Protein AF-A0A849YTP7-F1 (afdb_monomer)

Radius of gyration: 54.2 Å; Cα contacts (8 Å, |Δi|>4): 1288; chains: 1; bounding box: 112×61×196 Å

Nearest PDB structures (foldseek):
  6i7s-assembly2_H  TM=3.594E-01  e=1.344E-01  Homo sapiens
  6i7s-assembly1_G  TM=3.180E-01  e=1.000E-01  Homo sapiens
  2gsk-assembly1_A  TM=1.623E-01  e=1.571E+00  Escherichia coli
  4epa-assembly1_A  TM=1.903E-01  e=9.697E+00  Yersinia pestis

pLDDT: mean 72.0, std 18.77, range [28.25, 96.81]

Mean predicted aligned error: 19.67 Å

Structure (mmCIF, N/CA/C/O backbone):
data_AF-A0A849YTP7-F1
#
_entry.id   AF-A0A849YTP7-F1
#
loop_
_atom_site.group_PDB
_atom_site.id
_atom_site.type_symbol
_atom_site.label_atom_id
_atom_site.label_alt_id
_atom_site.label_comp_id
_atom_site.label_asym_id
_atom_site.label_entity_id
_atom_site.label_seq_id
_atom_site.pdbx_PDB_ins_code
_atom_site.Cartn_x
_atom_site.Cartn_y
_atom_site.Cartn_z
_atom_site.occupancy
_atom_site.B_iso_or_equiv
_atom_site.auth_seq_id
_atom_site.auth_comp_id
_atom_site.auth_asym_id
_atom_site.auth_atom_id
_atom_site.pdbx_PDB_model_num
ATOM 1 N N . MET A 1 1 ? -43.801 -5.194 41.480 1.00 43.72 1 MET A N 1
ATOM 2 C CA . MET A 1 1 ? -44.103 -4.195 40.426 1.00 43.72 1 MET A CA 1
ATOM 3 C C . MET A 1 1 ? -42.832 -3.412 40.147 1.00 43.72 1 MET A C 1
ATOM 5 O O . MET A 1 1 ? -42.053 -3.254 41.078 1.00 43.72 1 MET A O 1
ATOM 9 N N . ALA A 1 2 ? -42.608 -2.938 38.919 1.00 43.59 2 ALA A N 1
ATOM 10 C CA . ALA A 1 2 ? -41.528 -1.985 38.661 1.00 43.59 2 ALA A CA 1
ATOM 11 C C . ALA A 1 2 ? -41.922 -0.621 39.253 1.00 43.59 2 ALA A C 1
ATOM 13 O O . ALA A 1 2 ? -42.978 -0.088 38.913 1.00 43.59 2 ALA A O 1
ATOM 14 N N . GLY A 1 3 ? -41.120 -0.096 40.179 1.00 59.38 3 GLY A N 1
ATOM 15 C CA . GLY A 1 3 ? -41.308 1.252 40.713 1.00 59.38 3 GLY A CA 1
ATOM 16 C C . GLY A 1 3 ? -40.763 2.303 39.748 1.00 59.38 3 GLY A C 1
ATOM 17 O O . GLY A 1 3 ? -39.803 2.040 39.028 1.00 59.38 3 GLY A O 1
ATOM 18 N N . ALA A 1 4 ? -41.343 3.504 39.756 1.00 71.44 4 ALA A N 1
ATOM 19 C CA . ALA A 1 4 ? -40.666 4.661 39.176 1.00 71.44 4 ALA A CA 1
ATOM 20 C C . ALA A 1 4 ? -39.422 4.993 40.016 1.00 71.44 4 ALA A C 1
ATOM 22 O O . ALA A 1 4 ? -39.441 4.828 41.239 1.00 71.44 4 ALA A O 1
ATOM 23 N N . SER A 1 5 ? -38.362 5.483 39.375 1.00 80.06 5 SER A N 1
ATOM 24 C CA . SER A 1 5 ? -37.102 5.841 40.032 1.00 80.06 5 SER A CA 1
ATOM 25 C C . SER A 1 5 ? -36.551 7.173 39.533 1.00 80.06 5 SER A C 1
ATOM 27 O O . SER A 1 5 ? -36.738 7.538 38.374 1.00 80.06 5 SER A O 1
ATOM 29 N N . ASN A 1 6 ? -35.821 7.868 40.399 1.00 81.94 6 ASN A N 1
ATOM 30 C CA . ASN A 1 6 ? -35.072 9.083 40.101 1.00 81.94 6 ASN A CA 1
ATOM 31 C C . ASN A 1 6 ? -33.698 8.977 40.772 1.00 81.94 6 ASN A C 1
ATOM 33 O O . ASN A 1 6 ? -33.638 8.664 41.957 1.00 81.94 6 ASN A O 1
ATOM 37 N N . GLU A 1 7 ? -32.620 9.238 40.023 1.00 79.88 7 GLU A N 1
ATOM 38 C CA . GLU A 1 7 ? -31.236 9.105 40.521 1.00 79.88 7 GLU A CA 1
ATOM 39 C C . GLU A 1 7 ? -31.011 7.728 41.183 1.00 79.88 7 GLU A C 1
ATOM 41 O O . GLU A 1 7 ? -30.573 7.624 42.324 1.00 79.88 7 GLU A O 1
ATOM 46 N N . GLU A 1 8 ? -31.422 6.669 40.469 1.00 79.06 8 GLU A N 1
ATOM 47 C CA . GLU A 1 8 ? -31.376 5.241 40.856 1.00 79.06 8 GLU A CA 1
ATOM 48 C C . GLU A 1 8 ? -32.194 4.839 42.106 1.00 79.06 8 GLU A C 1
ATOM 50 O O . GLU A 1 8 ? -32.444 3.655 42.331 1.00 79.06 8 GLU A O 1
ATOM 55 N N . LYS A 1 9 ? -32.729 5.802 42.864 1.00 82.25 9 LYS A N 1
ATOM 56 C CA . LYS A 1 9 ? -33.629 5.582 44.006 1.00 82.25 9 LYS A CA 1
ATOM 57 C C . LYS A 1 9 ? -35.083 5.419 43.551 1.00 82.25 9 LYS A C 1
ATOM 59 O O . LYS A 1 9 ? -35.567 6.205 42.734 1.00 82.25 9 LYS A O 1
ATOM 64 N N . SER A 1 10 ? -35.818 4.452 44.104 1.00 88.44 10 SER A N 1
ATOM 65 C CA . SER A 1 10 ? -37.267 4.323 43.874 1.00 88.44 10 SER A CA 1
ATOM 66 C C . SER A 1 10 ? -38.050 5.477 44.519 1.00 88.44 10 SER A C 1
ATOM 68 O O . SER A 1 10 ? -37.657 6.009 45.556 1.00 88.44 10 SER A O 1
ATOM 70 N N . ILE A 1 11 ? -39.161 5.886 43.897 1.00 91.69 11 ILE A N 1
ATOM 71 C CA . ILE A 1 11 ? -40.079 6.902 44.435 1.00 91.69 11 ILE A CA 1
ATOM 72 C C . ILE A 1 11 ? -40.989 6.273 45.502 1.00 91.69 11 ILE A C 1
ATOM 74 O O . ILE A 1 11 ? -41.586 5.217 45.273 1.00 91.69 11 ILE A O 1
ATOM 78 N N . ALA A 1 12 ? -41.146 6.942 46.645 1.00 92.81 12 ALA A N 1
ATOM 79 C CA . ALA A 1 12 ? -42.062 6.527 47.700 1.00 92.81 12 ALA A CA 1
ATOM 80 C C . ALA A 1 12 ? -43.520 6.885 47.354 1.00 92.81 12 ALA A C 1
ATOM 82 O O . ALA A 1 12 ? -43.835 7.999 46.937 1.00 92.81 12 ALA A O 1
ATOM 83 N N . THR A 1 13 ? -44.438 5.934 47.542 1.00 92.62 13 THR A N 1
ATOM 84 C CA . THR A 1 13 ? -45.882 6.115 47.301 1.00 92.62 13 THR A CA 1
ATOM 85 C C . THR A 1 13 ? -46.709 5.389 48.360 1.00 92.62 13 THR A C 1
ATOM 87 O O . THR A 1 13 ? -46.250 4.398 48.934 1.00 92.62 13 THR A O 1
ATOM 90 N N . LYS A 1 14 ? -47.973 5.791 48.548 1.00 91.44 14 LYS A N 1
ATOM 91 C CA . LYS A 1 14 ? -48.932 5.151 49.478 1.00 91.44 14 LYS A CA 1
ATOM 92 C C . LYS A 1 14 ? -49.316 3.701 49.138 1.00 91.44 14 LYS A C 1
ATOM 94 O O . LYS A 1 14 ? -50.148 3.115 49.823 1.00 91.44 14 LYS A O 1
ATOM 99 N N . GLY A 1 15 ? -48.758 3.113 48.079 1.00 84.69 15 GLY A N 1
ATOM 100 C CA . GLY A 1 15 ? -48.851 1.673 47.802 1.00 84.69 15 GLY A CA 1
ATOM 101 C C . GLY A 1 15 ? -47.511 1.028 47.450 1.00 84.69 15 GLY A C 1
ATOM 102 O O . GLY A 1 15 ? -47.496 -0.073 46.906 1.00 84.69 15 GLY A O 1
ATOM 103 N N . SER A 1 16 ? -46.401 1.713 47.729 1.00 87.00 16 SER A N 1
ATOM 104 C CA . SER A 1 16 ? -45.056 1.140 47.691 1.00 87.00 16 SER A CA 1
ATOM 105 C C . SER A 1 16 ? -44.744 0.423 49.010 1.00 87.00 16 SER A C 1
ATOM 107 O O . SER A 1 16 ? -45.387 0.680 50.026 1.00 87.00 16 SER A O 1
ATOM 109 N N . ALA A 1 17 ? -43.729 -0.442 49.022 1.00 88.38 17 ALA A N 1
ATOM 110 C CA . ALA A 1 17 ? -43.283 -1.128 50.236 1.00 88.38 17 ALA A CA 1
ATOM 111 C C . ALA A 1 17 ? -42.320 -0.276 51.097 1.00 88.38 17 ALA A C 1
ATOM 113 O O . ALA A 1 17 ? -41.593 -0.814 51.929 1.00 88.38 17 ALA A O 1
ATOM 114 N N . HIS A 1 18 ? -42.299 1.051 50.911 1.00 92.44 18 HIS A N 1
ATOM 115 C CA . HIS A 1 18 ? -41.457 1.952 51.698 1.00 92.44 18 HIS A CA 1
ATOM 116 C C . HIS A 1 18 ? -41.941 2.072 53.145 1.00 92.44 18 HIS A C 1
ATOM 118 O O . HIS A 1 18 ? -43.119 2.338 53.406 1.00 92.44 18 HIS A O 1
ATOM 124 N N . ILE A 1 19 ? -40.997 1.966 54.074 1.00 92.62 19 ILE A N 1
ATOM 125 C CA . ILE A 1 19 ? -41.170 2.180 55.508 1.00 92.62 19 ILE A CA 1
ATOM 126 C C . ILE A 1 19 ? -40.201 3.281 55.942 1.00 92.62 19 ILE A C 1
ATOM 128 O O . ILE A 1 19 ? -38.994 3.184 55.719 1.00 92.62 19 ILE A O 1
ATOM 132 N N . ALA A 1 20 ? -40.722 4.334 56.565 1.00 93.56 20 ALA A N 1
ATOM 133 C CA . ALA A 1 20 ? -39.919 5.320 57.270 1.00 93.56 20 ALA A CA 1
ATOM 134 C C . ALA A 1 20 ? -39.444 4.685 58.585 1.00 93.56 20 ALA A C 1
ATOM 136 O O . ALA A 1 20 ? -40.260 4.474 59.480 1.00 93.56 20 ALA A O 1
ATOM 137 N N . ARG A 1 21 ? -38.152 4.361 58.700 1.00 92.12 21 ARG A N 1
ATOM 138 C CA . ARG A 1 21 ? -37.564 3.651 59.853 1.00 92.12 21 ARG A CA 1
ATOM 139 C C . ARG A 1 21 ? -36.523 4.521 60.556 1.00 92.12 21 ARG A C 1
ATOM 141 O O . ARG A 1 21 ? -35.685 5.120 59.883 1.00 92.12 21 ARG A O 1
ATOM 148 N N . SER A 1 22 ? -36.550 4.556 61.888 1.00 89.56 22 SER A N 1
ATOM 149 C CA . SER A 1 22 ? -35.543 5.214 62.733 1.00 89.56 22 SER A CA 1
ATOM 150 C C . SER A 1 22 ? -34.134 4.658 62.503 1.00 89.56 22 SER A C 1
ATOM 152 O O . SER A 1 22 ? -33.955 3.441 62.472 1.00 89.56 22 SER A O 1
ATOM 154 N N . GLY A 1 23 ? -33.139 5.540 62.384 1.00 86.50 23 GLY A N 1
ATOM 155 C CA . GLY A 1 23 ? -31.723 5.172 62.315 1.00 86.50 23 GLY A CA 1
ATOM 156 C C . GLY A 1 23 ? -31.153 4.973 63.722 1.00 86.50 23 GLY A C 1
ATOM 157 O O . GLY A 1 23 ? -30.960 3.832 64.140 1.00 86.50 23 GLY A O 1
ATOM 158 N N . PRO A 1 24 ? -30.928 6.056 64.490 1.00 85.25 24 PRO A N 1
ATOM 159 C CA . PRO A 1 24 ? -30.726 5.966 65.931 1.00 85.25 24 PRO A CA 1
ATOM 160 C C . PRO A 1 24 ? -32.027 5.511 66.621 1.00 85.25 24 PRO A C 1
ATOM 162 O O . PRO A 1 24 ? -33.104 5.952 66.205 1.00 85.25 24 PRO A O 1
ATOM 165 N N . PRO A 1 25 ? -31.959 4.689 67.686 1.00 80.94 25 PRO A N 1
ATOM 166 C CA . PRO A 1 25 ? -33.136 4.294 68.459 1.00 80.94 25 PRO A CA 1
ATOM 167 C C . PRO A 1 25 ? -33.964 5.486 68.958 1.00 80.94 25 PRO A C 1
ATOM 169 O O . PRO A 1 25 ? -33.421 6.542 69.286 1.00 80.94 25 PRO A O 1
ATOM 172 N N . ASP A 1 26 ? -35.282 5.317 69.037 1.00 82.44 26 ASP A N 1
ATOM 173 C CA . ASP A 1 26 ? -36.211 6.396 69.376 1.00 82.44 26 ASP A CA 1
ATOM 174 C C . ASP A 1 26 ? -36.329 6.566 70.896 1.00 82.44 26 ASP A C 1
ATOM 176 O O . ASP A 1 26 ? -37.206 5.985 71.535 1.00 82.44 26 ASP A O 1
ATOM 180 N N . VAL A 1 27 ? -35.400 7.317 71.498 1.00 89.56 27 VAL A N 1
ATOM 181 C CA . VAL A 1 27 ? -35.267 7.385 72.962 1.00 89.56 27 VAL A CA 1
ATOM 182 C C . VAL A 1 27 ? -36.506 8.015 73.608 1.00 89.56 27 VAL A C 1
ATOM 184 O O . VAL A 1 27 ? -36.714 9.230 73.550 1.00 89.56 27 VAL A O 1
ATOM 187 N N . CYS A 1 28 ? -37.314 7.178 74.256 1.00 90.06 28 CYS A N 1
ATOM 188 C CA . CYS A 1 28 ? -38.582 7.533 74.892 1.00 90.06 28 CYS A CA 1
ATOM 189 C C . CYS A 1 28 ? -38.555 7.200 76.386 1.00 90.06 28 CYS A C 1
ATOM 191 O O . CYS A 1 28 ? -37.916 6.238 76.804 1.00 90.06 28 CYS A O 1
ATOM 193 N N . LEU A 1 29 ? -39.283 7.962 77.195 1.00 93.50 29 LEU A N 1
ATOM 194 C CA . LEU A 1 29 ? -39.369 7.770 78.641 1.00 93.50 29 LEU A CA 1
ATOM 195 C C . LEU A 1 29 ? -40.475 6.773 79.019 1.00 93.50 29 LEU A C 1
ATOM 197 O O . LEU A 1 29 ? -41.589 6.827 78.488 1.00 93.50 29 LEU A O 1
ATOM 201 N N . LEU A 1 30 ? -40.189 5.894 79.984 1.00 92.62 30 LEU A N 1
ATOM 202 C CA . LEU A 1 30 ? -41.206 5.106 80.692 1.00 92.62 30 LEU A CA 1
ATOM 203 C C . LEU A 1 30 ? -42.199 6.022 81.449 1.00 92.62 30 LEU A C 1
ATOM 205 O O . LEU A 1 30 ? -41.933 7.215 81.621 1.00 92.62 30 LEU A O 1
ATOM 209 N N . PRO A 1 31 ? -43.345 5.502 81.944 1.00 92.69 31 PRO A N 1
ATOM 210 C CA . PRO A 1 31 ? -44.354 6.312 82.640 1.00 92.69 31 PRO A CA 1
ATOM 211 C C . PRO A 1 31 ? -43.838 7.033 83.898 1.00 92.69 31 PRO A C 1
ATOM 213 O O . PRO A 1 31 ? -44.460 7.991 84.350 1.00 92.69 31 PRO A O 1
ATOM 216 N N . ASP A 1 32 ? -42.691 6.604 84.438 1.00 90.69 32 ASP A N 1
ATOM 217 C CA . ASP A 1 32 ? -41.976 7.243 85.549 1.00 90.69 32 ASP A CA 1
ATOM 218 C C . ASP A 1 32 ? -41.336 8.603 85.192 1.00 90.69 32 ASP A C 1
ATOM 220 O O . ASP A 1 32 ? -40.918 9.334 86.093 1.00 90.69 32 ASP A O 1
ATOM 224 N N . LYS A 1 33 ? -41.258 8.938 83.893 1.00 87.44 33 LYS A N 1
ATOM 225 C CA . LYS A 1 33 ? -40.567 10.105 83.312 1.00 87.44 33 LYS A CA 1
ATOM 226 C C . LYS A 1 33 ? -39.070 10.194 83.648 1.00 87.44 33 LYS A C 1
ATOM 228 O O . LYS A 1 33 ? -38.497 11.280 83.598 1.00 87.44 33 LYS A O 1
ATOM 233 N N . LYS A 1 34 ? -38.436 9.072 84.000 1.00 88.06 34 LYS A N 1
ATOM 234 C CA . LYS A 1 34 ? -37.034 9.002 84.452 1.00 88.06 34 LYS A CA 1
ATOM 235 C C . LYS A 1 34 ? -36.222 7.952 83.713 1.00 88.06 34 LYS A C 1
ATOM 237 O O . LYS A 1 34 ? -35.052 8.195 83.441 1.00 88.06 34 LYS A O 1
ATOM 242 N N . THR A 1 35 ? -36.820 6.810 83.388 1.00 90.31 35 THR A N 1
ATOM 243 C CA . THR A 1 35 ? -36.121 5.706 82.727 1.00 90.31 35 THR A CA 1
ATOM 244 C C . THR A 1 35 ? -36.249 5.843 81.206 1.00 90.31 35 THR A C 1
ATOM 246 O O . THR A 1 35 ? -37.352 5.659 80.680 1.00 90.31 35 THR A O 1
ATOM 249 N N . PRO A 1 36 ? -35.167 6.157 80.468 1.00 89.31 36 PRO A N 1
ATOM 250 C CA . PRO A 1 36 ? -35.183 6.110 79.014 1.00 89.31 36 PRO A CA 1
ATOM 251 C C . PRO A 1 36 ? -35.154 4.658 78.524 1.00 89.31 36 PRO A C 1
ATOM 253 O O . PRO A 1 36 ? -34.407 3.822 79.032 1.00 89.31 36 PRO A O 1
ATOM 256 N N . ILE A 1 37 ? -35.930 4.378 77.483 1.00 88.62 37 ILE A N 1
ATOM 257 C CA . ILE A 1 37 ? -35.842 3.165 76.670 1.00 88.62 37 ILE A CA 1
ATOM 258 C C . ILE A 1 37 ? -35.589 3.540 75.210 1.00 88.62 37 ILE A C 1
ATOM 260 O O . ILE A 1 37 ? -35.877 4.657 74.787 1.00 88.62 37 ILE A O 1
ATOM 264 N N . ALA A 1 38 ? -35.075 2.588 74.436 1.00 88.56 38 ALA A N 1
ATOM 265 C CA . ALA A 1 38 ? -34.607 2.792 73.068 1.00 88.56 38 ALA A CA 1
ATOM 266 C C . ALA A 1 38 ? -35.327 1.860 72.058 1.00 88.56 38 ALA A C 1
ATOM 268 O O . ALA A 1 38 ? -34.685 0.988 71.471 1.00 88.56 38 ALA A O 1
ATOM 269 N N . PRO A 1 39 ? -36.660 1.974 71.882 1.00 83.62 39 PRO A N 1
ATOM 270 C CA . PRO A 1 39 ? -37.410 1.209 70.884 1.00 83.62 39 PRO A CA 1
ATOM 271 C C . PRO A 1 39 ? -36.954 1.510 69.447 1.00 83.62 39 PRO A C 1
ATOM 273 O O . PRO A 1 39 ? -36.495 2.610 69.128 1.00 83.62 39 PRO A O 1
ATOM 276 N N . SER A 1 40 ? -37.145 0.535 68.555 1.00 84.12 40 SER A N 1
ATOM 277 C CA . SER A 1 40 ? -37.192 0.788 67.114 1.00 84.12 40 SER A CA 1
ATOM 278 C C . SER A 1 40 ? -38.514 1.462 66.752 1.00 84.12 40 SER A C 1
ATOM 280 O O . SER A 1 40 ? -39.551 1.132 67.326 1.00 84.12 40 SER A O 1
ATOM 282 N N . ASN A 1 41 ? -38.482 2.378 65.786 1.00 85.88 41 ASN A N 1
ATOM 283 C CA . ASN A 1 41 ? -39.660 3.111 65.346 1.00 85.88 41 ASN A CA 1
ATOM 284 C C . ASN A 1 41 ? -39.815 3.032 63.816 1.00 85.88 41 ASN A C 1
ATOM 286 O O . ASN A 1 41 ? -38.896 3.381 63.070 1.00 85.88 41 ASN A O 1
ATOM 290 N N . GLU A 1 42 ? -40.968 2.545 63.353 1.00 90.69 42 GLU A N 1
ATOM 291 C CA . GLU A 1 42 ? -41.271 2.315 61.941 1.00 90.69 42 GLU A CA 1
ATOM 292 C C . GLU A 1 42 ? -42.673 2.806 61.554 1.00 90.69 42 GLU A C 1
ATOM 294 O O . GLU A 1 42 ? -43.657 2.551 62.252 1.00 90.69 42 GLU A O 1
ATOM 299 N N . VAL A 1 43 ? -42.794 3.464 60.394 1.00 91.69 43 VAL A N 1
ATOM 300 C CA . VAL A 1 43 ? -44.094 3.834 59.808 1.00 91.69 43 VAL A CA 1
ATOM 301 C C . VAL A 1 43 ? -44.153 3.488 58.317 1.00 91.69 43 VAL A C 1
ATOM 303 O O . VAL A 1 43 ? -43.357 4.014 57.536 1.00 91.69 43 VAL A O 1
ATOM 306 N N . PRO A 1 44 ? -45.089 2.632 57.866 1.00 92.25 44 PRO A N 1
ATOM 307 C CA . PRO A 1 44 ? -45.240 2.335 56.447 1.00 92.25 44 PRO A CA 1
ATOM 308 C C . PRO A 1 44 ? -45.837 3.535 55.697 1.00 92.25 44 PRO A C 1
ATOM 310 O O . PRO A 1 44 ? -46.798 4.156 56.151 1.00 92.25 44 PRO A O 1
ATOM 313 N N . THR A 1 45 ? -45.312 3.825 54.504 1.00 92.50 45 THR A N 1
ATOM 314 C CA . THR A 1 45 ? -45.759 4.936 53.631 1.00 92.50 45 THR A CA 1
ATOM 315 C C . THR A 1 45 ? -47.223 4.850 53.199 1.00 92.50 45 THR A C 1
ATOM 317 O O . THR A 1 45 ? -47.811 5.859 52.816 1.00 92.50 45 THR A O 1
ATOM 320 N N . THR A 1 46 ? -47.858 3.685 53.340 1.00 89.88 46 THR A N 1
ATOM 321 C CA . THR A 1 46 ? -49.315 3.515 53.223 1.00 89.88 46 THR A CA 1
ATOM 322 C C . THR A 1 46 ? -50.103 4.426 54.176 1.00 89.88 46 THR A C 1
ATOM 324 O O . THR A 1 46 ? -51.238 4.785 53.866 1.00 89.88 46 THR A O 1
ATOM 327 N N . ARG A 1 47 ? -49.496 4.856 55.295 1.00 89.50 47 ARG A N 1
ATOM 328 C CA . ARG A 1 47 ? -50.055 5.804 56.276 1.00 89.50 47 ARG A CA 1
ATOM 329 C C . ARG A 1 47 ? -49.706 7.277 56.006 1.00 89.50 47 ARG A C 1
ATOM 331 O O . ARG A 1 47 ? -49.852 8.087 56.914 1.00 89.50 47 ARG A O 1
ATOM 338 N N . ALA A 1 48 ? -49.228 7.659 54.819 1.00 89.81 48 ALA A N 1
ATOM 339 C CA . ALA A 1 48 ? -48.986 9.076 54.518 1.00 89.81 48 ALA A CA 1
ATOM 340 C C . ALA A 1 48 ? -50.311 9.869 54.429 1.00 89.81 48 ALA A C 1
ATOM 342 O O . ALA A 1 48 ? -51.225 9.475 53.698 1.00 89.81 48 ALA A O 1
ATOM 343 N N . THR A 1 49 ? -50.444 10.949 55.203 1.00 80.75 49 THR A N 1
ATOM 344 C CA . THR A 1 49 ? -51.721 11.652 55.448 1.00 80.75 49 THR A CA 1
ATOM 345 C C . THR A 1 49 ? -51.762 13.084 54.920 1.00 80.75 49 THR A C 1
ATOM 347 O O . THR A 1 49 ? -52.777 13.469 54.342 1.00 80.75 49 THR A O 1
ATOM 350 N N . THR A 1 50 ? -50.696 13.868 55.088 1.00 78.88 50 THR A N 1
ATOM 351 C CA . THR A 1 50 ? -50.606 15.255 54.593 1.00 78.88 50 THR A CA 1
ATOM 352 C C . THR A 1 50 ? -49.703 15.357 53.367 1.00 78.88 50 THR A C 1
ATOM 354 O O . THR A 1 50 ? -48.804 14.542 53.196 1.00 78.88 50 THR A O 1
ATOM 357 N N . HIS A 1 51 ? -49.952 16.368 52.527 1.00 70.50 51 HIS A N 1
ATOM 358 C CA . HIS A 1 51 ? -49.143 16.789 51.365 1.00 70.50 51 HIS A CA 1
ATOM 359 C C . HIS A 1 51 ? -48.918 15.762 50.227 1.00 70.50 51 HIS A C 1
ATOM 361 O O . HIS A 1 51 ? -48.549 16.160 49.122 1.00 70.50 51 HIS A O 1
ATOM 367 N N . THR A 1 52 ? -49.307 14.496 50.416 1.00 76.50 52 THR A N 1
ATOM 368 C CA . THR A 1 52 ? -49.365 13.473 49.360 1.00 76.50 52 THR A CA 1
ATOM 369 C C . THR A 1 52 ? -50.246 13.930 48.194 1.00 76.50 52 THR A C 1
ATOM 371 O O . THR A 1 52 ? -51.427 14.227 48.394 1.00 76.50 52 THR A O 1
ATOM 374 N N . THR A 1 53 ? -49.715 13.917 46.972 1.00 78.50 53 THR A N 1
ATOM 375 C CA . THR A 1 53 ? -50.451 14.339 45.763 1.00 78.50 53 THR A CA 1
ATOM 376 C C . THR A 1 53 ? -51.579 13.369 45.396 1.00 78.50 53 THR A C 1
ATOM 378 O O . THR A 1 53 ? -51.415 12.149 45.439 1.00 78.50 53 THR A O 1
ATOM 381 N N . ASP A 1 54 ? -52.745 13.906 45.034 1.00 78.06 54 ASP A N 1
ATOM 382 C CA . ASP A 1 54 ? -53.910 13.166 44.538 1.00 78.06 54 ASP A CA 1
ATOM 383 C C . ASP A 1 54 ? -53.990 13.099 43.002 1.00 78.06 54 ASP A C 1
ATOM 385 O O . ASP A 1 54 ? -54.607 12.177 42.468 1.00 78.06 54 ASP A O 1
ATOM 389 N N . LYS A 1 55 ? -53.334 14.024 42.288 1.00 84.75 55 LYS A N 1
ATOM 390 C CA . LYS A 1 55 ? -53.408 14.158 40.816 1.00 84.75 55 LYS A CA 1
ATOM 391 C C . LYS A 1 55 ? -52.237 13.479 40.110 1.00 84.75 55 LYS A C 1
ATOM 393 O O . LYS A 1 55 ? -52.427 12.883 39.051 1.00 84.75 55 LYS A O 1
ATOM 398 N N . THR A 1 56 ? -51.039 13.515 40.697 1.00 85.94 56 THR A N 1
ATOM 399 C CA . THR A 1 56 ? -49.846 12.859 40.148 1.00 85.94 56 THR A CA 1
ATOM 400 C C . THR A 1 56 ? -49.640 11.489 40.797 1.00 85.94 56 THR A C 1
ATOM 402 O O . THR A 1 56 ? -49.132 11.370 41.913 1.00 85.94 56 THR A O 1
ATOM 405 N N . LEU A 1 57 ? -50.020 10.425 40.085 1.00 90.00 57 LEU A N 1
ATOM 406 C CA . LEU A 1 57 ? -49.974 9.049 40.588 1.00 90.00 57 LEU A CA 1
ATOM 407 C C . LEU A 1 57 ? -48.845 8.229 39.945 1.00 90.00 57 LEU A C 1
ATOM 409 O O . LEU A 1 57 ? -48.746 8.146 38.722 1.00 90.00 57 LEU A O 1
ATOM 413 N N . VAL A 1 58 ? -48.064 7.515 40.759 1.00 85.75 58 VAL A N 1
ATOM 414 C CA . VAL A 1 58 ? -47.134 6.465 40.297 1.00 85.75 58 VAL A CA 1
ATOM 415 C C . VAL A 1 58 ? -47.771 5.106 40.571 1.00 85.75 58 VAL A C 1
ATOM 417 O O . VAL A 1 58 ? -48.168 4.822 41.699 1.00 85.75 58 VAL A O 1
ATOM 420 N N . ALA A 1 59 ? -47.903 4.270 39.534 1.00 82.56 59 ALA A N 1
ATOM 421 C CA . ALA A 1 59 ? -48.592 2.972 39.595 1.00 82.56 59 ALA A CA 1
ATOM 422 C C . ALA A 1 59 ? -50.003 3.048 40.236 1.00 82.56 59 ALA A C 1
ATOM 424 O O . ALA A 1 59 ? -50.380 2.199 41.044 1.00 82.56 59 ALA A O 1
ATOM 425 N N . ALA A 1 60 ? -50.768 4.095 39.894 1.00 86.00 60 ALA A N 1
ATOM 426 C CA . ALA A 1 60 ? -52.080 4.414 40.474 1.00 86.00 60 ALA A CA 1
ATOM 427 C C . ALA A 1 60 ? -52.077 4.593 42.013 1.00 86.00 60 ALA A C 1
ATOM 429 O O . ALA A 1 60 ? -53.057 4.278 42.693 1.00 86.00 60 ALA A O 1
ATOM 430 N N . LYS A 1 61 ? -50.970 5.100 42.578 1.00 90.94 61 LYS A N 1
ATOM 431 C CA . LYS A 1 61 ? -50.824 5.450 43.998 1.00 90.94 61 LYS A CA 1
ATOM 432 C C . LYS A 1 61 ? -50.299 6.875 44.158 1.00 90.94 61 LYS A C 1
ATOM 434 O O . LYS A 1 61 ? -49.414 7.299 43.418 1.00 90.94 61 LYS A O 1
ATOM 439 N N . GLN A 1 62 ? -50.837 7.576 45.155 1.00 93.56 62 GLN A N 1
ATOM 440 C CA . GLN A 1 62 ? -50.387 8.908 45.561 1.00 93.56 62 GLN A CA 1
ATOM 441 C C . GLN A 1 62 ? -48.904 8.870 45.939 1.00 93.56 62 GLN A C 1
ATOM 443 O O . GLN A 1 62 ? -48.476 7.982 46.688 1.00 93.56 62 GLN A O 1
ATOM 448 N N . ILE A 1 63 ? -48.136 9.822 45.423 1.00 93.75 63 ILE A N 1
ATOM 449 C CA . ILE A 1 63 ? -46.706 9.968 45.706 1.00 93.75 63 ILE A CA 1
ATOM 450 C C . ILE A 1 63 ? -46.535 10.636 47.073 1.00 93.75 63 ILE A C 1
ATOM 452 O O . ILE A 1 63 ? -47.253 11.587 47.386 1.00 93.75 63 ILE A O 1
ATOM 456 N N . VAL A 1 64 ? -45.583 10.135 47.864 1.00 94.25 64 VAL A N 1
ATOM 457 C CA . VAL A 1 64 ? -45.149 10.777 49.110 1.00 94.25 64 VAL A CA 1
ATOM 458 C C . VAL A 1 64 ? -44.150 11.874 48.750 1.00 94.25 64 VAL A C 1
ATOM 460 O O . VAL A 1 64 ? -43.199 11.608 48.015 1.00 94.25 64 VAL A O 1
ATOM 463 N N . GLN A 1 65 ? -44.344 13.095 49.234 1.00 95.38 65 GLN A N 1
ATOM 464 C CA . GLN A 1 65 ? -43.464 14.238 48.992 1.00 95.38 65 GLN A CA 1
ATOM 465 C C . GLN A 1 65 ? -42.630 14.606 50.232 1.00 95.38 65 GLN A C 1
ATOM 467 O O . GLN A 1 65 ? -42.847 14.125 51.346 1.00 95.38 65 GLN A O 1
ATOM 472 N N . LYS A 1 66 ? -41.634 15.476 50.039 1.00 95.38 66 LYS A N 1
ATOM 473 C CA . LYS A 1 66 ? -40.939 16.159 51.135 1.00 95.38 66 LYS A CA 1
ATOM 474 C C . LYS A 1 66 ? -41.943 17.015 51.920 1.00 95.38 66 LYS A C 1
ATOM 476 O O . LYS A 1 66 ? -42.525 17.938 51.359 1.00 95.38 66 LYS A O 1
ATOM 481 N N . GLY A 1 67 ? -42.035 16.778 53.227 1.00 93.81 67 GLY A N 1
ATOM 482 C CA . GLY A 1 67 ? -42.967 17.447 54.141 1.00 93.81 67 GLY A CA 1
ATOM 483 C C . GLY A 1 67 ? -44.212 16.626 54.493 1.00 93.81 67 GLY A C 1
ATOM 484 O O . GLY A 1 67 ? -44.954 17.029 55.384 1.00 93.81 67 GLY A O 1
ATOM 485 N N . ASP A 1 68 ? -44.431 15.475 53.852 1.00 93.56 68 ASP A N 1
ATOM 486 C CA . ASP A 1 68 ? -45.561 14.595 54.154 1.00 93.56 68 ASP A CA 1
ATOM 487 C C . ASP A 1 68 ? -45.428 13.953 55.539 1.00 93.56 68 ASP A C 1
ATOM 489 O O . ASP A 1 68 ? -44.399 13.345 55.856 1.00 93.56 68 ASP A O 1
ATOM 493 N N . ASN A 1 69 ? -46.506 14.006 56.324 1.00 94.00 69 ASN A N 1
ATOM 494 C CA . ASN A 1 69 ? -46.637 13.235 57.556 1.00 94.00 69 ASN A CA 1
ATOM 495 C C . ASN A 1 69 ? -47.015 11.787 57.227 1.00 94.00 69 ASN A C 1
ATOM 497 O O . ASN A 1 69 ? -47.977 11.532 56.501 1.00 94.00 69 ASN A O 1
ATOM 501 N N . ILE A 1 70 ? -46.293 10.834 57.810 1.00 93.25 70 ILE A N 1
ATOM 502 C CA . ILE A 1 70 ? -46.497 9.392 57.673 1.00 93.25 70 ILE A CA 1
ATOM 503 C C . ILE A 1 70 ? -46.893 8.847 59.048 1.00 93.25 70 ILE A C 1
ATOM 505 O O . ILE A 1 70 ? -46.086 8.860 59.975 1.00 93.25 70 ILE A O 1
ATOM 509 N N . GLY A 1 71 ? -48.139 8.384 59.187 1.00 87.31 71 GLY A N 1
ATOM 510 C CA . GLY A 1 71 ? -48.785 8.084 60.471 1.00 87.31 71 GLY A CA 1
ATOM 511 C C . GLY A 1 71 ? -49.819 9.156 60.862 1.00 87.31 71 GLY A C 1
ATOM 512 O O . GLY A 1 71 ? -50.245 9.928 59.996 1.00 87.31 71 GLY A O 1
ATOM 513 N N . PRO A 1 72 ? -50.226 9.234 62.146 1.00 70.75 72 PRO A N 1
ATOM 514 C CA . PRO A 1 72 ? -49.897 8.340 63.268 1.00 70.75 72 PRO A CA 1
ATOM 515 C C . PRO A 1 72 ? -50.843 7.113 63.362 1.00 70.75 72 PRO A C 1
ATOM 517 O O . PRO A 1 72 ? -51.879 7.088 62.698 1.00 70.75 72 PRO A O 1
ATOM 520 N N . PRO A 1 73 ? -50.542 6.097 64.198 1.00 77.38 73 PRO A N 1
ATOM 521 C CA . PRO A 1 73 ? -49.331 5.946 64.997 1.00 77.38 73 PRO A CA 1
ATOM 522 C C . PRO A 1 73 ? -48.175 5.342 64.194 1.00 77.38 73 PRO A C 1
ATOM 524 O O . PRO A 1 73 ? -48.361 4.823 63.086 1.00 77.38 73 PRO A O 1
ATOM 527 N N . SER A 1 74 ? -46.990 5.370 64.790 1.00 76.94 74 SER A N 1
ATOM 528 C CA . SER A 1 74 ? -45.872 4.512 64.404 1.00 76.94 74 SER A CA 1
ATOM 529 C C . SER A 1 74 ? -45.893 3.161 65.136 1.00 76.94 74 SER A C 1
ATOM 531 O O . SER A 1 74 ? -46.654 2.990 66.088 1.00 76.94 74 SER A O 1
ATOM 533 N N . ASP A 1 75 ? -45.100 2.183 64.698 1.00 82.69 75 ASP A N 1
ATOM 534 C CA . ASP A 1 75 ? -45.079 0.821 65.250 1.00 82.69 75 ASP A CA 1
ATOM 535 C C . ASP A 1 75 ? -43.652 0.296 65.511 1.00 82.69 75 ASP A C 1
ATOM 537 O O . ASP A 1 75 ? -42.708 0.743 64.857 1.00 82.69 75 ASP A O 1
ATOM 541 N N . PRO A 1 76 ? -43.481 -0.679 66.430 1.00 84.00 76 PRO A N 1
ATOM 542 C CA . PRO A 1 76 ? -44.498 -1.276 67.308 1.00 84.00 76 PRO A CA 1
ATOM 543 C C . PRO A 1 76 ? -44.884 -0.377 68.499 1.00 84.00 76 PRO A C 1
ATOM 545 O O . PRO A 1 76 ? -44.287 0.668 68.749 1.00 84.00 76 PRO A O 1
ATOM 548 N N . ALA A 1 77 ? -45.892 -0.793 69.271 1.00 86.25 77 ALA A N 1
ATOM 549 C CA . ALA A 1 77 ? -46.158 -0.206 70.585 1.00 86.25 77 ALA A CA 1
ATOM 550 C C . ALA A 1 77 ? -45.041 -0.567 71.587 1.00 86.25 77 ALA A C 1
ATOM 552 O O . ALA A 1 77 ? -44.539 -1.689 71.573 1.00 86.25 77 ALA A O 1
ATOM 553 N N . HIS A 1 78 ? -44.673 0.363 72.473 1.00 87.25 78 HIS A N 1
ATOM 554 C CA . HIS A 1 78 ? -43.574 0.196 73.433 1.00 87.25 78 HIS A CA 1
ATOM 555 C C . HIS A 1 78 ? -43.922 0.829 74.794 1.00 87.25 78 HIS A C 1
ATOM 557 O O . HIS A 1 78 ? -44.693 1.786 74.835 1.00 87.25 78 HIS A O 1
ATOM 563 N N . PRO A 1 79 ? -43.347 0.364 75.923 1.00 90.38 79 PRO A N 1
ATOM 564 C CA . PRO A 1 79 ? -43.706 0.864 77.257 1.00 90.38 79 PRO A CA 1
ATOM 565 C C . PRO A 1 79 ? -43.236 2.303 77.548 1.00 90.38 79 PRO A C 1
ATOM 567 O O . PRO A 1 79 ? -43.544 2.848 78.602 1.00 90.38 79 PRO A O 1
ATOM 570 N N . GLY A 1 80 ? -42.526 2.943 76.615 1.00 90.00 80 GLY A N 1
ATOM 571 C CA . GLY A 1 80 ? -42.071 4.339 76.691 1.00 90.00 80 GLY A CA 1
ATOM 572 C C . GLY A 1 80 ? -43.189 5.356 76.438 1.00 90.00 80 GLY A C 1
ATOM 573 O O . GLY A 1 80 ? -43.075 6.190 75.541 1.00 90.00 80 GLY A O 1
ATOM 574 N N . THR A 1 81 ? -44.299 5.246 77.171 1.00 92.06 81 THR A N 1
ATOM 575 C CA . THR A 1 81 ? -45.537 5.992 76.894 1.00 92.06 81 THR A CA 1
ATOM 576 C C . THR A 1 81 ? -45.546 7.421 77.439 1.00 92.06 81 THR A C 1
ATOM 578 O O . THR A 1 81 ? -46.497 8.150 77.168 1.00 92.06 81 THR A O 1
ATOM 581 N N . ALA A 1 82 ? -44.519 7.848 78.187 1.00 90.81 82 ALA A N 1
ATOM 582 C CA . ALA A 1 82 ? -44.358 9.257 78.562 1.00 90.81 82 ALA A CA 1
ATOM 583 C C . ALA A 1 82 ? -43.811 10.121 77.408 1.00 90.81 82 ALA A C 1
ATOM 585 O O . ALA A 1 82 ? -43.737 11.340 77.545 1.00 90.81 82 ALA A O 1
ATOM 586 N N . GLY A 1 83 ? -43.482 9.493 76.274 1.00 89.56 83 GLY A N 1
ATOM 587 C CA . GLY A 1 83 ? -43.080 10.148 75.038 1.00 89.56 83 GLY A CA 1
ATOM 588 C C . GLY A 1 83 ? -41.569 10.235 74.844 1.00 89.56 83 GLY A C 1
ATOM 589 O O . GLY A 1 83 ? -40.780 9.826 75.696 1.00 89.56 83 GLY A O 1
ATOM 590 N N . GLY A 1 84 ? -41.177 10.748 73.684 1.00 89.94 84 GLY A N 1
ATOM 591 C CA . GLY A 1 84 ? -39.792 10.986 73.308 1.00 89.94 84 GLY A CA 1
ATOM 592 C C . GLY A 1 84 ? -39.094 11.987 74.230 1.00 89.94 84 GLY A C 1
ATOM 593 O O . GLY A 1 84 ? -39.701 12.978 74.633 1.00 89.94 84 GLY A O 1
ATOM 594 N N . VAL A 1 85 ? -37.816 11.755 74.542 1.00 89.12 85 VAL A N 1
ATOM 595 C CA . VAL A 1 85 ? -36.996 12.643 75.392 1.00 89.12 85 VAL A CA 1
ATOM 596 C C . VAL A 1 85 ? -36.892 14.072 74.832 1.00 89.12 85 VAL A C 1
ATOM 598 O O . VAL A 1 85 ? -36.804 15.021 75.606 1.00 89.12 85 VAL A O 1
ATOM 601 N N . VAL A 1 86 ? -36.926 14.231 73.506 1.00 88.19 86 VAL A N 1
ATOM 602 C CA . VAL A 1 86 ? -36.869 15.520 72.800 1.00 88.19 86 VAL A CA 1
ATOM 603 C C . VAL A 1 86 ? -38.262 16.005 72.390 1.00 88.19 86 VAL A C 1
ATOM 605 O O . VAL A 1 86 ? -38.570 17.178 72.581 1.00 88.19 86 VAL A O 1
ATOM 608 N N . SER A 1 87 ? -39.119 15.136 71.832 1.00 89.69 87 SER A N 1
ATOM 609 C CA . SER A 1 87 ? -40.428 15.570 71.304 1.00 89.69 87 SER A CA 1
ATOM 610 C C . SER A 1 87 ? -41.547 15.635 72.348 1.00 89.69 87 SER A C 1
ATOM 612 O O . SER A 1 87 ? -42.582 16.244 72.089 1.00 89.69 87 SER A O 1
ATOM 614 N N . GLY A 1 88 ? -41.397 14.971 73.499 1.00 91.50 88 GLY A N 1
ATOM 615 C CA . GLY A 1 88 ? -42.450 14.833 74.511 1.00 91.50 88 GLY A CA 1
ATOM 616 C C . GLY A 1 88 ? -43.672 14.018 74.058 1.00 91.50 88 GLY A C 1
ATOM 617 O O . GLY A 1 88 ? -44.667 13.961 74.778 1.00 91.50 88 GLY A O 1
ATOM 618 N N . THR A 1 89 ? -43.631 13.389 72.876 1.00 90.00 89 THR A N 1
ATOM 619 C CA . THR A 1 89 ? -44.777 12.676 72.284 1.00 90.00 89 THR A CA 1
ATOM 620 C C . THR A 1 89 ? -44.519 11.182 72.104 1.00 90.00 89 THR A C 1
ATOM 622 O O . THR A 1 89 ? -43.381 10.740 71.955 1.00 90.00 89 THR A O 1
ATOM 625 N N . TYR A 1 90 ? -45.586 10.383 72.158 1.00 89.94 90 TYR A N 1
ATOM 626 C CA . TYR A 1 90 ? -45.547 8.926 72.019 1.00 89.94 90 TYR A CA 1
ATOM 627 C C . TYR A 1 90 ? -46.141 8.504 70.666 1.00 89.94 90 TYR A C 1
ATOM 629 O O . TYR A 1 90 ? -47.293 8.831 70.372 1.00 89.94 90 TYR A O 1
ATOM 637 N N . ARG A 1 91 ? -45.357 7.761 69.869 1.00 88.25 91 ARG A N 1
ATOM 638 C CA . ARG A 1 91 ? -45.735 7.136 68.581 1.00 88.25 91 ARG A CA 1
ATOM 639 C C . ARG A 1 91 ? -46.403 8.078 67.575 1.00 88.25 91 ARG A C 1
ATOM 641 O O . ARG A 1 91 ? -47.384 7.718 66.919 1.00 88.25 91 ARG A O 1
ATOM 648 N N . LYS A 1 92 ? -45.872 9.292 67.451 1.00 91.31 92 LYS A N 1
ATOM 649 C CA . LYS A 1 92 ? -46.284 10.262 66.433 1.00 91.31 92 LYS A CA 1
ATOM 650 C C . LYS A 1 92 ? -45.726 9.943 65.048 1.00 91.31 92 LYS A C 1
ATOM 652 O O . LYS A 1 92 ? -44.871 9.078 64.872 1.00 91.31 92 LYS A O 1
ATOM 657 N N . GLU A 1 93 ? -46.255 10.661 64.069 1.00 92.62 93 GLU A N 1
ATOM 658 C CA . GLU A 1 93 ? -45.859 10.627 62.669 1.00 92.62 93 GLU A CA 1
ATOM 659 C C . GLU A 1 93 ? -44.347 10.805 62.426 1.00 92.62 93 GLU A C 1
ATOM 661 O O . GLU A 1 93 ? -43.625 11.474 63.177 1.00 92.62 93 GLU A O 1
ATOM 666 N N . ALA A 1 94 ? -43.893 10.199 61.330 1.00 94.25 94 ALA A N 1
ATOM 667 C CA . ALA A 1 94 ? -42.619 10.476 60.680 1.00 94.25 94 ALA A CA 1
ATOM 668 C C . ALA A 1 94 ? -42.817 11.520 59.569 1.00 94.25 94 ALA A C 1
ATOM 670 O O . ALA A 1 94 ? -43.902 11.592 58.997 1.00 94.25 94 ALA A O 1
ATOM 671 N N . VAL A 1 95 ? -41.786 12.298 59.225 1.00 95.50 95 VAL A N 1
ATOM 672 C CA . VAL A 1 95 ? -41.878 13.329 58.169 1.00 95.50 95 VAL A CA 1
ATOM 673 C C . VAL A 1 95 ? -40.699 13.227 57.212 1.00 95.50 95 VAL A C 1
ATOM 675 O O . VAL A 1 95 ? -39.548 13.201 57.653 1.00 95.50 95 VAL A O 1
ATOM 678 N N . ALA A 1 96 ? -40.960 13.183 55.903 1.00 95.25 96 ALA A N 1
ATOM 679 C CA . ALA A 1 96 ? -39.917 13.122 54.877 1.00 95.25 96 ALA A CA 1
ATOM 680 C C . ALA A 1 96 ? -39.176 14.468 54.737 1.00 95.25 96 ALA A C 1
ATOM 682 O O . ALA A 1 96 ? -39.776 15.492 54.417 1.00 95.25 96 ALA A O 1
ATOM 683 N N . GLN A 1 97 ? -37.857 14.473 54.959 1.00 96.31 97 GLN A N 1
ATOM 684 C CA . GLN A 1 97 ? -37.030 15.690 55.038 1.00 96.31 97 GLN A CA 1
ATOM 685 C C . GLN A 1 97 ? -36.352 16.070 53.711 1.00 96.31 97 GLN A C 1
ATOM 687 O O . GLN A 1 97 ? -35.946 17.223 53.519 1.00 96.31 97 GLN A O 1
ATOM 692 N N . ALA A 1 98 ? -36.260 15.133 52.767 1.00 95.50 98 ALA A N 1
ATOM 693 C CA . ALA A 1 98 ? -35.759 15.367 51.415 1.00 95.50 98 ALA A CA 1
ATOM 694 C C . ALA A 1 98 ? -36.639 14.684 50.356 1.00 95.50 98 ALA A C 1
ATOM 696 O O . ALA A 1 98 ? -37.576 13.957 50.680 1.00 95.50 98 ALA A O 1
ATOM 697 N N . GLY A 1 99 ? -36.318 14.948 49.093 1.00 92.44 99 GLY A N 1
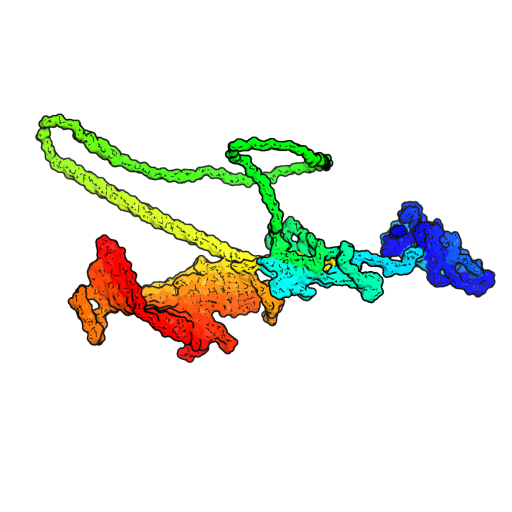ATOM 698 C CA . GLY A 1 99 ? -36.923 14.328 47.923 1.00 92.44 99 GLY A CA 1
ATOM 699 C C . GLY A 1 99 ? -36.036 14.520 46.693 1.00 92.44 99 GLY A C 1
ATOM 700 O O . GLY A 1 99 ? -34.942 15.079 46.796 1.00 92.44 99 GLY A O 1
ATOM 701 N N . ALA A 1 100 ? -36.521 14.084 45.532 1.00 92.94 100 ALA A N 1
ATOM 702 C CA . ALA A 1 100 ? -35.869 14.238 44.236 1.00 92.94 100 ALA A CA 1
ATOM 703 C C . ALA A 1 100 ? -35.451 15.701 43.977 1.00 92.94 100 ALA A C 1
ATOM 705 O O . ALA A 1 100 ? -36.323 16.568 43.932 1.00 92.94 100 ALA A O 1
ATOM 706 N N . PRO A 1 101 ? -34.160 16.018 43.764 1.00 90.12 101 PRO A N 1
ATOM 707 C CA . PRO A 1 101 ? -33.734 17.389 43.479 1.00 90.12 101 PRO A CA 1
ATOM 708 C C . PRO A 1 101 ? -34.066 17.803 42.036 1.00 90.12 101 PRO A C 1
ATOM 710 O O . PRO A 1 101 ? -34.218 18.988 41.749 1.00 90.12 101 PRO A O 1
ATOM 713 N N . THR A 1 102 ? -34.205 16.824 41.136 1.00 90.12 102 THR A N 1
ATOM 714 C CA . THR A 1 102 ? -34.425 16.997 39.691 1.00 90.12 102 THR A CA 1
ATOM 715 C C . THR A 1 102 ? -35.872 16.761 39.236 1.00 90.12 102 THR A C 1
ATOM 717 O O . THR A 1 102 ? -36.185 17.011 38.074 1.00 90.12 102 THR A O 1
ATOM 720 N N . VAL A 1 103 ? -36.776 16.313 40.118 1.00 88.44 103 VAL A N 1
ATOM 721 C CA . VAL A 1 103 ? -38.186 16.016 39.788 1.00 88.44 103 VAL A CA 1
ATOM 722 C C . VAL A 1 103 ? -39.122 16.736 40.756 1.00 88.44 103 VAL A C 1
ATOM 724 O O . VAL A 1 103 ? -38.897 16.742 41.963 1.00 88.44 103 VAL A O 1
ATOM 727 N N . ARG A 1 104 ? -40.204 17.315 40.224 1.00 89.62 104 ARG A N 1
ATOM 728 C CA . ARG A 1 104 ? -41.282 17.951 40.994 1.00 89.62 104 ARG A CA 1
ATOM 729 C C . ARG A 1 104 ? -42.633 17.356 40.625 1.00 89.62 104 ARG A C 1
ATOM 731 O O . ARG A 1 104 ? -42.877 17.062 39.458 1.00 89.62 104 ARG A O 1
ATOM 738 N N . THR A 1 105 ? -43.525 17.253 41.603 1.00 87.75 105 THR A N 1
ATOM 739 C CA . THR A 1 105 ? -44.918 16.814 41.436 1.00 87.75 105 THR A CA 1
ATOM 740 C C . THR A 1 105 ? -45.815 17.806 42.164 1.00 87.75 105 THR A C 1
ATOM 742 O O . THR A 1 105 ? -45.691 17.960 43.374 1.00 87.75 105 THR A O 1
ATOM 745 N N . GLU A 1 106 ? -46.651 18.549 41.431 1.00 86.94 106 GLU A N 1
ATOM 746 C CA . GLU A 1 106 ? -47.433 19.681 41.976 1.00 86.94 106 GLU A CA 1
ATOM 747 C C . GLU A 1 106 ? -46.588 20.704 42.776 1.00 86.94 106 GLU A C 1
ATOM 749 O O . GLU A 1 106 ? -47.042 21.321 43.733 1.00 86.94 106 GLU A O 1
ATOM 754 N N . GLY A 1 107 ? -45.333 20.905 42.358 1.00 84.62 107 GLY A N 1
ATOM 755 C CA . GLY A 1 107 ? -44.393 21.872 42.937 1.00 84.62 107 GLY A CA 1
ATOM 756 C C . GLY A 1 107 ? -43.496 21.311 44.044 1.00 84.62 107 GLY A C 1
ATOM 757 O O . GLY A 1 107 ? -42.331 21.720 44.125 1.00 84.62 107 GLY A O 1
ATOM 758 N N . GLY A 1 108 ? -43.990 20.350 44.830 1.00 90.25 108 GLY A N 1
ATOM 759 C CA . GLY A 1 108 ? -43.210 19.621 45.832 1.00 90.25 108 GLY A CA 1
ATOM 760 C C . GLY A 1 108 ? -42.274 18.568 45.226 1.00 90.25 108 GLY A C 1
ATOM 761 O O . GLY A 1 108 ? -42.320 18.283 44.028 1.00 90.25 108 GLY A O 1
ATOM 762 N N . LEU A 1 109 ? -41.380 18.022 46.055 1.00 95.19 109 LEU A N 1
ATOM 763 C CA . LEU A 1 109 ? -40.339 17.067 45.64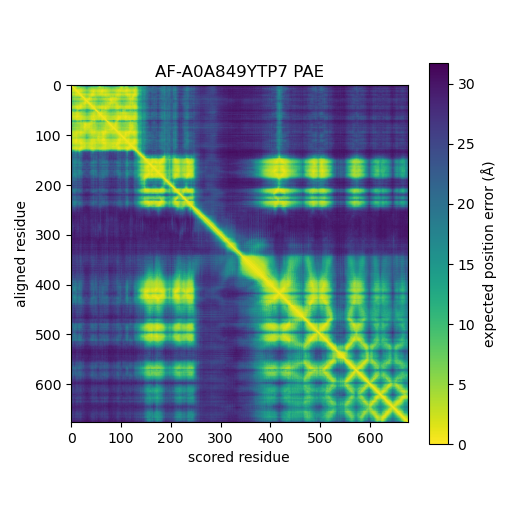9 1.00 95.19 109 LEU A CA 1
ATOM 764 C C . LEU A 1 109 ? -40.736 15.651 46.100 1.00 95.19 109 LEU A C 1
ATOM 766 O O . LEU A 1 109 ? -40.867 15.455 47.310 1.00 95.19 109 LEU A O 1
ATOM 770 N N . PRO A 1 110 ? -40.899 14.662 45.200 1.00 95.06 110 PRO A N 1
ATOM 771 C CA . PRO A 1 110 ? -41.144 13.270 45.575 1.00 95.06 110 PRO A CA 1
ATOM 772 C C . PRO A 1 110 ? -40.076 12.728 46.524 1.00 95.06 110 PRO A C 1
ATOM 774 O O . PRO A 1 110 ? -38.890 12.772 46.202 1.00 95.06 110 PRO A O 1
ATOM 777 N N . ALA A 1 111 ? -40.483 12.186 47.665 1.00 95.19 111 ALA A N 1
ATOM 778 C CA . ALA A 1 111 ? -39.594 11.473 48.568 1.00 95.19 111 ALA A CA 1
ATOM 779 C C . ALA A 1 111 ? -39.169 10.132 47.940 1.00 95.19 111 ALA A C 1
ATOM 781 O O . ALA A 1 111 ? -39.947 9.489 47.228 1.00 95.19 111 ALA A O 1
ATOM 782 N N . ARG A 1 112 ? -37.925 9.706 48.176 1.00 94.44 112 ARG A N 1
ATOM 783 C CA . ARG A 1 112 ? -37.334 8.518 47.536 1.00 94.44 112 ARG A CA 1
ATOM 784 C C . ARG A 1 112 ? -36.724 7.560 48.551 1.00 94.44 112 ARG A C 1
ATOM 786 O O . ARG A 1 112 ? -36.512 7.912 49.713 1.00 94.44 112 ARG A O 1
ATOM 793 N N . HIS A 1 113 ? -36.349 6.369 48.092 1.00 92.44 113 HIS A N 1
ATOM 794 C CA . HIS A 1 113 ? -35.546 5.445 48.882 1.00 92.44 113 HIS A CA 1
ATOM 795 C C . HIS A 1 113 ? -34.270 6.125 49.425 1.00 92.44 113 HIS A C 1
ATOM 797 O O . HIS A 1 113 ? -33.566 6.853 48.720 1.00 92.44 113 HIS A O 1
ATOM 803 N N . GLN A 1 114 ? -33.973 5.894 50.705 1.00 93.12 114 GLN A N 1
ATOM 804 C CA . GLN A 1 114 ? -32.854 6.459 51.468 1.00 93.12 114 GLN A CA 1
ATOM 805 C C . GLN A 1 114 ? -32.872 7.988 51.613 1.00 93.12 114 GLN A C 1
ATOM 807 O O . GLN A 1 114 ? -31.894 8.554 52.095 1.00 93.12 114 GLN A O 1
ATOM 812 N N . ASP A 1 115 ? -33.935 8.687 51.205 1.00 95.44 115 ASP A N 1
ATOM 813 C CA . ASP A 1 115 ? -34.091 10.088 51.599 1.00 95.44 115 ASP A CA 1
ATOM 814 C C . ASP A 1 115 ? -34.462 10.148 53.107 1.00 95.44 115 ASP A C 1
ATOM 816 O O . ASP A 1 115 ? -35.208 9.287 53.599 1.00 95.44 115 ASP A O 1
ATOM 820 N N . PRO A 1 116 ? -33.891 11.097 53.878 1.00 96.50 116 PRO A N 1
ATOM 821 C CA . PRO A 1 116 ? -34.027 11.146 55.333 1.00 96.50 116 PRO A CA 1
ATOM 822 C C . PRO A 1 116 ? -35.440 11.487 55.816 1.00 96.50 116 PRO A C 1
ATOM 824 O O . PRO A 1 116 ? -36.197 12.203 55.159 1.00 96.50 116 PRO A O 1
ATOM 827 N N . THR A 1 117 ? -35.754 11.034 57.029 1.00 96.25 117 THR A N 1
ATOM 828 C CA . THR A 1 117 ? -36.999 11.312 57.757 1.00 96.25 117 THR A CA 1
ATOM 829 C C . THR A 1 117 ? -36.715 11.795 59.177 1.00 96.25 117 THR A C 1
ATOM 831 O O . THR A 1 117 ? -35.774 11.310 59.804 1.00 96.25 117 THR A O 1
ATOM 834 N N . THR A 1 118 ? -37.573 12.640 59.740 1.00 95.38 118 THR A N 1
ATOM 835 C CA . THR A 1 118 ? -37.765 12.692 61.202 1.00 95.38 118 THR A CA 1
ATOM 836 C C . THR A 1 118 ? -38.779 11.632 61.631 1.00 95.38 118 THR A C 1
ATOM 838 O O . THR A 1 118 ? -39.567 11.166 60.813 1.00 95.38 118 THR A O 1
ATOM 841 N N . GLN A 1 119 ? -38.745 11.233 62.900 1.00 92.69 119 GLN A N 1
ATOM 842 C CA . GLN A 1 119 ? -39.556 10.160 63.488 1.00 92.69 119 GLN A CA 1
ATOM 843 C C . GLN A 1 119 ? -40.158 10.624 64.822 1.00 92.69 119 GLN A C 1
ATOM 845 O O . GLN A 1 119 ? -39.531 11.428 65.513 1.00 92.69 119 GLN A O 1
ATOM 850 N N . ASN A 1 120 ? -41.356 10.141 65.179 1.00 89.94 120 ASN A N 1
ATOM 851 C CA . ASN A 1 120 ? -42.055 10.461 66.436 1.00 89.94 120 ASN A CA 1
ATOM 852 C C . ASN A 1 120 ? -42.057 11.970 66.768 1.00 89.94 120 ASN A C 1
ATOM 854 O O . ASN A 1 120 ? -41.532 12.410 67.796 1.00 89.94 120 ASN A O 1
ATOM 858 N N . HIS A 1 121 ? -42.594 12.771 65.840 1.00 90.75 121 HIS A N 1
ATOM 859 C CA . HIS A 1 121 ? -42.641 14.238 65.933 1.00 90.75 121 HIS A CA 1
ATOM 860 C C . HIS A 1 121 ? -41.258 14.905 66.125 1.00 90.75 121 HIS A C 1
ATOM 862 O O . HIS A 1 121 ? -41.130 15.927 66.794 1.00 90.75 121 HIS A O 1
ATOM 868 N N . GLY A 1 122 ? -40.202 14.318 65.550 1.00 89.31 122 GLY A N 1
ATOM 869 C CA . GLY A 1 122 ? -38.838 14.861 65.598 1.00 89.31 122 GLY A CA 1
ATOM 870 C C . GLY A 1 122 ? -37.948 14.327 66.722 1.00 89.31 122 GLY A C 1
ATOM 871 O O . GLY A 1 122 ? -36.860 14.861 66.909 1.00 89.31 122 GLY A O 1
ATOM 872 N N . ASN A 1 123 ? -38.361 13.284 67.450 1.00 91.06 123 ASN A N 1
ATOM 873 C CA . ASN A 1 123 ? -37.564 12.731 68.548 1.00 91.06 123 ASN A CA 1
ATOM 874 C C . ASN A 1 123 ? -36.281 12.016 68.092 1.00 91.06 123 ASN A C 1
ATOM 876 O O . ASN A 1 123 ? -35.265 12.064 68.779 1.00 91.06 123 ASN A O 1
ATOM 880 N N . THR A 1 124 ? -36.325 11.360 66.930 1.00 92.62 124 THR A N 1
ATOM 881 C CA . THR A 1 124 ? -35.149 10.763 66.279 1.00 92.62 124 THR A CA 1
ATOM 882 C C . THR A 1 124 ? -35.203 10.969 64.762 1.00 92.62 124 THR A C 1
ATOM 884 O O . THR A 1 124 ? -36.195 11.454 64.203 1.00 92.62 124 THR A O 1
ATOM 887 N N . THR A 1 125 ? -34.116 10.624 64.079 1.00 94.56 125 THR A N 1
ATOM 888 C CA . THR A 1 125 ? -33.991 10.644 62.618 1.00 94.56 125 THR A CA 1
ATOM 889 C C . THR A 1 125 ? -34.078 9.233 62.037 1.00 94.56 125 THR A C 1
ATOM 891 O O . THR A 1 125 ? -34.026 8.230 62.748 1.00 94.56 125 THR A O 1
ATOM 894 N N . GLY A 1 126 ? -34.250 9.132 60.723 1.00 93.94 126 GLY A N 1
ATOM 895 C CA . GLY A 1 126 ? -34.431 7.870 60.014 1.00 93.94 126 GLY A CA 1
ATOM 896 C C . GLY A 1 126 ? -34.341 8.029 58.501 1.00 93.94 126 GLY A C 1
ATOM 897 O O . GLY A 1 126 ? -33.956 9.091 58.010 1.00 93.94 126 GLY A O 1
ATOM 898 N N . THR A 1 127 ? -34.721 6.990 57.762 1.00 95.00 127 THR A N 1
ATOM 899 C CA . THR A 1 127 ? -34.761 6.989 56.289 1.00 95.00 127 THR A CA 1
ATOM 900 C C . THR A 1 127 ? -35.982 6.245 55.747 1.00 95.00 127 THR A C 1
ATOM 902 O O . THR A 1 127 ? -36.535 5.356 56.400 1.00 95.00 127 THR A O 1
ATOM 905 N N . LEU A 1 128 ? -36.391 6.589 54.521 1.00 93.88 128 LEU A N 1
ATOM 906 C CA . LEU A 1 128 ? -37.381 5.831 53.750 1.00 93.88 128 LEU A CA 1
ATOM 907 C C . LEU A 1 128 ? -36.747 4.582 53.123 1.00 93.88 128 LEU A C 1
ATOM 909 O O . LEU A 1 128 ? -36.041 4.654 52.117 1.00 93.88 128 LEU A O 1
ATOM 913 N N . ASN A 1 129 ? -37.016 3.412 53.689 1.00 91.06 129 ASN A N 1
ATOM 914 C CA . ASN A 1 129 ? -36.462 2.145 53.224 1.00 91.06 129 ASN A CA 1
ATOM 915 C C . ASN A 1 129 ? -37.527 1.339 52.481 1.00 91.06 129 ASN A C 1
ATOM 917 O O . ASN A 1 129 ? -38.533 0.962 53.076 1.00 91.06 129 ASN A O 1
ATOM 921 N N . ASP A 1 130 ? -37.323 1.082 51.187 1.00 84.38 130 ASP A N 1
ATOM 922 C CA . ASP A 1 130 ? -38.173 0.162 50.430 1.00 84.38 130 ASP A CA 1
ATOM 923 C C . ASP A 1 130 ? -37.912 -1.266 50.924 1.00 84.38 130 ASP A C 1
ATOM 925 O O . ASP A 1 130 ? -36.817 -1.806 50.741 1.00 84.38 130 ASP A O 1
ATOM 929 N N . ALA A 1 131 ? -38.905 -1.885 51.567 1.00 68.06 131 ALA A N 1
ATOM 930 C CA . ALA A 1 131 ? -38.774 -3.238 52.096 1.00 68.06 131 ALA A CA 1
ATOM 931 C C . ALA A 1 131 ? -38.502 -4.280 50.990 1.00 68.06 131 ALA A C 1
ATOM 933 O O . ALA A 1 131 ? -37.987 -5.355 51.291 1.00 68.06 131 ALA A O 1
ATOM 934 N N . ALA A 1 132 ? -38.777 -3.956 49.718 1.00 62.69 132 ALA A N 1
ATOM 935 C CA . ALA A 1 132 ? -38.434 -4.792 48.568 1.00 62.69 132 ALA A CA 1
ATOM 936 C C . ALA A 1 132 ? -37.001 -4.579 48.026 1.00 62.69 132 ALA A C 1
ATOM 938 O O . ALA A 1 132 ? -36.537 -5.397 47.233 1.00 62.69 132 ALA A O 1
ATOM 939 N N . MET A 1 133 ? -36.284 -3.518 48.432 1.00 58.22 133 MET A N 1
ATOM 940 C CA . MET A 1 133 ? -34.896 -3.245 48.001 1.00 58.22 133 MET A CA 1
ATOM 941 C C . MET A 1 133 ? -33.820 -3.725 48.988 1.00 58.22 133 MET A C 1
ATOM 943 O O . MET A 1 133 ? -32.634 -3.736 48.652 1.00 58.22 133 MET A O 1
ATOM 947 N N . ASN A 1 134 ? -34.205 -4.151 50.190 1.00 46.62 134 ASN A N 1
ATOM 948 C CA . ASN A 1 134 ? -33.286 -4.668 51.203 1.00 46.62 134 ASN A CA 1
ATOM 949 C C . ASN A 1 134 ? -32.532 -5.931 50.718 1.00 46.62 134 ASN A C 1
ATOM 951 O O . ASN A 1 134 ? -33.138 -6.817 50.115 1.00 46.62 134 ASN A O 1
ATOM 955 N N . PRO A 1 135 ? -31.227 -6.066 51.005 1.00 45.66 135 PRO A N 1
ATOM 956 C CA . PRO A 1 135 ? -30.127 -5.299 50.416 1.00 45.66 135 PRO A CA 1
ATOM 957 C C . PRO A 1 135 ? -29.825 -5.715 48.951 1.00 45.66 135 PRO A C 1
ATOM 959 O O . PRO A 1 135 ? -28.672 -5.778 48.522 1.00 45.66 135 PRO A O 1
ATOM 962 N N . ASN A 1 136 ? -30.853 -6.024 48.157 1.00 44.44 136 ASN A N 1
ATOM 963 C CA . ASN A 1 136 ? -30.715 -6.579 46.811 1.00 44.44 136 ASN A CA 1
ATOM 964 C C . ASN A 1 136 ? -30.283 -5.574 45.725 1.00 44.44 136 ASN A C 1
ATOM 966 O O . ASN A 1 136 ? -30.147 -5.963 44.572 1.00 44.44 136 ASN A O 1
ATOM 970 N N . ALA A 1 137 ? -29.980 -4.311 46.042 1.00 43.44 137 ALA A N 1
ATOM 971 C CA . ALA A 1 137 ? -29.359 -3.394 45.072 1.00 43.44 137 ALA A CA 1
ATOM 972 C C . ALA A 1 137 ? -27.995 -3.905 44.547 1.00 43.44 137 ALA A C 1
ATOM 974 O O . ALA A 1 137 ? -27.629 -3.621 43.412 1.00 43.44 137 ALA A O 1
ATOM 975 N N . ALA A 1 138 ? -27.278 -4.713 45.340 1.00 44.38 138 ALA A N 1
ATOM 976 C CA . ALA A 1 138 ? -26.039 -5.384 44.930 1.00 44.38 138 ALA A CA 1
ATOM 977 C C . ALA A 1 138 ? -26.257 -6.762 44.259 1.00 44.38 138 ALA A C 1
ATOM 979 O O . ALA A 1 138 ? -25.294 -7.365 43.789 1.00 44.38 138 ALA A O 1
ATOM 980 N N . SER A 1 139 ? -27.494 -7.274 44.227 1.00 43.91 139 SER A N 1
ATOM 981 C CA . SER A 1 139 ? -27.853 -8.574 43.629 1.00 43.91 139 SER A CA 1
ATOM 982 C C . SER A 1 139 ? -28.848 -8.469 42.467 1.00 43.91 139 SER A C 1
ATOM 984 O O . SER A 1 139 ? -29.014 -9.445 41.736 1.00 43.91 139 SER A O 1
ATOM 986 N N . GLN A 1 140 ? -29.449 -7.288 42.245 1.00 44.47 140 GLN A N 1
ATOM 987 C CA . GLN A 1 140 ? -29.968 -6.845 40.952 1.00 44.47 140 GLN A CA 1
ATOM 988 C C . GLN A 1 140 ? -28.891 -7.159 39.912 1.00 44.47 140 GLN A C 1
ATOM 990 O O . GLN A 1 140 ? -27.828 -6.529 39.934 1.00 44.47 140 GLN A O 1
ATOM 995 N N . PRO A 1 141 ? -29.095 -8.155 39.035 1.00 50.59 141 PRO A N 1
ATOM 996 C CA . PRO A 1 141 ? -28.049 -8.522 38.109 1.00 50.59 141 PRO A CA 1
ATOM 997 C C . PRO A 1 141 ? -27.863 -7.338 37.165 1.00 50.59 141 PRO A C 1
ATOM 999 O O . PRO A 1 141 ? -28.803 -7.030 36.428 1.00 50.59 141 PRO A O 1
ATOM 1002 N N . ARG A 1 142 ? -26.669 -6.711 37.157 1.00 52.28 142 ARG A N 1
ATOM 1003 C CA . ARG A 1 142 ? -26.270 -5.755 36.101 1.00 52.28 142 ARG A CA 1
ATOM 1004 C C . ARG A 1 142 ? -26.787 -6.285 34.773 1.00 52.28 142 ARG A C 1
ATOM 1006 O O . ARG A 1 142 ? -26.688 -7.504 34.545 1.00 52.28 142 ARG A O 1
ATOM 1013 N N . LYS A 1 143 ? -27.375 -5.436 33.930 1.00 56.59 143 LYS A N 1
ATOM 1014 C CA . LYS A 1 143 ? -28.023 -5.911 32.699 1.00 56.59 143 LYS A CA 1
ATOM 1015 C C . LYS A 1 143 ? -27.036 -6.786 31.918 1.00 56.59 143 LYS A C 1
ATOM 1017 O O . LYS A 1 143 ? -25.836 -6.527 32.005 1.00 56.59 143 LYS A O 1
ATOM 1022 N N . PRO A 1 144 ? -27.457 -7.843 31.207 1.00 53.72 144 PRO A N 1
ATOM 1023 C CA . PRO A 1 144 ? -26.539 -8.633 30.381 1.00 53.72 144 PRO A CA 1
ATOM 1024 C C . PRO A 1 144 ? -25.617 -7.761 29.501 1.00 53.72 144 PRO A C 1
ATOM 1026 O O . PRO A 1 144 ? -24.430 -8.058 29.369 1.00 53.72 144 PRO A O 1
ATOM 1029 N N . GLU A 1 145 ? -26.136 -6.629 29.021 1.00 53.16 145 GLU A N 1
ATOM 1030 C CA . GLU A 1 145 ? -25.427 -5.558 28.308 1.00 53.16 145 GLU A CA 1
ATOM 1031 C C . GLU A 1 145 ? -24.253 -4.918 29.091 1.00 53.16 145 GLU A C 1
ATOM 1033 O O . GLU A 1 145 ? -23.268 -4.486 28.508 1.00 53.16 145 GLU A O 1
ATOM 1038 N N . GLU A 1 146 ? -24.307 -4.878 30.419 1.00 57.78 146 GLU A N 1
ATOM 1039 C CA . GLU A 1 146 ? -23.336 -4.206 31.299 1.00 57.78 146 GLU A CA 1
ATOM 1040 C C . GLU A 1 146 ? -22.229 -5.149 31.817 1.00 57.78 146 GLU A C 1
ATOM 1042 O O . GLU A 1 146 ? -21.353 -4.730 32.579 1.00 57.78 146 GLU A O 1
ATOM 1047 N N . ARG A 1 147 ? -22.266 -6.442 31.457 1.00 64.69 147 ARG A N 1
ATOM 1048 C CA . ARG A 1 147 ? -21.345 -7.461 32.004 1.00 64.69 147 ARG A CA 1
ATOM 1049 C C . ARG A 1 147 ? -20.094 -7.684 31.174 1.00 64.69 147 ARG A C 1
ATOM 1051 O O . ARG A 1 147 ? -19.071 -8.053 31.734 1.00 64.69 147 ARG A O 1
ATOM 1058 N N . CYS A 1 148 ? -20.168 -7.479 29.864 1.00 71.38 148 CYS A N 1
ATOM 1059 C CA . CYS A 1 148 ? -19.133 -7.900 28.926 1.00 71.38 148 CYS A CA 1
ATOM 1060 C C . CYS A 1 148 ? -18.764 -6.756 27.978 1.00 71.38 148 CYS A C 1
ATOM 1062 O O . CYS A 1 148 ? -19.604 -6.278 27.212 1.00 71.38 148 CYS A O 1
ATOM 1064 N N . THR A 1 149 ? -17.493 -6.358 27.993 1.00 85.25 149 THR A N 1
ATOM 1065 C CA . THR A 1 149 ? -16.948 -5.317 27.110 1.00 85.25 149 THR A CA 1
ATOM 1066 C C . THR A 1 149 ? -15.935 -5.894 26.125 1.00 85.25 149 THR A C 1
ATOM 1068 O O . THR A 1 149 ? -15.278 -6.896 26.417 1.00 85.25 149 THR A O 1
ATOM 1071 N N . VAL A 1 150 ? -15.791 -5.263 24.957 1.00 89.12 150 VAL A N 1
ATOM 1072 C CA . VAL A 1 150 ? -14.654 -5.513 24.058 1.00 89.12 150 VAL A CA 1
ATOM 1073 C C . VAL A 1 150 ? -13.449 -4.764 24.628 1.00 89.12 150 VAL A C 1
ATOM 1075 O O . VAL A 1 150 ? -13.446 -3.537 24.676 1.00 89.12 150 VAL A O 1
ATOM 1078 N N . THR A 1 151 ? -12.431 -5.495 25.087 1.00 90.69 151 THR A N 1
ATOM 1079 C CA . THR A 1 151 ? -11.193 -4.919 25.646 1.00 90.69 151 THR A CA 1
ATOM 1080 C C . THR A 1 151 ? -10.075 -4.780 24.627 1.00 90.69 151 THR A C 1
ATOM 1082 O O . THR A 1 151 ? -9.171 -3.974 24.826 1.00 90.69 151 THR A O 1
ATOM 1085 N N . GLU A 1 152 ? -10.121 -5.539 23.533 1.00 93.31 152 GLU A N 1
ATOM 1086 C CA . GLU A 1 152 ? -9.166 -5.403 22.438 1.00 93.31 152 GLU A CA 1
ATOM 1087 C C . GLU A 1 152 ? -9.814 -5.755 21.098 1.00 93.31 152 GLU A C 1
ATOM 1089 O O . GLU A 1 152 ? -10.689 -6.614 21.025 1.00 93.31 152 GLU A O 1
ATOM 1094 N N . VAL A 1 153 ? -9.342 -5.113 20.031 1.00 95.69 153 VAL A N 1
ATOM 1095 C CA . VAL A 1 153 ? -9.519 -5.583 18.655 1.00 95.69 153 VAL A CA 1
ATOM 1096 C C . VAL A 1 153 ? -8.138 -5.691 18.032 1.00 95.69 153 VAL A C 1
ATOM 1098 O O . VAL A 1 153 ? -7.332 -4.760 18.137 1.00 95.69 153 VAL A O 1
ATOM 1101 N N . VAL A 1 154 ? -7.880 -6.815 17.378 1.00 96.50 154 VAL A N 1
ATOM 1102 C CA . VAL A 1 154 ? -6.656 -7.086 16.634 1.00 96.50 154 VAL A CA 1
ATOM 1103 C C . VAL A 1 154 ? -7.044 -7.359 15.186 1.00 96.50 154 VAL A C 1
ATOM 1105 O O . VAL A 1 154 ? -7.752 -8.324 14.913 1.00 96.50 154 VAL A O 1
ATOM 1108 N N . LEU A 1 155 ? -6.594 -6.517 14.255 1.00 96.81 155 LEU A N 1
ATOM 1109 C CA . LEU A 1 155 ? -6.611 -6.862 12.833 1.00 96.81 155 LEU A CA 1
ATOM 1110 C C . LEU A 1 155 ? -5.342 -7.656 12.534 1.00 96.81 155 LEU A C 1
ATOM 1112 O O . LEU A 1 155 ? -4.263 -7.207 12.916 1.00 96.81 155 LEU A O 1
ATOM 1116 N N . ILE A 1 156 ? -5.470 -8.800 11.865 1.00 96.00 156 ILE A N 1
ATOM 1117 C CA . ILE A 1 156 ? -4.375 -9.704 11.496 1.00 96.00 156 ILE A CA 1
ATOM 1118 C C . ILE A 1 156 ? -4.426 -9.915 9.981 1.00 96.00 156 ILE A C 1
ATOM 1120 O O . ILE A 1 156 ? -5.369 -10.525 9.479 1.00 96.00 156 ILE A O 1
ATOM 1124 N N . CYS A 1 157 ? -3.425 -9.434 9.245 1.00 95.12 157 CYS A N 1
ATOM 1125 C CA . CYS A 1 157 ? -3.274 -9.754 7.827 1.00 95.12 157 CYS A CA 1
ATOM 1126 C C . CYS A 1 157 ? -2.763 -11.192 7.665 1.00 95.12 157 CYS A C 1
ATOM 1128 O O . CYS A 1 157 ? -1.813 -11.600 8.340 1.00 95.12 157 CYS A O 1
ATOM 1130 N N . THR A 1 158 ? -3.360 -11.953 6.745 1.00 90.88 158 THR A N 1
ATOM 1131 C CA . THR A 1 158 ? -2.894 -13.301 6.384 1.00 90.88 158 THR A CA 1
ATOM 1132 C C . THR A 1 158 ? -1.474 -13.282 5.819 1.00 90.88 158 THR A C 1
ATOM 1134 O O . THR A 1 158 ? -0.712 -14.225 6.028 1.00 90.88 158 THR A O 1
ATOM 1137 N N . HIS A 1 159 ? -1.083 -12.196 5.149 1.00 85.12 159 HIS A N 1
ATOM 1138 C CA . HIS A 1 159 ? 0.250 -12.023 4.590 1.00 85.12 159 HIS A CA 1
ATOM 1139 C C . HIS A 1 159 ? 1.257 -11.633 5.690 1.00 85.12 159 HIS A C 1
ATOM 1141 O O . HIS A 1 159 ? 1.182 -10.567 6.313 1.00 85.12 159 HIS A O 1
ATOM 1147 N N . PHE A 1 160 ? 2.187 -12.555 5.961 1.00 85.25 160 PHE A N 1
ATOM 1148 C CA . PHE A 1 160 ? 3.203 -12.498 7.024 1.00 85.25 160 PHE A CA 1
ATOM 1149 C C . PHE A 1 160 ? 2.679 -12.375 8.473 1.00 85.25 160 PHE A C 1
ATOM 1151 O O . PHE A 1 160 ? 3.462 -12.073 9.375 1.00 85.25 160 PHE A O 1
ATOM 1158 N N . GLY A 1 161 ? 1.385 -12.613 8.731 1.00 90.50 161 GLY A N 1
ATOM 1159 C CA . GLY A 1 161 ? 0.816 -12.603 10.090 1.00 90.50 161 GLY A CA 1
ATOM 1160 C C . GLY A 1 161 ? 0.937 -11.250 10.805 1.00 90.50 161 GLY A C 1
ATOM 1161 O O . GLY A 1 161 ? 1.113 -11.191 12.023 1.00 90.50 161 GLY A O 1
ATOM 1162 N N . ARG A 1 162 ? 0.932 -10.147 10.049 1.00 92.88 162 ARG A N 1
ATOM 1163 C CA . ARG A 1 162 ? 1.137 -8.788 10.575 1.00 92.88 162 ARG A CA 1
ATOM 1164 C C . ARG A 1 162 ? -0.137 -8.316 11.270 1.00 92.88 162 ARG A C 1
ATOM 1166 O O . ARG A 1 162 ? -1.213 -8.401 10.684 1.00 92.88 162 ARG A O 1
ATOM 1173 N N . GLN A 1 163 ? -0.020 -7.801 12.495 1.00 95.81 163 GLN A N 1
ATOM 1174 C CA . GLN A 1 163 ? -1.181 -7.457 13.321 1.00 95.81 163 GLN A CA 1
ATOM 1175 C C . GLN A 1 163 ? -1.097 -6.072 13.975 1.00 95.81 163 GLN A C 1
ATOM 1177 O O . GLN A 1 163 ? -0.002 -5.623 14.319 1.00 95.81 163 GLN A O 1
ATOM 1182 N N . THR A 1 164 ? -2.238 -5.409 14.190 1.00 96.00 164 THR A N 1
ATOM 1183 C CA . THR A 1 164 ? -2.334 -4.173 15.003 1.00 96.00 164 THR A CA 1
ATOM 1184 C C . THR A 1 164 ? -1.969 -4.427 16.466 1.00 96.00 164 THR A C 1
ATOM 1186 O O . THR A 1 164 ? -2.117 -5.544 16.955 1.00 96.00 164 THR A O 1
ATOM 1189 N N . THR A 1 165 ? -1.608 -3.379 17.204 1.00 93.81 165 THR A N 1
ATOM 1190 C CA . THR A 1 165 ? -1.477 -3.414 18.673 1.00 93.81 165 THR A CA 1
ATOM 1191 C C . THR A 1 165 ? -2.234 -2.236 19.306 1.00 93.81 165 THR A C 1
ATOM 1193 O O . THR A 1 165 ? -2.672 -1.336 18.590 1.00 93.81 165 THR A O 1
ATOM 1196 N N . PRO A 1 166 ? -2.390 -2.170 20.641 1.00 91.19 166 PRO A N 1
ATOM 1197 C CA . PRO A 1 166 ? -2.931 -0.975 21.293 1.00 91.19 166 PRO A CA 1
ATOM 1198 C C . PRO A 1 166 ? -2.099 0.300 21.054 1.00 91.19 166 PRO A C 1
ATOM 1200 O O . PRO A 1 166 ? -2.659 1.392 21.062 1.00 91.19 166 PRO A O 1
ATOM 1203 N N . GLY A 1 167 ? -0.784 0.166 20.826 1.00 92.50 167 GLY A N 1
ATOM 1204 C CA . GLY A 1 167 ? 0.117 1.282 20.501 1.00 92.50 167 GLY A CA 1
ATOM 1205 C C . GLY A 1 167 ? 0.186 1.627 19.008 1.00 92.50 167 GLY A C 1
ATOM 1206 O O . GLY A 1 167 ? 0.495 2.765 18.666 1.00 92.50 167 GLY A O 1
ATOM 1207 N N . ASP A 1 168 ? -0.135 0.677 18.125 1.00 91.94 168 ASP A N 1
ATOM 1208 C CA . ASP A 1 168 ? -0.324 0.910 16.691 1.00 91.94 168 ASP A CA 1
ATOM 1209 C C . ASP A 1 168 ? -1.680 0.330 16.231 1.00 91.94 168 ASP A C 1
ATOM 1211 O O . ASP A 1 168 ? -1.758 -0.827 15.798 1.00 91.94 168 ASP A O 1
ATOM 1215 N N . PRO A 1 169 ? -2.774 1.111 16.348 1.00 95.12 169 PRO A N 1
ATOM 1216 C CA . PRO A 1 169 ? -4.125 0.672 16.002 1.00 95.12 169 PRO A CA 1
ATOM 1217 C C . PRO A 1 169 ? -4.400 0.694 14.488 1.00 95.12 169 PRO A C 1
ATOM 1219 O O . PRO A 1 169 ? -5.547 0.497 14.080 1.00 95.12 169 PRO A O 1
ATOM 1222 N N . THR A 1 170 ? -3.380 0.969 13.664 1.00 95.56 170 THR A N 1
ATOM 1223 C CA . THR A 1 170 ? -3.473 0.985 12.199 1.00 95.56 170 THR A CA 1
ATOM 1224 C C . THR A 1 170 ? -2.685 -0.179 11.604 1.00 95.56 170 THR A C 1
ATOM 1226 O O . THR A 1 170 ? -1.570 -0.465 12.036 1.00 95.56 170 THR A O 1
ATOM 1229 N N . LEU A 1 171 ? -3.241 -0.832 10.588 1.00 96.00 171 LEU A N 1
ATOM 1230 C CA . LEU A 1 171 ? -2.558 -1.844 9.783 1.00 96.00 171 LEU A CA 1
ATOM 1231 C C . LEU A 1 171 ? -2.644 -1.440 8.315 1.00 96.00 171 LEU A C 1
ATOM 1233 O O . LEU A 1 171 ? -3.722 -1.093 7.844 1.00 96.00 171 LEU A O 1
ATOM 1237 N N . ASP A 1 172 ? -1.531 -1.505 7.598 1.00 95.94 172 ASP A N 1
ATOM 1238 C CA . ASP A 1 172 ? -1.487 -1.263 6.161 1.00 95.94 172 ASP A CA 1
ATOM 1239 C C . ASP A 1 172 ? -1.376 -2.606 5.413 1.00 95.94 172 ASP A C 1
ATOM 1241 O O . ASP A 1 172 ? -0.598 -3.476 5.820 1.00 95.94 172 ASP A O 1
ATOM 1245 N N . VAL A 1 173 ? -2.129 -2.771 4.322 1.00 95.50 173 VAL A N 1
ATOM 1246 C CA . VAL A 1 173 ? -2.176 -3.986 3.479 1.00 95.50 173 VAL A CA 1
ATOM 1247 C C . VAL A 1 173 ? -2.267 -3.649 1.987 1.00 95.50 173 VAL A C 1
ATOM 1249 O O . VAL A 1 173 ? -2.571 -2.509 1.619 1.00 95.50 173 VAL A O 1
ATOM 1252 N N . LEU A 1 174 ? -2.053 -4.635 1.116 1.00 94.38 174 LEU A N 1
ATOM 1253 C CA . LEU A 1 174 ? -2.246 -4.502 -0.330 1.00 94.38 174 LEU A CA 1
ATOM 1254 C C . LEU A 1 174 ? -3.641 -4.979 -0.772 1.00 94.38 174 LEU A C 1
ATOM 1256 O O . LEU A 1 174 ? -4.264 -5.855 -0.169 1.00 94.38 174 LEU A O 1
ATOM 1260 N N . ARG A 1 175 ? -4.147 -4.412 -1.873 1.00 90.25 175 ARG A N 1
ATOM 1261 C CA . ARG A 1 175 ? -5.392 -4.841 -2.526 1.00 90.25 175 ARG A CA 1
ATOM 1262 C C . ARG A 1 175 ? -5.221 -6.276 -3.037 1.00 90.25 175 ARG A C 1
ATOM 1264 O O . ARG A 1 175 ? -4.553 -6.498 -4.040 1.00 90.25 175 ARG A O 1
ATOM 1271 N N . GLY A 1 176 ? -5.843 -7.226 -2.343 1.00 89.56 176 GLY A N 1
ATOM 1272 C CA . GLY A 1 176 ? -5.736 -8.665 -2.612 1.00 89.56 176 GLY A CA 1
ATOM 1273 C C . GLY A 1 176 ? -5.455 -9.494 -1.357 1.00 89.56 176 GLY A C 1
ATOM 1274 O O . GLY A 1 176 ? -5.781 -10.678 -1.335 1.00 89.56 176 GLY A O 1
ATOM 1275 N N . ASP A 1 177 ? -4.926 -8.871 -0.298 1.00 93.00 177 ASP A N 1
ATOM 1276 C CA . ASP A 1 177 ? -4.755 -9.510 1.009 1.00 93.00 177 ASP A CA 1
ATOM 1277 C C . ASP A 1 177 ? -6.101 -9.905 1.646 1.00 93.00 177 ASP A C 1
ATOM 1279 O O . ASP A 1 177 ? -7.182 -9.533 1.191 1.00 93.00 177 ASP A O 1
ATOM 1283 N N . THR A 1 178 ? -6.045 -10.660 2.743 1.00 94.12 178 THR A N 1
ATOM 1284 C CA . THR A 1 178 ? -7.198 -10.971 3.600 1.00 94.12 178 THR A CA 1
ATOM 1285 C C . THR A 1 178 ? -6.862 -10.587 5.038 1.00 94.12 178 THR A C 1
ATOM 1287 O O . THR A 1 178 ? -5.741 -10.805 5.502 1.00 94.12 178 THR A O 1
ATOM 1290 N N . VAL A 1 179 ? -7.815 -9.989 5.757 1.00 95.88 179 VAL A N 1
ATOM 1291 C CA . VAL A 1 179 ? -7.581 -9.463 7.111 1.00 95.88 179 VAL A CA 1
ATOM 1292 C C . VAL A 1 179 ? -8.622 -9.997 8.078 1.00 95.88 179 VAL A C 1
ATOM 1294 O O . VAL A 1 179 ? -9.813 -9.755 7.929 1.00 95.88 179 VAL A O 1
ATOM 1297 N N . THR A 1 180 ? -8.172 -10.686 9.119 1.00 95.69 180 THR A N 1
ATOM 1298 C CA . THR A 1 180 ? -9.042 -11.188 10.182 1.00 95.69 180 THR A CA 1
ATOM 1299 C C . THR A 1 180 ? -9.065 -10.198 11.341 1.00 95.69 180 THR A C 1
ATOM 1301 O O . THR A 1 180 ? -8.046 -9.965 11.987 1.00 95.69 180 THR A O 1
ATOM 1304 N N . ALA A 1 181 ? -10.232 -9.620 11.611 1.00 95.56 181 ALA A N 1
ATOM 1305 C CA . ALA A 1 181 ? -10.520 -8.841 12.804 1.00 95.56 181 ALA A CA 1
ATOM 1306 C C . ALA A 1 181 ? -10.962 -9.776 13.940 1.00 95.56 181 ALA A C 1
ATOM 1308 O O . ALA A 1 181 ? -12.032 -10.381 13.877 1.00 95.56 181 ALA A O 1
ATOM 1309 N N . THR A 1 182 ? -10.150 -9.871 14.988 1.00 94.31 182 THR A N 1
ATOM 1310 C CA . THR A 1 182 ? -10.434 -10.641 16.207 1.00 94.31 182 THR A CA 1
ATOM 1311 C C . THR A 1 182 ? -10.725 -9.681 17.356 1.00 94.31 182 THR A C 1
ATOM 1313 O O . THR A 1 182 ? -9.957 -8.746 17.582 1.00 94.31 182 THR A O 1
ATOM 1316 N N . ALA A 1 183 ? -11.814 -9.900 18.091 1.00 93.12 183 ALA A N 1
ATOM 1317 C CA . ALA A 1 183 ? -12.216 -9.084 19.235 1.00 93.12 183 ALA A CA 1
ATOM 1318 C C . ALA A 1 183 ? -12.043 -9.856 20.553 1.00 93.12 183 ALA A C 1
ATOM 1320 O O . ALA A 1 183 ? -12.713 -10.857 20.794 1.00 93.12 183 ALA A O 1
ATOM 1321 N N . THR A 1 184 ? -11.180 -9.371 21.443 1.00 89.81 184 THR A N 1
ATOM 1322 C CA . THR A 1 184 ? -11.032 -9.932 22.791 1.00 89.81 184 THR A CA 1
ATOM 1323 C C . THR A 1 184 ? -12.072 -9.297 23.707 1.00 89.81 184 THR A C 1
ATOM 1325 O O . THR A 1 184 ? -12.072 -8.079 23.911 1.00 89.81 184 THR A O 1
ATOM 1328 N N . ARG A 1 185 ? -12.950 -10.123 24.281 1.00 83.25 185 ARG A N 1
ATOM 1329 C CA . ARG A 1 185 ? -13.966 -9.707 25.257 1.00 83.25 185 ARG A CA 1
ATOM 1330 C C . ARG A 1 185 ? -13.526 -10.020 26.687 1.00 83.25 185 ARG A C 1
ATOM 1332 O O . ARG A 1 185 ? -12.804 -10.989 26.911 1.00 83.25 185 ARG A O 1
ATOM 1339 N N . ARG A 1 186 ? -13.983 -9.218 27.652 1.00 80.06 186 ARG A N 1
ATOM 1340 C CA . ARG A 1 186 ? -13.718 -9.417 29.085 1.00 80.06 186 ARG A CA 1
ATOM 1341 C C . ARG A 1 186 ? -14.958 -9.135 29.930 1.00 80.06 186 ARG A C 1
ATOM 1343 O O . ARG A 1 186 ? -15.681 -8.168 29.680 1.00 80.06 186 ARG A O 1
ATOM 1350 N N . ASP A 1 187 ? -15.132 -9.938 30.975 1.00 71.81 187 ASP A N 1
ATOM 1351 C CA . ASP A 1 187 ? -16.073 -9.673 32.060 1.00 71.81 187 ASP A CA 1
ATOM 1352 C C . ASP A 1 187 ? -15.693 -8.421 32.873 1.00 71.81 187 ASP A C 1
ATOM 1354 O O . ASP A 1 187 ? -14.538 -8.211 33.253 1.00 71.81 187 ASP A O 1
ATOM 1358 N N . LEU A 1 188 ? -16.703 -7.600 33.165 1.00 66.56 188 LEU A N 1
ATOM 1359 C CA . LEU A 1 188 ? -16.658 -6.413 34.033 1.00 66.56 188 LEU A CA 1
ATOM 1360 C C . LEU A 1 188 ? -17.051 -6.721 35.493 1.00 66.56 188 LEU A C 1
ATOM 1362 O O . LEU A 1 188 ? -17.259 -5.804 36.296 1.00 66.56 188 LEU A O 1
ATOM 1366 N N . LEU A 1 189 ? -17.183 -8.006 35.818 1.00 61.78 189 LEU A N 1
ATOM 1367 C CA . LEU A 1 189 ? -17.416 -8.536 37.159 1.00 61.78 189 LEU A CA 1
ATOM 1368 C C . LEU A 1 189 ? -16.091 -9.035 37.754 1.00 61.78 189 LEU A C 1
ATOM 1370 O O . LEU A 1 189 ? -15.183 -9.451 37.031 1.00 61.78 189 LEU A O 1
ATOM 1374 N N . LYS A 1 190 ? -15.949 -8.961 39.077 1.00 59.06 190 LYS A N 1
ATOM 1375 C CA . LYS A 1 190 ? -14.733 -9.400 39.778 1.00 59.06 190 LYS A CA 1
ATOM 1376 C C . LYS A 1 190 ? -14.754 -10.915 40.008 1.00 59.06 190 LYS A C 1
ATOM 1378 O O . LYS A 1 190 ? -15.816 -11.458 40.313 1.00 59.06 190 LYS A O 1
ATOM 1383 N N . PRO A 1 191 ? -13.597 -11.604 39.967 1.00 50.41 191 PRO A N 1
ATOM 1384 C CA . PRO A 1 191 ? -13.510 -13.005 40.373 1.00 50.41 191 PRO A CA 1
ATOM 1385 C C . PRO A 1 191 ? -14.104 -13.212 41.774 1.00 50.41 191 PRO A C 1
ATOM 1387 O O . PRO A 1 191 ? -13.664 -12.578 42.732 1.00 50.41 191 PRO A O 1
ATOM 1390 N N . GLY A 1 192 ? -15.113 -14.080 41.877 1.00 54.47 192 GLY A N 1
ATOM 1391 C CA . GLY A 1 192 ? -15.856 -14.348 43.115 1.00 54.47 192 GLY A CA 1
ATOM 1392 C C . GLY A 1 192 ? -17.235 -13.681 43.217 1.00 54.47 192 GLY A C 1
ATOM 1393 O O . GLY A 1 192 ? -18.021 -14.085 44.069 1.00 54.47 192 GLY A O 1
ATOM 1394 N N . GLU A 1 193 ? -17.582 -12.725 42.348 1.00 55.75 193 GLU A N 1
ATOM 1395 C CA . GLU A 1 193 ? -18.966 -12.235 42.251 1.00 55.75 193 GLU A CA 1
ATOM 1396 C C . GLU A 1 193 ? -19.872 -13.330 41.628 1.00 55.75 193 GLU A C 1
ATOM 1398 O O . GLU A 1 193 ? -19.441 -14.071 40.735 1.00 55.75 193 GLU A O 1
ATOM 1403 N N . PRO A 1 194 ? -21.133 -13.496 42.073 1.00 48.09 194 PRO A N 1
ATOM 1404 C CA . PRO A 1 194 ? -22.038 -14.465 41.462 1.00 48.09 194 PRO A CA 1
ATOM 1405 C C . PRO A 1 194 ? -22.296 -14.086 39.997 1.00 48.09 194 PRO A C 1
ATOM 1407 O O . PRO A 1 194 ? -22.643 -12.947 39.695 1.00 48.09 194 PRO A O 1
ATOM 1410 N N . LEU A 1 195 ? -22.146 -15.059 39.089 1.00 52.34 195 LEU A N 1
ATOM 1411 C CA . LEU A 1 195 ? -22.149 -14.877 37.625 1.00 52.34 195 LEU A CA 1
ATOM 1412 C C . LEU A 1 195 ? -20.920 -14.134 37.044 1.00 52.34 195 LEU A C 1
ATOM 1414 O O . LEU A 1 195 ? -20.992 -13.676 35.908 1.00 52.34 195 LEU A O 1
ATOM 1418 N N . ALA A 1 196 ? -19.782 -14.061 37.752 1.00 48.81 196 ALA A N 1
ATOM 1419 C CA . ALA A 1 196 ? -18.545 -13.404 37.283 1.00 48.81 196 ALA A CA 1
ATOM 1420 C C . ALA A 1 196 ? -17.804 -14.060 36.096 1.00 48.81 196 ALA A C 1
ATOM 1422 O O . ALA A 1 196 ? -16.681 -13.670 35.784 1.00 48.81 196 ALA A O 1
ATOM 1423 N N . VAL A 1 197 ? -18.403 -15.058 35.449 1.00 51.16 197 VAL A N 1
ATOM 1424 C CA . VAL A 1 197 ? -17.889 -15.675 34.223 1.00 51.16 197 VAL A CA 1
ATOM 1425 C C . VAL A 1 197 ? -18.949 -15.488 33.150 1.00 51.16 197 VAL A C 1
ATOM 1427 O O . VAL A 1 197 ? -20.075 -15.958 33.334 1.00 51.16 197 VAL A O 1
ATOM 1430 N N . CYS A 1 198 ? -18.589 -14.856 32.031 1.00 49.59 198 CYS A N 1
ATOM 1431 C CA . CYS A 1 198 ? -19.406 -14.813 30.821 1.00 49.59 198 CYS A CA 1
ATOM 1432 C C . CYS A 1 198 ? -19.886 -16.236 30.491 1.00 49.59 198 CYS A C 1
ATOM 1434 O O . CYS A 1 198 ? -19.046 -17.081 30.155 1.00 49.59 198 CYS A O 1
ATOM 1436 N N . PRO A 1 199 ? -21.195 -16.552 30.582 1.00 52.28 199 PRO A N 1
ATOM 1437 C CA . PRO A 1 199 ? -21.672 -17.884 30.242 1.00 52.28 199 PRO A CA 1
ATOM 1438 C C . PRO A 1 199 ? -21.273 -18.182 28.790 1.00 52.28 199 PRO A C 1
ATOM 1440 O O . PRO A 1 199 ? -21.603 -17.392 27.901 1.00 52.28 199 PRO A O 1
ATOM 1443 N N . PRO A 1 200 ? -20.537 -19.280 28.526 1.00 52.50 200 PRO A N 1
ATOM 1444 C CA . PRO A 1 200 ? -19.848 -19.467 27.256 1.00 52.50 200 PRO A CA 1
ATOM 1445 C C . PRO A 1 200 ? -20.815 -19.364 26.074 1.00 52.50 200 PRO A C 1
ATOM 1447 O O . PRO A 1 200 ? -21.975 -19.782 26.159 1.00 52.50 200 PRO A O 1
ATOM 1450 N N . ALA A 1 201 ? -20.323 -18.816 24.957 1.00 47.41 201 ALA A N 1
ATOM 1451 C CA . ALA A 1 201 ? -21.135 -18.405 23.803 1.00 47.41 201 ALA A CA 1
ATOM 1452 C C . ALA A 1 201 ? -22.061 -19.509 23.239 1.00 47.41 201 ALA A C 1
ATOM 1454 O O . ALA A 1 201 ? -23.076 -19.208 22.613 1.00 47.41 201 ALA A O 1
ATOM 1455 N N . PHE A 1 202 ? -21.755 -20.778 23.530 1.00 42.59 202 PHE A N 1
ATOM 1456 C CA . PHE A 1 202 ? -22.602 -21.954 23.312 1.00 42.59 202 PHE A CA 1
ATOM 1457 C C . PHE A 1 202 ? -24.033 -21.856 23.867 1.00 42.59 202 PHE A C 1
ATOM 1459 O O . PHE A 1 202 ? -24.915 -22.539 23.358 1.00 42.59 202 PHE A O 1
ATOM 1466 N N . THR A 1 203 ? -24.304 -21.011 24.866 1.00 49.25 203 THR A N 1
ATOM 1467 C CA . THR A 1 203 ? -25.668 -20.830 25.408 1.00 49.25 203 THR A CA 1
ATOM 1468 C C . THR A 1 203 ? -26.625 -20.087 24.465 1.00 49.25 203 THR A C 1
ATOM 1470 O O . THR A 1 203 ? -27.811 -19.967 24.771 1.00 49.25 203 THR A O 1
ATOM 1473 N N . GLY A 1 204 ? -26.139 -19.547 23.338 1.00 53.19 204 GLY A N 1
ATOM 1474 C CA . GLY A 1 204 ? -26.954 -18.896 22.302 1.00 53.19 204 GLY A CA 1
ATOM 1475 C C . GLY A 1 204 ? -27.606 -17.564 22.702 1.00 53.19 204 GLY A C 1
ATOM 1476 O O . GLY A 1 204 ? -28.214 -16.913 21.858 1.00 53.19 204 GLY A O 1
ATOM 1477 N N . ARG A 1 205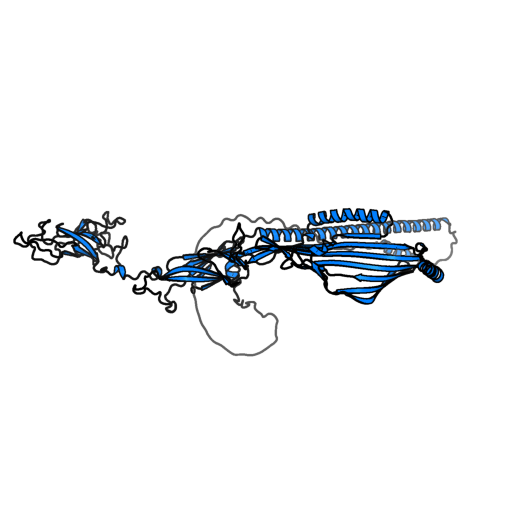 ? -27.475 -17.146 23.969 1.00 52.09 205 ARG A N 1
ATOM 1478 C CA . ARG A 1 205 ? -28.065 -15.916 24.529 1.00 52.09 205 ARG A CA 1
ATOM 1479 C C . ARG A 1 205 ? -27.070 -14.775 24.738 1.00 52.09 205 ARG A C 1
ATOM 1481 O O . ARG A 1 205 ? -27.489 -13.689 25.126 1.00 52.09 205 ARG A O 1
ATOM 1488 N N . HIS A 1 206 ? -25.777 -14.995 24.501 1.00 55.72 206 HIS A N 1
ATOM 1489 C CA . HIS A 1 206 ? -24.819 -13.894 24.534 1.00 55.72 206 HIS A CA 1
ATOM 1490 C C . HIS A 1 206 ? -25.001 -12.999 23.303 1.00 55.72 206 HIS A C 1
ATOM 1492 O O . HIS A 1 206 ? -25.058 -13.532 22.190 1.00 55.72 206 HIS A O 1
ATOM 1498 N N . PRO A 1 207 ? -25.032 -11.661 23.455 1.00 62.22 207 PRO A N 1
ATOM 1499 C CA . PRO A 1 207 ? -24.901 -10.771 22.314 1.00 62.22 207 PRO A CA 1
ATOM 1500 C C . PRO A 1 207 ? -23.605 -11.093 21.564 1.00 62.22 207 PRO A C 1
ATOM 1502 O O . PRO A 1 207 ? -22.533 -11.311 22.149 1.00 62.22 207 PRO A O 1
ATOM 1505 N N . LYS A 1 208 ? -23.744 -11.173 20.245 1.00 76.75 208 LYS A N 1
ATOM 1506 C CA . LYS A 1 208 ? -22.647 -11.355 19.302 1.00 76.75 208 LYS A CA 1
ATOM 1507 C C . LYS A 1 208 ? -21.808 -10.084 19.252 1.00 76.75 208 LYS A C 1
ATOM 1509 O O . LYS A 1 208 ? -22.360 -8.993 19.376 1.00 76.75 208 LYS A O 1
ATOM 1514 N N . THR A 1 209 ? -20.506 -10.209 19.008 1.00 84.69 209 THR A N 1
ATOM 1515 C CA . THR A 1 209 ? -19.712 -9.031 18.640 1.00 84.69 209 THR A CA 1
ATOM 1516 C C . THR A 1 209 ? -20.236 -8.494 17.308 1.00 84.69 209 THR A C 1
ATOM 1518 O O . THR A 1 209 ? -20.375 -9.245 16.335 1.00 84.69 209 THR A O 1
ATOM 1521 N N . LYS A 1 210 ? -20.568 -7.201 17.286 1.00 89.06 210 LYS A N 1
ATOM 1522 C CA . LYS A 1 210 ? -21.068 -6.505 16.102 1.00 89.06 210 LYS A CA 1
ATOM 1523 C C . LYS A 1 210 ? -19.920 -5.748 15.457 1.00 89.06 210 LYS A C 1
ATOM 1525 O O . LYS A 1 210 ? -19.472 -4.731 15.981 1.00 89.06 210 LYS A O 1
ATOM 1530 N N . PHE A 1 211 ? -19.452 -6.243 14.319 1.00 90.69 211 PHE A N 1
ATOM 1531 C CA . PHE A 1 211 ? -18.479 -5.533 13.502 1.00 90.69 211 PHE A CA 1
ATOM 1532 C C . PHE A 1 211 ? -19.214 -4.545 12.595 1.00 90.69 211 PHE A C 1
ATOM 1534 O O . PHE A 1 211 ? -20.149 -4.917 11.884 1.00 90.69 211 PHE A O 1
ATOM 1541 N N . THR A 1 212 ? -18.792 -3.284 12.640 1.00 91.00 212 THR A N 1
ATOM 1542 C CA . THR A 1 212 ? -19.235 -2.215 11.741 1.00 91.00 212 THR A CA 1
ATOM 1543 C C . THR A 1 212 ? -18.051 -1.778 10.887 1.00 91.00 212 THR A C 1
ATOM 1545 O O . THR A 1 212 ? -16.988 -1.462 11.425 1.00 91.00 212 THR A O 1
ATOM 1548 N N . ILE A 1 213 ? -18.238 -1.750 9.568 1.00 90.38 213 ILE A N 1
ATOM 1549 C CA . ILE A 1 213 ? -17.219 -1.381 8.577 1.00 90.38 213 ILE A CA 1
ATOM 1550 C C . ILE A 1 213 ? -17.634 -0.065 7.916 1.00 90.38 213 ILE A C 1
ATOM 1552 O O . ILE A 1 213 ? -18.731 0.013 7.364 1.00 90.38 213 ILE A O 1
ATOM 1556 N N . LYS A 1 214 ? -16.766 0.952 7.950 1.00 90.06 214 LYS A N 1
ATOM 1557 C CA . LYS A 1 214 ? -16.948 2.256 7.271 1.00 90.06 214 LYS A CA 1
ATOM 1558 C C . LYS A 1 214 ? -15.777 2.479 6.301 1.00 90.06 214 LYS A C 1
ATOM 1560 O O . LYS A 1 214 ? -14.655 2.105 6.650 1.00 90.06 214 LYS A O 1
ATOM 1565 N N . ARG A 1 215 ? -16.009 3.034 5.104 1.00 87.75 215 ARG A N 1
ATOM 1566 C CA . ARG A 1 215 ? -15.038 3.064 3.988 1.00 87.75 215 ARG A CA 1
ATOM 1567 C C . ARG A 1 215 ? -14.800 4.481 3.456 1.00 87.75 215 ARG A C 1
ATOM 1569 O O . ARG A 1 215 ? -15.471 4.958 2.542 1.00 87.75 215 ARG A O 1
ATOM 1576 N N . THR A 1 216 ? -13.761 5.136 3.960 1.00 83.31 216 THR A N 1
ATOM 1577 C CA . THR A 1 216 ? -13.311 6.433 3.435 1.00 83.31 216 THR A CA 1
ATOM 1578 C C . THR A 1 216 ? -12.223 6.234 2.379 1.00 83.31 216 THR A C 1
ATOM 1580 O O . THR A 1 216 ? -11.159 5.699 2.678 1.00 83.31 216 THR A O 1
ATOM 1583 N N . GLY A 1 217 ? -12.457 6.674 1.139 1.00 76.94 217 GLY A N 1
ATOM 1584 C CA . GLY A 1 217 ? -11.533 6.460 0.019 1.00 76.94 217 GLY A CA 1
ATOM 1585 C C . GLY A 1 217 ? -11.552 7.576 -1.035 1.00 76.94 217 GLY A C 1
ATOM 1586 O O . GLY A 1 217 ? -12.383 8.483 -0.959 1.00 76.9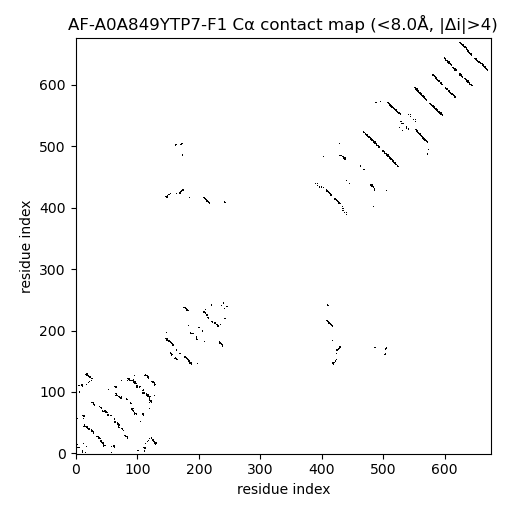4 217 GLY A O 1
ATOM 1587 N N . PRO A 1 218 ? -10.626 7.537 -2.016 1.00 68.69 218 PRO A N 1
ATOM 1588 C CA . PRO A 1 218 ? -10.589 8.489 -3.133 1.00 68.69 218 PRO A CA 1
ATOM 1589 C C . PRO A 1 218 ? -11.758 8.297 -4.116 1.00 68.69 218 PRO A C 1
ATOM 1591 O O . PRO A 1 218 ? -12.178 9.245 -4.774 1.00 68.69 218 PRO A O 1
ATOM 1594 N N . GLU A 1 219 ? -12.297 7.081 -4.173 1.00 64.12 219 GLU A N 1
ATOM 1595 C CA . GLU A 1 219 ? -13.536 6.714 -4.855 1.00 64.12 219 GLU A CA 1
ATOM 1596 C C . GLU A 1 219 ? -14.620 6.452 -3.795 1.00 64.12 219 GLU A C 1
ATOM 1598 O O . GLU A 1 219 ? -14.314 6.029 -2.674 1.00 64.12 219 GLU A O 1
ATOM 1603 N N . LYS A 1 220 ? -15.886 6.742 -4.126 1.00 56.41 220 LYS A N 1
ATOM 1604 C CA . LYS A 1 220 ? -16.998 6.930 -3.170 1.00 56.41 220 LYS A CA 1
ATOM 1605 C C . LYS A 1 220 ? -17.565 5.634 -2.545 1.00 56.41 220 LYS A C 1
ATOM 1607 O O . LYS A 1 220 ? -18.771 5.398 -2.551 1.00 56.41 220 LYS A O 1
ATOM 1612 N N . SER A 1 221 ? -16.706 4.790 -1.991 1.00 55.38 221 SER A N 1
ATOM 1613 C CA . SER A 1 221 ? -17.049 3.462 -1.448 1.00 55.38 221 SER A CA 1
ATOM 1614 C C . SER A 1 221 ? -18.104 3.453 -0.319 1.00 55.38 221 SER A C 1
ATOM 1616 O O . SER A 1 221 ? -18.770 2.433 -0.129 1.00 55.38 221 SER A O 1
ATOM 1618 N N . ASP A 1 222 ? -18.332 4.580 0.367 1.00 53.50 222 ASP A N 1
ATOM 1619 C CA . ASP A 1 222 ? -19.398 4.755 1.371 1.00 53.50 222 ASP A CA 1
ATOM 1620 C C . ASP A 1 222 ? -20.785 5.149 0.792 1.00 53.50 222 ASP A C 1
ATOM 1622 O O . ASP A 1 222 ? -21.742 5.242 1.559 1.00 53.50 222 ASP A O 1
ATOM 1626 N N . GLU A 1 223 ? -20.981 5.297 -0.534 1.00 60.38 223 GLU A N 1
ATOM 1627 C CA . GLU A 1 223 ? -22.339 5.482 -1.119 1.00 60.38 223 GLU A CA 1
ATOM 1628 C C . GLU A 1 223 ? -23.279 4.285 -0.844 1.00 60.38 223 GLU A C 1
ATOM 1630 O O . GLU A 1 223 ? -24.500 4.433 -0.885 1.00 60.38 223 GLU A O 1
ATOM 1635 N N . LYS A 1 224 ? -22.726 3.110 -0.506 1.00 63.94 224 LYS A N 1
ATOM 1636 C CA . LYS A 1 224 ? -23.477 1.918 -0.062 1.00 63.94 224 LYS A CA 1
ATOM 1637 C C . LYS A 1 224 ? -23.759 1.885 1.453 1.00 63.94 224 LYS A C 1
ATOM 1639 O O . LYS A 1 224 ? -24.451 0.979 1.912 1.00 63.94 224 LYS A O 1
ATOM 1644 N N . GLY A 1 225 ? -23.241 2.846 2.221 1.00 74.44 225 GLY A N 1
ATOM 1645 C CA . GLY A 1 225 ? -23.337 2.888 3.680 1.00 74.44 225 GLY A CA 1
ATOM 1646 C C . GLY A 1 225 ? -22.466 1.849 4.412 1.00 74.44 225 GLY A C 1
ATOM 1647 O O . GLY A 1 225 ? -21.805 1.014 3.782 1.00 74.44 225 GLY A O 1
ATOM 1648 N N . PRO A 1 226 ? -22.450 1.895 5.759 1.00 77.50 226 PRO A N 1
ATOM 1649 C CA . PRO A 1 226 ? -21.659 0.982 6.572 1.00 77.50 226 PRO A CA 1
ATOM 1650 C C . PRO A 1 226 ? -22.196 -0.451 6.508 1.00 77.50 226 PRO A C 1
ATOM 1652 O O . PRO A 1 226 ? -23.402 -0.686 6.601 1.00 77.50 226 PRO A O 1
ATOM 1655 N N . VAL A 1 227 ? -21.289 -1.425 6.418 1.00 81.31 227 VAL A N 1
ATOM 1656 C CA . VAL A 1 227 ? -21.646 -2.848 6.503 1.00 81.31 227 VAL A CA 1
ATOM 1657 C C . VAL A 1 227 ? -21.627 -3.292 7.962 1.00 81.31 227 VAL A C 1
ATOM 1659 O O . VAL A 1 227 ? -20.684 -3.000 8.699 1.00 81.31 227 VAL A O 1
ATOM 1662 N N . TYR A 1 228 ? -22.672 -4.014 8.366 1.00 81.69 228 TYR A N 1
ATOM 1663 C CA . TYR A 1 228 ? -22.831 -4.575 9.705 1.00 81.69 228 TYR A CA 1
ATOM 1664 C C . TYR A 1 228 ? -22.793 -6.100 9.646 1.00 81.69 228 TYR A C 1
ATOM 1666 O O . TYR A 1 228 ? -23.556 -6.702 8.891 1.00 81.69 228 TYR A O 1
ATOM 1674 N N . GLN A 1 229 ? -21.974 -6.727 10.491 1.00 79.88 229 GLN A N 1
ATOM 1675 C CA . GLN A 1 229 ? -21.953 -8.181 10.639 1.00 79.88 229 GLN A CA 1
ATOM 1676 C C . GLN A 1 229 ? -21.950 -8.588 12.116 1.00 79.88 229 GLN A C 1
ATOM 1678 O O . GLN A 1 229 ? -21.063 -8.229 12.889 1.00 79.88 229 GLN A O 1
ATOM 1683 N N . GLU A 1 230 ? -22.969 -9.355 12.509 1.00 75.81 230 GLU A N 1
ATOM 1684 C CA . GLU A 1 230 ? -23.186 -9.824 13.882 1.00 75.81 230 GLU A CA 1
ATOM 1685 C C . GLU A 1 230 ? -22.887 -11.327 13.960 1.00 75.81 230 GLU A C 1
ATOM 1687 O O . GLU A 1 230 ? -23.685 -12.173 13.532 1.00 75.81 230 GLU A O 1
ATOM 1692 N N . GLY A 1 231 ? -21.704 -11.668 14.481 1.00 68.94 231 GLY A N 1
ATOM 1693 C CA . GLY A 1 231 ? -21.097 -12.987 14.286 1.00 68.94 231 GLY A CA 1
ATOM 1694 C C . GLY A 1 231 ? -20.417 -13.591 15.516 1.00 68.94 231 GLY A C 1
ATOM 1695 O O . GLY A 1 231 ? -20.820 -13.383 16.659 1.00 68.94 231 GLY A O 1
ATOM 1696 N N . LYS A 1 232 ? -19.387 -14.399 15.256 1.00 79.25 232 LYS A N 1
ATOM 1697 C CA . LYS A 1 232 ? -18.403 -14.799 16.272 1.00 79.25 232 LYS A CA 1
ATOM 1698 C C . LYS A 1 232 ? -17.511 -13.595 16.595 1.00 79.25 232 LYS A C 1
ATOM 1700 O O . LYS A 1 232 ? -17.534 -12.599 15.881 1.00 79.25 232 LYS A O 1
ATOM 1705 N N . ASP A 1 233 ? -16.640 -13.727 17.589 1.00 87.69 233 ASP A N 1
ATOM 1706 C CA . ASP A 1 233 ? -15.634 -12.709 17.945 1.00 87.69 233 ASP A CA 1
ATOM 1707 C C . ASP A 1 233 ? -14.463 -12.618 16.939 1.00 87.69 233 ASP A C 1
ATOM 1709 O O . ASP A 1 233 ? -13.384 -12.121 17.249 1.00 87.69 233 ASP A O 1
ATOM 1713 N N . VAL A 1 234 ? -14.680 -13.131 15.728 1.00 91.12 234 VAL A N 1
ATOM 1714 C CA . VAL A 1 234 ? -13.741 -13.204 14.613 1.00 91.12 234 VAL A CA 1
ATOM 1715 C C . VAL A 1 234 ? -14.532 -12.911 13.342 1.00 91.12 234 VAL A C 1
ATOM 1717 O O . VAL A 1 234 ? -15.534 -13.582 13.071 1.00 91.12 234 VAL A O 1
ATOM 1720 N N . TYR A 1 235 ? -14.077 -11.935 12.565 1.00 92.62 235 TYR A N 1
ATOM 1721 C CA . TYR A 1 235 ? -14.634 -11.577 11.265 1.00 92.62 235 TYR A CA 1
ATOM 1722 C C . TYR A 1 235 ? -13.508 -11.410 10.240 1.00 92.62 235 TYR A C 1
ATOM 1724 O O . TYR A 1 235 ? -12.493 -10.778 10.519 1.00 92.62 235 TYR A O 1
ATOM 1732 N N . THR A 1 236 ? -13.673 -11.998 9.059 1.00 93.81 236 THR A N 1
ATOM 1733 C CA . THR A 1 236 ? -12.673 -11.975 7.987 1.00 93.81 236 THR A CA 1
ATOM 1734 C C . THR A 1 236 ? -13.105 -10.987 6.914 1.00 93.81 236 THR A C 1
ATOM 1736 O O . THR A 1 236 ? -14.110 -11.209 6.246 1.00 93.81 236 THR A O 1
ATOM 1739 N N . LEU A 1 237 ? -12.327 -9.918 6.758 1.00 92.06 237 LEU A N 1
ATOM 1740 C CA . LEU A 1 237 ? -12.439 -8.951 5.678 1.00 92.06 237 LEU A CA 1
ATOM 1741 C C . LEU A 1 237 ? -11.704 -9.482 4.443 1.00 92.06 237 LEU A C 1
ATOM 1743 O O . LEU A 1 237 ? -10.510 -9.797 4.502 1.00 92.06 237 LEU A O 1
ATOM 1747 N N . THR A 1 238 ? -12.428 -9.555 3.335 1.00 91.44 238 THR A N 1
ATOM 1748 C CA . THR A 1 238 ? -11.946 -9.941 2.006 1.00 91.44 238 THR A CA 1
ATOM 1749 C C . THR A 1 238 ? -11.744 -8.704 1.116 1.00 91.44 238 THR A C 1
ATOM 1751 O O . THR A 1 238 ? -12.233 -7.622 1.453 1.00 91.44 238 THR A O 1
ATOM 1754 N N . PRO A 1 239 ? -11.099 -8.827 -0.062 1.00 87.56 239 PRO A N 1
ATOM 1755 C CA . PRO A 1 239 ? -10.931 -7.705 -0.988 1.00 87.56 239 PRO A CA 1
ATOM 1756 C C . PRO A 1 239 ? -12.218 -6.942 -1.357 1.00 87.56 239 PRO A C 1
ATOM 1758 O O . PRO A 1 239 ? -12.174 -5.719 -1.487 1.00 87.56 239 PRO A O 1
ATOM 1761 N N . GLY A 1 240 ? -13.365 -7.625 -1.466 1.00 82.81 240 GLY A N 1
ATOM 1762 C CA . GLY A 1 240 ? -14.657 -6.978 -1.739 1.00 82.81 240 GLY A CA 1
ATOM 1763 C C . GLY A 1 240 ? -15.219 -6.190 -0.547 1.00 82.81 240 GLY A C 1
ATOM 1764 O O . GLY A 1 240 ? -15.916 -5.189 -0.734 1.00 82.81 240 GLY A O 1
ATOM 1765 N N . ASP A 1 241 ? -14.868 -6.574 0.687 1.00 82.69 241 ASP A N 1
ATOM 1766 C CA . ASP A 1 241 ? -15.354 -5.919 1.908 1.00 82.69 241 ASP A CA 1
ATOM 1767 C C . ASP A 1 241 ? -14.794 -4.504 2.091 1.00 82.69 241 ASP A C 1
ATOM 1769 O O . ASP A 1 241 ? -15.397 -3.715 2.822 1.00 82.69 241 ASP A O 1
ATOM 1773 N N . TRP A 1 242 ? -13.700 -4.140 1.409 1.00 80.56 242 TRP A N 1
ATOM 1774 C CA . TRP A 1 242 ? -13.120 -2.794 1.466 1.00 80.56 242 TRP A CA 1
ATOM 1775 C C . TRP A 1 242 ? -13.151 -1.994 0.167 1.00 80.56 242 TRP A C 1
ATOM 1777 O O . TRP A 1 242 ? -13.211 -0.769 0.253 1.00 80.56 242 TRP A O 1
ATOM 1787 N N . THR A 1 243 ? -13.166 -2.614 -1.018 1.00 72.94 243 THR A N 1
ATOM 1788 C CA . THR A 1 243 ? -13.426 -1.835 -2.244 1.00 72.94 243 THR A CA 1
ATOM 1789 C C . THR A 1 243 ? -14.894 -1.414 -2.333 1.00 72.94 243 THR A C 1
ATOM 1791 O O . THR A 1 243 ? -15.208 -0.363 -2.884 1.00 72.94 243 THR A O 1
ATOM 1794 N N . GLY A 1 244 ? -15.800 -2.210 -1.752 1.00 68.19 244 GLY A N 1
ATOM 1795 C CA . GLY A 1 244 ? -17.236 -2.077 -1.976 1.00 68.19 244 GLY A CA 1
ATOM 1796 C C . GLY A 1 244 ? -17.693 -2.736 -3.282 1.00 68.19 244 GLY A C 1
ATOM 1797 O O . GLY A 1 244 ? -18.888 -2.690 -3.583 1.00 68.19 244 GLY A O 1
ATOM 1798 N N . ASP A 1 245 ? -16.788 -3.387 -4.021 1.00 67.31 245 ASP A N 1
ATOM 1799 C CA . ASP A 1 245 ? -17.084 -4.217 -5.194 1.00 67.31 245 ASP A CA 1
ATOM 1800 C C . ASP A 1 245 ? -17.670 -5.556 -4.734 1.00 67.31 245 ASP A C 1
ATOM 1802 O O . ASP A 1 245 ? -17.040 -6.610 -4.789 1.00 67.31 245 ASP A O 1
ATOM 1806 N N . THR A 1 246 ? -18.905 -5.513 -4.239 1.00 53.84 246 THR A N 1
ATOM 1807 C CA . THR A 1 246 ? -19.702 -6.705 -3.955 1.00 53.84 246 THR A CA 1
ATOM 1808 C C . THR A 1 246 ? -20.196 -7.360 -5.246 1.00 53.84 246 THR A C 1
ATOM 1810 O O . THR A 1 246 ? -21.399 -7.417 -5.507 1.00 53.84 246 THR A O 1
ATOM 1813 N N . GLU A 1 247 ? -19.268 -7.918 -6.028 1.00 47.50 247 GLU A N 1
ATOM 1814 C CA . GLU A 1 247 ? -19.578 -9.113 -6.812 1.00 47.50 247 GLU A CA 1
ATOM 1815 C C . GLU A 1 247 ? -19.992 -10.204 -5.818 1.00 47.50 247 GLU A C 1
ATOM 1817 O O . GLU A 1 247 ? -19.164 -10.785 -5.116 1.00 47.50 247 GLU A O 1
ATOM 1822 N N . GLN A 1 248 ? -21.300 -10.438 -5.684 1.00 39.72 248 GLN A N 1
ATOM 1823 C CA . GLN A 1 248 ? -21.790 -11.537 -4.860 1.00 39.72 248 GLN A CA 1
ATOM 1824 C C . GLN A 1 248 ? -21.329 -12.860 -5.488 1.00 39.72 248 GLN A C 1
ATOM 1826 O O . GLN A 1 248 ? -21.683 -13.123 -6.641 1.00 39.72 248 GLN A O 1
ATOM 1831 N N . PRO A 1 249 ? -20.587 -13.717 -4.763 1.00 37.53 249 PRO A N 1
ATOM 1832 C CA . PRO A 1 249 ? -20.129 -14.983 -5.313 1.00 37.53 249 PRO A CA 1
ATOM 1833 C C . PRO A 1 249 ? -21.320 -15.926 -5.522 1.00 37.53 249 PRO A C 1
ATOM 1835 O O . PRO A 1 249 ? -21.800 -16.565 -4.588 1.00 37.53 249 PRO A O 1
ATOM 1838 N N . GLY A 1 250 ? -21.784 -16.025 -6.768 1.00 35.78 250 GLY A N 1
ATOM 1839 C CA . GLY A 1 250 ? -22.634 -17.124 -7.219 1.00 35.78 250 GLY A CA 1
ATOM 1840 C C . GLY A 1 250 ? -24.078 -17.125 -6.714 1.00 35.78 250 GLY A C 1
ATOM 1841 O O . GLY A 1 250 ? -24.593 -18.189 -6.376 1.00 35.78 250 GLY A O 1
ATOM 1842 N N . LEU A 1 251 ? -24.787 -15.990 -6.759 1.00 33.00 251 LEU A N 1
ATOM 1843 C CA . LEU A 1 251 ? -26.228 -16.085 -7.020 1.00 33.00 251 LEU A CA 1
ATOM 1844 C C . LEU A 1 251 ? -26.392 -16.444 -8.503 1.00 33.00 251 LEU A C 1
ATOM 1846 O O . LEU A 1 251 ? -26.290 -15.577 -9.369 1.00 33.00 251 LEU A O 1
ATOM 1850 N N . GLU A 1 252 ? -26.578 -17.734 -8.802 1.00 35.88 252 GLU A N 1
ATOM 1851 C CA . GLU A 1 252 ? -26.798 -18.198 -10.174 1.00 35.88 252 GLU A CA 1
ATOM 1852 C C . GLU A 1 252 ? -27.978 -17.447 -10.799 1.00 35.88 252 GLU A C 1
ATOM 1854 O O . GLU A 1 252 ? -29.137 -17.625 -10.408 1.00 35.88 252 GLU A O 1
ATOM 1859 N N . ALA A 1 253 ? -27.689 -16.635 -11.816 1.00 34.28 253 ALA A N 1
ATOM 1860 C CA . ALA A 1 253 ? -28.707 -16.035 -12.656 1.00 34.28 253 ALA A CA 1
ATOM 1861 C C . ALA A 1 253 ? -29.389 -17.142 -13.474 1.00 34.28 253 ALA A C 1
ATOM 1863 O O . ALA A 1 253 ? -29.004 -17.424 -14.610 1.00 34.28 253 ALA A O 1
ATOM 1864 N N . LYS A 1 254 ? -30.413 -17.783 -12.891 1.00 36.62 254 LYS A N 1
ATOM 1865 C CA . LYS A 1 254 ? -31.315 -18.687 -13.612 1.00 36.62 254 LYS A CA 1
ATOM 1866 C C . LYS A 1 254 ? -31.893 -17.932 -14.800 1.00 36.62 254 LYS A C 1
ATOM 1868 O O . LYS A 1 254 ? -32.759 -17.075 -14.641 1.00 36.62 254 LYS A O 1
ATOM 1873 N N . SER A 1 255 ? -31.365 -18.247 -15.979 1.00 33.94 255 SER A N 1
ATOM 1874 C CA . SER A 1 255 ? -31.673 -17.548 -17.217 1.00 33.94 255 SER A CA 1
ATOM 1875 C C . SER A 1 255 ? -33.162 -17.658 -17.537 1.00 33.94 255 SER A C 1
ATOM 1877 O O . SER A 1 255 ? -33.630 -18.676 -18.043 1.00 33.94 255 SER A O 1
ATOM 1879 N N . LEU A 1 256 ? -33.902 -16.580 -17.275 1.00 34.28 256 LEU A N 1
ATOM 1880 C CA . LEU A 1 256 ? -35.259 -16.367 -17.776 1.00 34.28 256 LEU A CA 1
ATOM 1881 C C . LEU A 1 256 ? -35.221 -15.798 -19.205 1.00 34.28 256 LEU A C 1
ATOM 1883 O O . LEU A 1 256 ? -35.957 -14.877 -19.547 1.00 34.28 256 LEU A O 1
ATOM 1887 N N . ILE A 1 257 ? -34.353 -16.369 -20.046 1.00 35.16 257 ILE A N 1
ATOM 1888 C CA . ILE A 1 257 ? -34.434 -16.259 -21.501 1.00 35.16 257 ILE A CA 1
ATOM 1889 C C . ILE A 1 257 ? -35.174 -17.512 -21.983 1.00 35.16 257 ILE A C 1
ATOM 1891 O O . ILE A 1 257 ? -34.613 -18.608 -21.890 1.00 35.16 257 ILE A O 1
ATOM 1895 N N . PRO A 1 258 ? -36.408 -17.394 -22.505 1.00 32.47 258 PRO A N 1
ATOM 1896 C CA . PRO A 1 258 ? -37.100 -18.528 -23.093 1.00 32.47 258 PRO A CA 1
ATOM 1897 C C . PRO A 1 258 ? -36.324 -19.046 -24.307 1.00 32.47 258 PRO A C 1
ATOM 1899 O O . PRO A 1 258 ? -36.282 -18.406 -25.360 1.00 32.47 258 PRO A O 1
ATOM 1902 N N . LYS A 1 259 ? -35.735 -20.237 -24.177 1.00 37.84 259 LYS A N 1
ATOM 1903 C CA . LYS A 1 259 ? -35.563 -21.105 -25.341 1.00 37.84 259 LYS A CA 1
ATOM 1904 C C . LYS A 1 259 ? -36.967 -21.517 -25.781 1.00 37.84 259 LYS A C 1
ATOM 1906 O O . LYS A 1 259 ? -37.709 -22.013 -24.943 1.00 37.84 259 LYS A O 1
ATOM 1911 N N . ASP A 1 260 ? -37.314 -21.191 -27.028 1.00 35.12 260 ASP A N 1
ATOM 1912 C CA . ASP A 1 260 ? -38.146 -21.986 -27.956 1.00 35.12 260 ASP A CA 1
ATOM 1913 C C . ASP A 1 260 ? -38.769 -21.094 -29.045 1.00 35.12 260 ASP A C 1
ATOM 1915 O O . ASP A 1 260 ? -39.893 -20.611 -28.913 1.00 35.12 260 ASP A O 1
ATOM 1919 N N . LYS A 1 261 ? -38.034 -20.893 -30.153 1.00 34.66 261 LYS A N 1
ATOM 1920 C CA . LYS A 1 261 ? -38.576 -20.494 -31.471 1.00 34.66 261 LYS A CA 1
ATOM 1921 C C . LYS A 1 261 ? -37.702 -20.986 -32.636 1.00 34.66 261 LYS A C 1
ATOM 1923 O O . LYS A 1 261 ? -37.158 -20.196 -33.400 1.00 34.66 261 LYS A O 1
ATOM 1928 N N . LEU A 1 262 ? -37.635 -22.302 -32.804 1.00 34.75 262 LEU A N 1
ATOM 1929 C CA . LEU A 1 262 ? -37.506 -22.955 -34.113 1.00 34.75 262 LEU A CA 1
ATOM 1930 C C . LEU A 1 262 ? -38.505 -24.130 -34.134 1.00 34.75 262 LEU A C 1
ATOM 1932 O O . LEU A 1 262 ? -38.780 -24.682 -33.068 1.00 34.75 262 LEU A O 1
ATOM 1936 N N . PRO A 1 263 ? -39.123 -24.459 -35.282 1.00 34.28 263 PRO A N 1
ATOM 1937 C CA . PRO A 1 263 ? -40.167 -25.475 -35.340 1.00 34.28 263 PRO A CA 1
ATOM 1938 C C . PRO A 1 263 ? -39.570 -26.885 -35.360 1.00 34.28 263 PRO A C 1
ATOM 1940 O O . PRO A 1 263 ? -38.585 -27.121 -36.056 1.00 34.28 263 PRO A O 1
ATOM 1943 N N . ASP A 1 264 ? -40.224 -27.827 -34.681 1.00 30.62 264 ASP A N 1
ATOM 1944 C CA . ASP A 1 264 ? -39.975 -29.262 -34.851 1.00 30.62 264 ASP A CA 1
ATOM 1945 C C . ASP A 1 264 ? -41.293 -30.018 -35.098 1.00 30.62 264 ASP A C 1
ATOM 1947 O O . ASP A 1 264 ? -42.385 -29.542 -34.760 1.00 30.62 264 ASP A O 1
ATOM 1951 N N . VAL A 1 265 ? -41.204 -31.164 -35.771 1.00 36.06 265 VAL A N 1
ATOM 1952 C CA . VAL A 1 265 ? -42.313 -31.800 -36.487 1.00 36.06 265 VAL A CA 1
ATOM 1953 C C . VAL A 1 265 ? -42.771 -33.084 -35.797 1.00 36.06 265 VAL A C 1
ATOM 1955 O O . VAL A 1 265 ? -42.269 -34.170 -36.062 1.00 36.06 265 VAL A O 1
ATOM 1958 N N . GLY A 1 266 ? -43.848 -32.960 -35.018 1.00 33.25 266 GLY A N 1
ATOM 1959 C CA . GLY A 1 266 ? -44.776 -34.058 -34.733 1.00 33.25 266 GLY A CA 1
ATOM 1960 C C . GLY A 1 266 ? -44.372 -35.040 -33.625 1.00 33.25 266 GLY A C 1
ATOM 1961 O O . GLY A 1 266 ? -43.425 -35.806 -33.739 1.00 33.25 266 GLY A O 1
ATOM 1962 N N . GLY A 1 267 ? -45.210 -35.126 -32.590 1.00 31.64 267 GLY A N 1
ATOM 1963 C CA . GLY A 1 267 ? -45.128 -36.170 -31.566 1.00 31.64 267 GLY A CA 1
ATOM 1964 C C . GLY A 1 267 ? -46.404 -36.217 -30.729 1.00 31.64 267 GLY A C 1
ATOM 1965 O O . GLY A 1 267 ? -46.736 -35.251 -30.048 1.00 31.64 267 GLY A O 1
ATOM 1966 N N . ARG A 1 268 ? -47.158 -37.322 -30.791 1.00 35.16 268 ARG A N 1
ATOM 1967 C CA . ARG A 1 268 ? -48.350 -37.530 -29.947 1.00 35.16 268 ARG A CA 1
ATOM 1968 C C . ARG A 1 268 ? -47.935 -38.159 -28.614 1.00 35.16 268 ARG A C 1
ATOM 1970 O O . ARG A 1 268 ? -47.288 -39.199 -28.621 1.00 35.16 268 ARG A O 1
ATOM 1977 N N . GLY A 1 269 ? -48.398 -37.606 -27.494 1.00 31.34 269 GLY A N 1
ATOM 1978 C CA . GLY A 1 269 ? -48.238 -38.216 -26.169 1.00 31.34 269 GLY A CA 1
ATOM 1979 C C . GLY A 1 269 ? -49.125 -37.541 -25.123 1.00 31.34 269 GLY A C 1
ATOM 1980 O O . GLY A 1 269 ? -48.887 -36.397 -24.754 1.00 31.34 269 GLY A O 1
ATOM 1981 N N . THR A 1 270 ? -50.174 -38.224 -24.663 1.00 34.00 270 THR A N 1
ATOM 1982 C CA . THR A 1 270 ? -51.172 -37.678 -23.725 1.00 34.00 270 THR A CA 1
ATOM 1983 C C . THR A 1 270 ? -51.050 -38.279 -22.328 1.00 34.00 270 THR A C 1
ATOM 1985 O O . THR A 1 270 ? -51.087 -39.502 -22.221 1.00 34.00 270 THR A O 1
ATOM 1988 N N . GLN A 1 271 ? -51.102 -37.453 -21.274 1.00 30.73 271 GLN A N 1
ATOM 1989 C CA . GLN A 1 271 ? -51.858 -37.758 -20.043 1.00 30.73 271 GLN A CA 1
ATOM 1990 C C . GLN A 1 271 ? -52.121 -36.495 -19.188 1.00 30.73 271 GLN A C 1
ATOM 1992 O O . GLN A 1 271 ? -51.845 -35.384 -19.637 1.00 30.73 271 GLN A O 1
ATOM 1997 N N . ARG A 1 272 ? -52.800 -36.640 -18.038 1.00 28.89 272 ARG A N 1
ATOM 1998 C CA . ARG A 1 272 ? -53.642 -35.596 -17.409 1.00 28.89 272 ARG A CA 1
ATOM 1999 C C . ARG A 1 272 ? -53.432 -35.430 -15.886 1.00 28.89 272 ARG A C 1
ATOM 2001 O O . ARG A 1 272 ? -53.789 -36.353 -15.168 1.00 28.89 272 ARG A O 1
ATOM 2008 N N . THR A 1 273 ? -53.116 -34.196 -15.442 1.00 29.30 273 THR A N 1
ATOM 2009 C CA . THR A 1 273 ? -53.685 -33.466 -14.254 1.00 29.30 273 THR A CA 1
ATOM 2010 C C . THR A 1 273 ? -53.597 -34.096 -12.832 1.00 29.30 273 THR A C 1
ATOM 2012 O O . THR A 1 273 ? -53.209 -35.253 -12.735 1.00 29.30 273 THR A O 1
ATOM 2015 N N . PRO A 1 274 ? -54.024 -33.433 -11.717 1.00 49.16 274 PRO A N 1
ATOM 2016 C CA . PRO A 1 274 ? -54.364 -32.008 -11.459 1.00 49.16 274 PRO A CA 1
ATOM 2017 C C . PRO A 1 274 ? -53.688 -31.371 -10.199 1.00 49.16 274 PRO A C 1
ATOM 2019 O O . PRO A 1 274 ? -53.076 -32.071 -9.402 1.00 49.16 274 PRO A O 1
ATOM 2022 N N . SER A 1 275 ? -53.990 -30.076 -9.940 1.00 31.52 275 SER A N 1
ATOM 2023 C CA . SER A 1 275 ? -54.034 -29.381 -8.609 1.00 31.52 275 SER A CA 1
ATOM 2024 C C . SER A 1 275 ? -52.721 -29.206 -7.804 1.00 31.52 275 SER A C 1
ATOM 2026 O O . SER A 1 275 ? -51.859 -30.067 -7.836 1.00 31.52 275 SER A O 1
ATOM 2028 N N . SER A 1 276 ? -52.473 -28.144 -7.013 1.00 30.31 276 SER A N 1
ATOM 2029 C CA . SER A 1 276 ? -53.169 -26.868 -6.666 1.00 30.31 276 SER A CA 1
ATOM 2030 C C . SER A 1 276 ? -52.174 -25.964 -5.863 1.00 30.31 276 SER A C 1
ATOM 2032 O O . SER A 1 276 ? -51.026 -26.374 -5.740 1.00 30.31 276 SER A O 1
ATOM 2034 N N . HIS A 1 277 ? -52.432 -24.776 -5.281 1.00 30.48 277 HIS A N 1
ATOM 2035 C CA . HIS A 1 277 ? -53.626 -23.949 -4.983 1.00 30.48 277 HIS A CA 1
ATOM 2036 C C . HIS A 1 277 ? -53.209 -22.445 -4.887 1.00 30.48 277 HIS A C 1
ATOM 2038 O O . HIS A 1 277 ? -52.039 -22.146 -4.680 1.00 30.48 277 HIS A O 1
ATOM 2044 N N . ASP A 1 278 ? -54.172 -21.525 -5.043 1.00 32.19 278 ASP A N 1
ATOM 2045 C CA . ASP A 1 278 ? -54.504 -20.339 -4.200 1.00 32.19 278 ASP A CA 1
ATOM 2046 C C . ASP A 1 278 ? -53.539 -19.797 -3.099 1.00 32.19 278 ASP A C 1
ATOM 2048 O O . ASP A 1 278 ? -52.863 -20.576 -2.439 1.00 32.19 278 ASP A O 1
ATOM 2052 N N . LYS A 1 279 ? -53.538 -18.501 -2.696 1.00 32.06 279 LYS A N 1
ATOM 2053 C CA . LYS A 1 279 ? -54.301 -17.270 -3.078 1.00 32.06 279 LYS A CA 1
ATOM 2054 C C . LYS A 1 279 ? -53.676 -15.997 -2.445 1.00 32.06 279 LYS A C 1
ATOM 2056 O O . LYS A 1 279 ? -53.113 -16.133 -1.372 1.00 32.06 279 LYS A O 1
ATOM 2061 N N . ALA A 1 280 ? -53.931 -14.814 -3.050 1.00 29.89 280 ALA A N 1
ATOM 2062 C CA . ALA A 1 280 ? -54.194 -13.455 -2.469 1.00 29.89 280 ALA A CA 1
ATOM 2063 C C . ALA A 1 280 ? -53.296 -12.879 -1.322 1.00 29.89 280 ALA A C 1
ATOM 2065 O O . ALA A 1 280 ? -52.576 -13.605 -0.662 1.00 29.89 280 ALA A O 1
ATOM 2066 N N . SER A 1 281 ? -53.245 -11.583 -0.959 1.00 28.66 281 SER A N 1
ATOM 2067 C CA . SER A 1 281 ? -53.788 -10.264 -1.401 1.00 28.66 281 SER A CA 1
ATOM 2068 C C . SER A 1 281 ? -52.829 -9.181 -0.831 1.00 28.66 281 SER A C 1
ATOM 2070 O O . SER A 1 281 ? -52.267 -9.409 0.234 1.00 28.66 281 SER A O 1
ATOM 2072 N N . VAL A 1 282 ? -52.467 -8.054 -1.465 1.00 28.31 282 VAL A N 1
ATOM 2073 C CA . VAL A 1 282 ? -53.243 -6.918 -2.033 1.00 28.31 282 VAL A CA 1
ATOM 2074 C C . VAL A 1 282 ? -53.880 -5.985 -0.980 1.00 28.31 282 VAL A C 1
ATOM 2076 O O . VAL A 1 282 ? -54.952 -6.295 -0.472 1.00 28.31 282 VAL A O 1
ATOM 2079 N N . ASN A 1 283 ? -53.218 -4.841 -0.704 1.00 29.62 283 ASN A N 1
ATOM 2080 C CA . ASN A 1 283 ? -53.756 -3.454 -0.589 1.00 29.62 283 ASN A CA 1
ATOM 2081 C C . ASN A 1 283 ? -52.648 -2.484 -0.078 1.00 29.62 283 ASN A C 1
ATOM 2083 O O . ASN A 1 283 ? -51.970 -2.809 0.888 1.00 29.62 283 ASN A O 1
ATOM 2087 N N . THR A 1 284 ? -52.226 -1.434 -0.813 1.00 31.39 284 THR A N 1
ATOM 2088 C CA . THR A 1 284 ? -52.751 -0.030 -0.874 1.00 31.39 284 THR A CA 1
ATOM 2089 C C . THR A 1 284 ? -52.752 0.699 0.484 1.00 31.39 284 THR A C 1
ATOM 2091 O O . THR A 1 284 ? -53.217 0.125 1.458 1.00 31.39 284 THR A O 1
ATOM 2094 N N . SER A 1 285 ? -52.326 1.963 0.648 1.00 30.44 285 SER A N 1
ATOM 2095 C CA . SER A 1 285 ? -52.518 3.193 -0.170 1.00 30.44 285 SER A CA 1
ATOM 2096 C C . SER A 1 285 ? -51.625 4.353 0.391 1.00 30.44 285 SER A C 1
ATOM 2098 O O . SER A 1 285 ? -51.045 4.133 1.449 1.00 30.44 285 SER A O 1
ATOM 2100 N N . THR A 1 286 ? -51.439 5.597 -0.112 1.00 32.97 286 THR A N 1
ATOM 2101 C CA . THR A 1 286 ? -51.536 6.347 -1.409 1.00 32.97 286 THR A CA 1
ATOM 2102 C C . THR A 1 286 ? -51.016 7.803 -1.188 1.00 32.97 286 THR A C 1
ATOM 2104 O O . THR A 1 286 ? -50.987 8.217 -0.036 1.00 32.97 286 THR A O 1
ATOM 2107 N N . ILE A 1 287 ? -50.800 8.612 -2.260 1.00 30.78 287 ILE A N 1
ATOM 2108 C CA . ILE A 1 287 ? -50.909 10.117 -2.290 1.00 30.78 287 ILE A CA 1
ATOM 2109 C C . ILE A 1 287 ? -49.754 10.916 -1.590 1.00 30.78 287 ILE A C 1
ATOM 2111 O O . ILE A 1 287 ? -49.281 10.501 -0.545 1.00 30.78 287 ILE A O 1
ATOM 2115 N N . GLU A 1 288 ? -49.193 12.044 -2.087 1.00 28.25 288 GLU A N 1
ATOM 2116 C CA . GLU A 1 288 ? -49.445 12.908 -3.273 1.00 28.25 288 GLU A CA 1
ATOM 2117 C C . GLU A 1 288 ? -48.192 13.708 -3.777 1.00 28.25 288 GLU A C 1
ATOM 2119 O O . GLU A 1 288 ? -47.187 13.741 -3.083 1.00 28.25 288 GLU A O 1
ATOM 2124 N N . LYS A 1 289 ? -48.307 14.346 -4.973 1.00 32.38 289 LYS A N 1
ATOM 2125 C CA . LYS A 1 289 ? -47.702 15.607 -5.550 1.00 32.38 289 LYS A CA 1
ATOM 2126 C C . LYS A 1 289 ? -46.351 16.188 -5.011 1.00 32.38 289 LYS A C 1
ATOM 2128 O O . LYS A 1 289 ? -46.078 16.148 -3.827 1.00 32.38 289 LYS A O 1
ATOM 2133 N N . ALA A 1 290 ? -45.487 16.877 -5.787 1.00 28.38 290 ALA A N 1
ATOM 2134 C CA . ALA A 1 290 ? -45.617 17.567 -7.093 1.00 28.38 290 ALA A CA 1
ATOM 2135 C C . ALA A 1 290 ? -44.280 17.653 -7.900 1.00 28.38 290 ALA A C 1
ATOM 2137 O O . ALA A 1 290 ? -43.218 17.300 -7.397 1.00 28.38 290 ALA A O 1
ATOM 2138 N N . LYS A 1 291 ? -44.330 18.186 -9.140 1.00 33.16 291 LYS A N 1
ATOM 2139 C CA . LYS A 1 291 ? -43.168 18.641 -9.960 1.00 33.16 291 LYS A CA 1
ATOM 2140 C C . LYS A 1 291 ? -42.794 20.114 -9.646 1.00 33.16 291 LYS A C 1
ATOM 2142 O O . LYS A 1 291 ? -43.618 20.804 -9.046 1.00 33.16 291 LYS A O 1
ATOM 2147 N N . PRO A 1 292 ? -41.620 20.631 -10.081 1.00 39.41 292 PRO A N 1
ATOM 2148 C CA . PRO A 1 292 ? -41.497 21.239 -11.429 1.00 39.41 292 PRO A CA 1
ATOM 2149 C C . PRO A 1 292 ? -40.406 20.606 -12.327 1.00 39.41 292 PRO A C 1
ATOM 2151 O O . PRO A 1 292 ? -39.693 19.702 -11.907 1.00 39.41 292 PRO A O 1
ATOM 2154 N N . GLN A 1 293 ? -40.288 21.072 -13.580 1.00 35.31 293 GLN A N 1
ATOM 2155 C CA . GLN A 1 293 ? -39.275 20.644 -14.566 1.00 35.31 293 GLN A CA 1
ATOM 2156 C C . GLN A 1 293 ? -38.375 21.811 -14.997 1.00 35.31 293 GLN A C 1
ATOM 2158 O O . GLN A 1 293 ? -38.894 22.885 -15.280 1.00 35.31 293 GLN A O 1
ATOM 2163 N N . LEU A 1 294 ? -37.067 21.559 -15.124 1.00 29.28 294 LEU A N 1
ATOM 2164 C CA . LEU A 1 294 ? -36.051 22.360 -15.833 1.00 29.28 294 LEU A CA 1
ATOM 2165 C C . LEU A 1 294 ? -34.747 21.531 -15.858 1.00 29.28 294 LEU A C 1
ATOM 2167 O O . LEU A 1 294 ? -34.318 21.084 -14.801 1.00 29.28 294 LEU A O 1
ATOM 2171 N N . GLY A 1 295 ? -34.072 21.266 -16.978 1.00 29.20 295 GLY A N 1
ATOM 2172 C CA . GLY A 1 295 ? -34.441 21.427 -18.389 1.00 29.20 295 GLY A CA 1
ATOM 2173 C C . GLY A 1 295 ? -33.320 20.854 -19.274 1.00 29.20 295 GLY A C 1
ATOM 2174 O O . GLY A 1 295 ? -32.168 21.245 -19.113 1.00 29.20 295 GLY A O 1
ATOM 2175 N N . ASP A 1 296 ? -33.626 19.905 -20.165 1.00 33.31 296 ASP A N 1
ATOM 2176 C CA . ASP A 1 296 ? -32.605 19.177 -20.940 1.00 33.31 296 ASP A CA 1
ATOM 2177 C C . ASP A 1 296 ? -31.945 20.036 -22.031 1.00 33.31 296 ASP A C 1
ATOM 2179 O O . ASP A 1 296 ? -32.622 20.562 -22.915 1.00 33.31 296 ASP A O 1
ATOM 2183 N N . TYR A 1 297 ? -30.609 20.089 -22.039 1.00 28.31 297 TYR A N 1
ATOM 2184 C CA . TYR A 1 297 ? -29.826 20.710 -23.111 1.00 28.31 297 TYR A CA 1
ATOM 2185 C C . TYR A 1 297 ? -29.008 19.659 -23.876 1.00 28.31 297 TYR A C 1
ATOM 2187 O O . TYR A 1 297 ? -27.968 19.195 -23.408 1.00 28.31 297 TYR A O 1
ATOM 2195 N N . LYS A 1 298 ? -29.471 19.288 -25.078 1.00 39.84 298 LYS A N 1
ATOM 2196 C CA . LYS A 1 298 ? -28.748 18.413 -26.018 1.00 39.84 298 LYS A CA 1
ATOM 2197 C C . LYS A 1 298 ? -28.248 19.214 -27.228 1.00 39.84 298 LYS A C 1
ATOM 2199 O O . LYS A 1 298 ? -29.073 19.607 -28.054 1.00 39.84 298 LYS A O 1
ATOM 2204 N N . PRO A 1 299 ? -26.931 19.420 -27.400 1.00 34.28 299 PRO A N 1
ATOM 2205 C CA . PRO A 1 299 ? -26.399 20.030 -28.611 1.00 34.28 299 PRO A CA 1
ATOM 2206 C C . PRO A 1 299 ? -26.313 19.019 -29.770 1.00 34.28 299 PRO A C 1
ATOM 2208 O O . PRO A 1 299 ? -25.498 18.104 -29.753 1.00 34.28 299 PRO A O 1
ATOM 2211 N N . GLY A 1 300 ? -27.158 19.235 -30.782 1.00 31.33 300 GLY A N 1
ATOM 2212 C CA . GLY A 1 300 ? -26.889 19.015 -32.212 1.00 31.33 300 GLY A CA 1
ATOM 2213 C C . GLY A 1 300 ? -26.255 17.699 -32.687 1.00 31.33 300 GLY A C 1
ATOM 2214 O O . GLY A 1 300 ? -25.036 17.572 -32.740 1.00 31.33 300 GLY A O 1
ATOM 2215 N N . GLN A 1 301 ? -27.078 16.819 -33.267 1.00 34.09 301 GLN A N 1
ATOM 2216 C CA . GLN A 1 301 ? -26.626 16.042 -34.427 1.00 34.09 301 GLN A CA 1
ATOM 2217 C C . GLN A 1 301 ? -26.512 16.980 -35.640 1.00 34.09 301 GLN A C 1
ATOM 2219 O O . GLN A 1 301 ? -27.441 17.740 -35.916 1.00 34.09 301 GLN A O 1
ATOM 2224 N N . SER A 1 302 ? -25.419 16.892 -36.397 1.00 33.88 302 SER A N 1
ATOM 2225 C CA . SER A 1 302 ? -25.296 17.475 -37.738 1.00 33.88 302 SER A CA 1
ATOM 2226 C C . SER A 1 302 ? -24.996 16.373 -38.762 1.00 33.88 302 SER A C 1
ATOM 2228 O O . SER A 1 302 ? -24.356 15.370 -38.454 1.00 33.88 302 SER A O 1
ATOM 2230 N N . ASN A 1 303 ? -25.544 16.522 -39.970 1.00 32.31 303 ASN A N 1
ATOM 2231 C CA . ASN A 1 303 ? -25.574 15.474 -40.996 1.00 32.31 303 ASN A CA 1
ATOM 2232 C C . ASN A 1 303 ? -24.389 15.545 -41.978 1.00 32.31 303 ASN A C 1
ATOM 2234 O O . ASN A 1 303 ? -23.830 16.617 -42.188 1.00 32.31 303 ASN A O 1
ATOM 2238 N N . ARG A 1 304 ? -24.169 14.425 -42.694 1.00 32.44 304 ARG A N 1
ATOM 2239 C CA . ARG A 1 304 ? -23.306 14.240 -43.887 1.00 32.44 304 ARG A CA 1
ATOM 2240 C C . ARG A 1 304 ? -21.793 14.365 -43.634 1.00 32.44 304 ARG A C 1
ATOM 2242 O O . ARG A 1 304 ? -21.265 15.415 -43.298 1.00 32.44 304 ARG A O 1
ATOM 2249 N N . SER A 1 305 ? -21.019 13.336 -43.961 1.00 31.17 305 SER A N 1
ATOM 2250 C CA . SER A 1 305 ? -20.709 13.087 -45.376 1.00 31.17 305 SER A CA 1
ATOM 2251 C C . SER A 1 305 ? -20.333 11.629 -45.657 1.00 31.17 305 SER A C 1
ATOM 2253 O O . SER A 1 305 ? -19.312 11.136 -45.183 1.00 31.17 305 SER A O 1
ATOM 2255 N N . ASP A 1 306 ? -21.126 10.968 -46.500 1.00 35.16 306 ASP A N 1
ATOM 2256 C CA . ASP A 1 306 ? -20.778 9.677 -47.090 1.00 35.16 306 ASP A CA 1
ATOM 2257 C C . ASP A 1 306 ? -19.657 9.866 -48.121 1.00 35.16 306 ASP A C 1
ATOM 2259 O O . ASP A 1 306 ? -19.880 10.398 -49.211 1.00 35.16 306 ASP A O 1
ATOM 2263 N N . TYR A 1 307 ? -18.442 9.418 -47.801 1.00 33.25 307 TYR A N 1
ATOM 2264 C CA . TYR A 1 307 ? -17.332 9.377 -48.759 1.00 33.25 307 TYR A CA 1
ATOM 2265 C C . TYR A 1 307 ? -17.473 8.174 -49.702 1.00 33.25 307 TYR A C 1
ATOM 2267 O O . TYR A 1 307 ? -16.705 7.213 -49.656 1.00 33.25 307 TYR A O 1
ATOM 2275 N N . GLY A 1 308 ? -18.484 8.239 -50.571 1.00 31.33 308 GLY A N 1
ATOM 2276 C CA . GLY A 1 308 ? -18.657 7.314 -51.686 1.00 31.33 308 GLY A CA 1
ATOM 2277 C C . GLY A 1 308 ? -17.488 7.432 -52.664 1.00 31.33 308 GLY A C 1
ATOM 2278 O O . GLY A 1 308 ? -17.375 8.417 -53.390 1.00 31.33 308 GLY A O 1
ATOM 2279 N N . PHE A 1 309 ? -16.611 6.430 -52.672 1.00 37.84 309 PHE A N 1
ATOM 2280 C CA . PHE A 1 309 ? -15.393 6.417 -53.482 1.00 37.84 309 PHE A CA 1
ATOM 2281 C C . PHE A 1 309 ? -15.705 6.025 -54.938 1.00 37.84 309 PHE A C 1
ATOM 2283 O O . PHE A 1 309 ? -15.476 4.892 -55.362 1.00 37.84 309 PHE A O 1
ATOM 2290 N N . THR A 1 310 ? -16.255 6.954 -55.722 1.00 38.38 310 THR A N 1
ATOM 2291 C CA . THR A 1 310 ? -16.349 6.779 -57.177 1.00 38.38 310 THR A CA 1
ATOM 2292 C C . THR A 1 310 ? -14.959 6.934 -57.809 1.00 38.38 310 THR A C 1
ATOM 2294 O O . THR A 1 310 ? -14.289 7.944 -57.577 1.00 38.38 310 THR A O 1
ATOM 2297 N N . PRO A 1 311 ? -14.483 5.964 -58.615 1.00 36.81 311 PRO A N 1
ATOM 2298 C CA . PRO A 1 311 ? -13.279 6.169 -59.412 1.00 36.81 311 PRO A CA 1
ATOM 2299 C C . PRO A 1 311 ? -13.531 7.272 -60.458 1.00 36.81 311 PRO A C 1
ATOM 2301 O O . PRO A 1 311 ? -14.674 7.449 -60.894 1.00 36.81 311 PRO A O 1
ATOM 2304 N N . PRO A 1 312 ? -12.492 8.014 -60.887 1.00 41.88 312 PRO A N 1
ATOM 2305 C CA . PRO A 1 312 ? -12.646 9.006 -61.944 1.00 41.88 312 PRO A CA 1
ATOM 2306 C C . PRO A 1 312 ? -13.125 8.338 -63.245 1.00 41.88 312 PRO A C 1
ATOM 2308 O O . PRO A 1 312 ? -12.756 7.188 -63.513 1.00 41.88 312 PRO A O 1
ATOM 2311 N N . PRO A 1 313 ? -13.929 9.033 -64.072 1.00 40.19 313 PRO A N 1
ATOM 2312 C CA . PRO A 1 313 ? -14.368 8.493 -65.352 1.00 40.19 313 PRO A CA 1
ATOM 2313 C C . PRO A 1 313 ? -13.158 8.182 -66.243 1.00 40.19 313 PRO A C 1
ATOM 2315 O O . PRO A 1 313 ? -12.197 8.953 -66.297 1.00 40.19 313 PRO A O 1
ATOM 2318 N N . ARG A 1 314 ? -13.217 7.058 -66.970 1.00 42.94 314 ARG A N 1
ATOM 2319 C CA . ARG A 1 314 ? -12.262 6.771 -68.050 1.00 42.94 314 ARG A CA 1
ATOM 2320 C C . ARG A 1 314 ? -12.327 7.902 -69.079 1.00 42.94 314 ARG A C 1
ATOM 2322 O O . ARG A 1 314 ? -13.415 8.364 -69.413 1.00 42.94 314 ARG A O 1
ATOM 2329 N N . SER A 1 315 ? -11.177 8.330 -69.593 1.00 45.50 315 SER A N 1
ATOM 2330 C CA . SER A 1 315 ? -11.125 9.341 -70.648 1.00 45.50 315 SER A CA 1
ATOM 2331 C C . SER A 1 315 ? -11.749 8.805 -71.940 1.00 45.50 315 SER A C 1
ATOM 2333 O O . SER A 1 315 ? -11.355 7.759 -72.457 1.00 45.50 315 SER A O 1
ATOM 2335 N N . THR A 1 316 ? -12.707 9.550 -72.495 1.00 46.22 316 THR A N 1
ATOM 2336 C CA . THR A 1 316 ? -13.413 9.203 -73.743 1.00 46.22 316 THR A CA 1
ATOM 2337 C C . THR A 1 316 ? -12.527 9.284 -74.990 1.00 46.22 316 THR A C 1
ATOM 2339 O O . THR A 1 316 ? -12.912 8.790 -76.046 1.00 46.22 316 THR A O 1
ATOM 2342 N N . ALA A 1 317 ? -11.311 9.831 -74.866 1.00 49.31 317 ALA A N 1
ATOM 2343 C CA . ALA A 1 317 ? -10.343 10.003 -75.951 1.00 49.31 317 ALA A CA 1
ATOM 2344 C C . ALA A 1 317 ? -10.053 8.717 -76.755 1.00 49.31 317 ALA A C 1
ATOM 2346 O O . ALA A 1 317 ? -9.824 8.793 -77.959 1.00 49.31 317 ALA A O 1
ATOM 2347 N N . ASN A 1 318 ? -10.113 7.534 -76.128 1.00 50.06 318 ASN A N 1
ATOM 2348 C CA . ASN A 1 318 ? -9.967 6.262 -76.848 1.00 50.06 318 ASN A CA 1
ATOM 2349 C C . ASN A 1 318 ? -11.253 5.805 -77.563 1.00 50.06 318 ASN A C 1
ATOM 2351 O O . ASN A 1 318 ? -11.160 5.142 -78.592 1.00 50.06 318 ASN A O 1
ATOM 2355 N N . GLU A 1 319 ? -12.446 6.156 -77.073 1.00 50.84 319 GLU A N 1
ATOM 2356 C CA . GLU A 1 319 ? -13.707 5.758 -77.720 1.00 50.84 319 GLU A CA 1
ATOM 2357 C C . GLU A 1 319 ? -13.962 6.549 -79.006 1.00 50.84 319 GLU A C 1
ATOM 2359 O O . GLU A 1 319 ? -14.431 5.987 -79.996 1.00 50.84 319 GLU A O 1
ATOM 2364 N N . ASP A 1 320 ? -13.604 7.834 -79.032 1.00 49.91 320 ASP A N 1
ATOM 2365 C CA . ASP A 1 320 ? -13.737 8.647 -80.244 1.00 49.91 320 ASP A CA 1
ATOM 2366 C C . ASP A 1 320 ? -12.661 8.313 -81.290 1.00 49.91 320 ASP A C 1
ATOM 2368 O O . ASP A 1 320 ? -12.929 8.388 -82.492 1.00 49.91 320 ASP A O 1
ATOM 2372 N N . ARG A 1 321 ? -11.485 7.821 -80.868 1.00 49.84 321 ARG A N 1
ATOM 2373 C CA . ARG A 1 321 ? -10.460 7.323 -81.798 1.00 49.84 321 ARG A CA 1
ATOM 2374 C C . ARG A 1 321 ? -10.883 6.027 -82.498 1.00 49.84 321 ARG A C 1
ATOM 2376 O O . ARG A 1 321 ? -10.742 5.923 -83.714 1.00 49.84 321 ARG A O 1
ATOM 2383 N N . VAL A 1 322 ? -11.487 5.084 -81.768 1.00 52.41 322 VAL A N 1
ATOM 2384 C CA . VAL A 1 322 ? -12.035 3.842 -82.352 1.00 52.41 322 VAL A CA 1
ATOM 2385 C C . VAL A 1 322 ? -13.176 4.137 -83.340 1.00 52.41 322 VAL A C 1
ATOM 2387 O O . VAL A 1 322 ? -13.245 3.514 -84.400 1.00 52.41 322 VAL A O 1
ATOM 2390 N N . LYS A 1 323 ? -14.027 5.139 -83.066 1.00 50.69 323 LYS A N 1
ATOM 2391 C CA . LYS A 1 323 ? -15.062 5.586 -84.022 1.00 50.69 323 LYS A CA 1
ATOM 2392 C C . LYS A 1 323 ? -14.465 6.169 -85.308 1.00 50.69 323 LYS A C 1
ATOM 2394 O O . LYS A 1 323 ? -15.021 5.932 -86.378 1.00 50.69 323 LYS A O 1
ATOM 2399 N N . ALA A 1 324 ? -13.340 6.884 -85.228 1.00 49.59 324 ALA A N 1
ATOM 2400 C CA . ALA A 1 324 ? -12.665 7.443 -86.400 1.00 49.59 324 ALA A CA 1
ATOM 2401 C C . ALA A 1 324 ? -12.040 6.356 -87.295 1.00 49.59 324 ALA A C 1
ATOM 2403 O O . ALA A 1 324 ? -12.202 6.392 -88.514 1.00 49.59 324 ALA A O 1
ATOM 2404 N N . GLU A 1 325 ? -11.374 5.364 -86.696 1.00 48.59 325 GLU A N 1
ATOM 2405 C CA . GLU A 1 325 ? -10.745 4.253 -87.427 1.00 48.59 325 GLU A CA 1
ATOM 2406 C C . GLU A 1 325 ? -11.806 3.364 -88.127 1.00 48.59 325 GLU A C 1
ATOM 2408 O O . GLU A 1 325 ? -11.611 2.949 -89.270 1.00 48.59 325 GLU A O 1
ATOM 2413 N N . SER A 1 326 ? -12.992 3.184 -87.525 1.00 44.44 326 SER A N 1
ATOM 2414 C CA . SER A 1 326 ? -14.096 2.382 -88.093 1.00 44.44 326 SER A CA 1
ATOM 2415 C C . SER A 1 326 ? -14.818 2.974 -89.322 1.00 44.44 326 SER A C 1
ATOM 2417 O O . SER A 1 326 ? -15.688 2.313 -89.888 1.00 44.44 326 SER A O 1
ATOM 2419 N N . TYR A 1 327 ? -14.480 4.195 -89.760 1.00 42.78 327 TYR A N 1
ATOM 2420 C CA . TYR A 1 327 ? -15.148 4.874 -90.886 1.00 42.78 327 TYR A CA 1
ATOM 2421 C C . TYR A 1 327 ? -14.366 4.843 -92.214 1.00 42.78 327 TYR A C 1
ATOM 2423 O O . TYR A 1 327 ? -14.805 5.435 -93.202 1.00 42.78 327 TYR A O 1
ATOM 2431 N N . VAL A 1 328 ? -13.208 4.172 -92.255 1.00 49.06 328 VAL A N 1
ATOM 2432 C CA . VAL A 1 328 ? -12.329 4.131 -93.442 1.00 49.06 328 VAL A CA 1
ATOM 2433 C C . VAL A 1 328 ? -12.631 2.932 -94.357 1.00 49.06 328 VAL A C 1
ATOM 2435 O O . VAL A 1 328 ? -12.546 3.053 -95.580 1.00 49.06 328 VAL A O 1
ATOM 2438 N N . GLU A 1 329 ? -13.069 1.797 -93.807 1.00 50.28 329 GLU A N 1
ATOM 2439 C CA . GLU A 1 329 ? -13.392 0.585 -94.578 1.00 50.28 329 GLU A CA 1
ATOM 2440 C C . GLU A 1 329 ? -14.806 0.596 -95.192 1.00 50.28 329 GLU A C 1
ATOM 2442 O O . GLU A 1 329 ? -15.611 -0.291 -94.922 1.00 50.28 329 GLU A O 1
ATOM 2447 N N . ASN A 1 330 ? -15.119 1.575 -96.056 1.00 51.16 330 ASN A N 1
ATOM 2448 C CA . ASN A 1 330 ? -16.053 1.364 -97.181 1.00 51.16 330 ASN A CA 1
ATOM 2449 C C . ASN A 1 330 ? -16.111 2.542 -98.176 1.00 51.16 330 ASN A C 1
ATOM 2451 O O . ASN A 1 330 ? -16.916 3.462 -98.020 1.00 51.16 330 ASN A O 1
ATOM 2455 N N . ARG A 1 331 ? -15.324 2.470 -99.264 1.00 42.16 331 ARG A N 1
ATOM 2456 C CA . ARG A 1 331 ? -15.674 3.017 -100.600 1.00 42.16 331 ARG A CA 1
ATOM 2457 C C . ARG A 1 331 ? -14.665 2.595 -101.672 1.00 42.16 331 ARG A C 1
ATOM 2459 O O . ARG A 1 331 ? -13.734 3.321 -102.004 1.00 42.16 331 ARG A O 1
ATOM 2466 N N . GLY A 1 332 ? -14.894 1.433 -102.278 1.00 49.28 332 GLY A N 1
ATOM 2467 C CA . GLY A 1 332 ? -14.222 1.080 -103.527 1.00 49.28 332 GLY A CA 1
ATOM 2468 C C . GLY A 1 332 ? -14.791 1.878 -104.705 1.00 49.28 332 GLY A C 1
ATOM 2469 O O . GLY A 1 332 ? -15.965 1.723 -105.036 1.00 49.28 332 GLY A O 1
ATOM 2470 N N . LYS A 1 333 ? -13.963 2.702 -105.357 1.00 41.97 333 LYS A N 1
ATOM 2471 C CA . LYS A 1 333 ? -14.122 3.133 -106.760 1.00 41.97 333 LYS A CA 1
ATOM 2472 C C . LYS A 1 333 ? -12.771 3.639 -107.299 1.00 41.97 333 LYS A C 1
ATOM 2474 O O . LYS A 1 333 ? -12.118 4.412 -106.601 1.00 41.97 333 LYS A O 1
ATOM 2479 N N . PRO A 1 334 ? -12.325 3.210 -108.493 1.00 52.28 334 PRO A N 1
ATOM 2480 C CA . PRO A 1 334 ? -11.027 3.601 -109.035 1.00 52.28 334 PRO A CA 1
ATOM 2481 C C . PRO A 1 334 ? -11.070 4.981 -109.708 1.00 52.28 334 PRO A C 1
ATOM 2483 O O . PRO A 1 334 ? -12.098 5.376 -110.255 1.00 52.28 334 PRO A O 1
ATOM 2486 N N . GLY A 1 335 ? -9.917 5.655 -109.743 1.00 49.88 335 GLY A N 1
ATOM 2487 C CA . GLY A 1 335 ? -9.667 6.802 -110.620 1.00 49.88 335 GLY A CA 1
ATOM 2488 C C . GLY A 1 335 ? -9.761 8.183 -109.967 1.00 49.88 335 GLY A C 1
ATOM 2489 O O . GLY A 1 335 ? -10.758 8.878 -110.135 1.00 49.88 335 GLY A O 1
ATOM 2490 N N . ASN A 1 336 ? -8.673 8.625 -109.324 1.00 41.62 336 ASN A N 1
ATOM 2491 C CA . ASN A 1 336 ? -8.133 9.969 -109.573 1.00 41.62 336 ASN A CA 1
ATOM 2492 C C . ASN A 1 336 ? -6.713 10.128 -109.008 1.00 41.62 336 ASN A C 1
ATOM 2494 O O . ASN A 1 336 ? -6.510 10.152 -107.796 1.00 41.62 336 ASN A O 1
ATOM 2498 N N . THR A 1 337 ? -5.731 10.280 -109.895 1.00 52.09 337 THR A N 1
ATOM 2499 C CA . THR A 1 337 ? -4.321 10.479 -109.535 1.00 52.09 337 THR A CA 1
ATOM 2500 C C . THR A 1 337 ? -4.044 11.967 -109.305 1.00 52.09 337 THR A C 1
ATOM 2502 O O . THR A 1 337 ? -3.484 12.641 -110.164 1.00 52.09 337 THR A O 1
ATOM 2505 N N . TYR A 1 338 ? -4.456 12.500 -108.152 1.00 42.88 338 TYR A N 1
ATOM 2506 C CA . TYR A 1 338 ? -4.085 13.854 -107.720 1.00 42.88 338 TYR A CA 1
ATOM 2507 C C . TYR A 1 338 ? -2.972 13.799 -106.668 1.00 42.88 338 TYR A C 1
ATOM 2509 O O . TYR A 1 338 ? -3.022 13.004 -105.733 1.00 42.88 338 TYR A O 1
ATOM 2517 N N . GLY A 1 339 ? -1.932 14.611 -106.872 1.00 48.53 339 GLY A N 1
ATOM 2518 C CA . GLY A 1 339 ? -0.630 14.419 -106.234 1.00 48.53 339 GLY A CA 1
ATOM 2519 C C . GLY A 1 339 ? -0.627 14.556 -104.709 1.00 48.53 339 GLY A C 1
ATOM 2520 O O . GLY A 1 339 ? -1.105 15.552 -104.160 1.00 48.53 339 GLY A O 1
ATOM 2521 N N . GLN A 1 340 ? 0.013 13.594 -104.037 1.00 46.75 340 GLN A N 1
ATOM 2522 C CA . GLN A 1 340 ? 0.449 13.739 -102.648 1.00 46.75 340 GLN A CA 1
ATOM 2523 C C . GLN A 1 340 ? 1.369 14.962 -102.542 1.00 46.75 340 GLN A C 1
ATOM 2525 O O . GLN A 1 340 ? 2.479 14.967 -103.070 1.00 46.75 340 GLN A O 1
ATOM 2530 N N . THR A 1 341 ? 0.902 16.020 -101.880 1.00 55.25 341 THR A N 1
ATOM 2531 C CA . THR A 1 341 ? 1.700 17.225 -101.627 1.00 55.25 341 THR A CA 1
ATOM 2532 C C . THR A 1 341 ? 2.534 16.994 -100.358 1.00 55.25 341 THR A C 1
ATOM 2534 O O . THR A 1 341 ? 1.929 16.865 -99.289 1.00 55.25 341 THR A O 1
ATOM 2537 N N . PRO A 1 342 ? 3.885 16.949 -100.412 1.00 57.78 342 PRO A N 1
ATOM 2538 C CA . PRO A 1 342 ? 4.702 16.429 -99.302 1.00 57.78 342 PRO A CA 1
ATOM 2539 C C . PRO A 1 342 ? 4.569 17.148 -97.946 1.00 57.78 342 PRO A C 1
ATOM 2541 O O . PRO A 1 342 ? 4.917 16.579 -96.915 1.00 57.78 342 PRO A O 1
ATOM 2544 N N . GLY A 1 343 ? 4.045 18.379 -97.910 1.00 61.19 343 GLY A N 1
ATOM 2545 C CA . GLY A 1 343 ? 3.876 19.139 -96.664 1.00 61.19 343 GLY A CA 1
ATOM 2546 C C . GLY A 1 343 ? 2.897 18.515 -95.659 1.00 61.19 343 GLY A C 1
ATOM 2547 O O . GLY A 1 343 ? 3.155 18.547 -94.458 1.00 61.19 343 GLY A O 1
ATOM 2548 N N . ARG A 1 344 ? 1.802 17.889 -96.118 1.00 60.53 344 ARG A N 1
ATOM 2549 C CA . ARG A 1 344 ? 0.716 17.444 -95.217 1.00 60.53 344 ARG A CA 1
ATOM 2550 C C . ARG A 1 344 ? 1.052 16.226 -94.355 1.00 60.53 344 ARG A C 1
ATOM 2552 O O . ARG A 1 344 ? 0.401 16.018 -93.333 1.00 60.53 344 ARG A O 1
ATOM 2559 N N . GLU A 1 345 ? 2.044 15.424 -94.733 1.00 71.56 345 GLU A N 1
ATOM 2560 C CA . GLU A 1 345 ? 2.548 14.348 -93.868 1.00 71.56 345 GLU A CA 1
ATOM 2561 C C . GLU A 1 345 ? 3.528 14.891 -92.823 1.00 71.56 345 GLU A C 1
ATOM 2563 O O . GLU A 1 345 ? 3.456 14.491 -91.663 1.00 71.56 345 GLU A O 1
ATOM 2568 N N . ALA A 1 346 ? 4.360 15.877 -93.180 1.00 73.00 346 ALA A N 1
ATOM 2569 C CA . ALA A 1 346 ? 5.223 16.567 -92.223 1.00 73.00 346 ALA A CA 1
ATOM 2570 C C . ALA A 1 346 ? 4.408 17.286 -91.129 1.00 73.00 346 ALA A C 1
ATOM 2572 O O . ALA A 1 346 ? 4.724 17.153 -89.948 1.00 73.00 346 ALA A O 1
ATOM 2573 N N . GLU A 1 347 ? 3.318 17.969 -91.497 1.00 75.62 347 GLU A N 1
ATOM 2574 C CA . GLU A 1 347 ? 2.388 18.609 -90.551 1.00 75.62 347 GLU A CA 1
ATOM 2575 C C . GLU A 1 347 ? 1.753 17.598 -89.579 1.00 75.62 347 GLU A C 1
ATOM 2577 O O . GLU A 1 347 ? 1.742 17.827 -88.368 1.00 75.62 347 GLU A O 1
ATOM 2582 N N . ARG A 1 348 ? 1.275 16.447 -90.078 1.00 76.31 348 ARG A N 1
ATOM 2583 C CA . ARG A 1 348 ? 0.707 15.379 -89.231 1.00 76.31 348 ARG A CA 1
ATOM 2584 C C . ARG A 1 348 ? 1.748 14.763 -88.304 1.00 76.31 348 ARG A C 1
ATOM 2586 O O . ARG A 1 348 ? 1.466 14.574 -87.125 1.00 76.31 348 ARG A O 1
ATOM 2593 N N . ASN A 1 349 ? 2.943 14.477 -88.815 1.00 80.06 349 ASN A N 1
ATOM 2594 C CA . ASN A 1 349 ? 4.020 13.889 -88.024 1.00 80.06 349 ASN A CA 1
ATOM 2595 C C . ASN A 1 349 ? 4.487 14.854 -86.923 1.00 80.06 349 ASN A C 1
ATOM 2597 O O . ASN A 1 349 ? 4.705 14.422 -85.795 1.00 80.06 349 ASN A O 1
ATOM 2601 N N . MET A 1 350 ? 4.553 16.160 -87.206 1.00 79.12 350 MET A N 1
ATOM 2602 C CA . MET A 1 350 ? 4.812 17.188 -86.192 1.00 79.12 350 MET A CA 1
ATOM 2603 C C . MET A 1 350 ? 3.701 17.267 -85.138 1.00 79.12 350 MET A C 1
ATOM 2605 O O . MET A 1 350 ? 4.012 17.360 -83.954 1.00 79.12 350 MET A O 1
ATOM 2609 N N . ALA A 1 351 ? 2.426 17.182 -85.535 1.00 79.06 351 ALA A N 1
ATOM 2610 C CA . ALA A 1 351 ? 1.303 17.184 -84.596 1.00 79.06 351 ALA A CA 1
ATOM 2611 C C . ALA A 1 351 ? 1.317 15.955 -83.666 1.00 79.06 351 ALA A C 1
ATOM 2613 O O . ALA A 1 351 ? 1.198 16.109 -82.454 1.00 79.06 351 ALA A O 1
ATOM 2614 N N . VAL A 1 352 ? 1.545 14.750 -84.205 1.00 83.75 352 VAL A N 1
ATOM 2615 C CA . VAL A 1 352 ? 1.673 13.511 -83.409 1.00 83.75 352 VAL A CA 1
ATOM 2616 C C . VAL A 1 352 ? 2.885 13.568 -82.475 1.00 83.75 352 VAL A C 1
ATOM 2618 O O . VAL A 1 352 ? 2.796 13.162 -81.320 1.00 83.75 352 VAL A O 1
ATOM 2621 N N . LEU A 1 353 ? 4.017 14.101 -82.940 1.00 85.94 353 LEU A N 1
ATOM 2622 C CA . LEU A 1 353 ? 5.235 14.212 -82.133 1.00 85.94 353 LEU A CA 1
ATOM 2623 C C . LEU A 1 353 ? 5.120 15.299 -81.045 1.00 85.94 353 LEU A C 1
ATOM 2625 O O . LEU A 1 353 ? 5.820 15.230 -80.035 1.00 85.94 353 LEU A O 1
ATOM 2629 N N . GLN A 1 354 ? 4.223 16.275 -81.214 1.00 88.12 354 GLN A N 1
ATOM 2630 C CA . GLN A 1 354 ? 3.855 17.233 -80.172 1.00 88.12 354 GLN A CA 1
ATOM 2631 C C . GLN A 1 354 ? 2.878 16.619 -79.155 1.00 88.12 354 GLN A C 1
ATOM 2633 O O . GLN A 1 354 ? 3.158 16.668 -77.963 1.00 88.12 354 GLN A O 1
ATOM 2638 N N . ASP A 1 355 ? 1.820 15.937 -79.604 1.00 87.56 355 ASP A N 1
ATOM 2639 C CA . ASP A 1 355 ? 0.873 15.208 -78.740 1.00 87.56 355 ASP A CA 1
ATOM 2640 C C . ASP A 1 355 ? 1.574 14.152 -77.859 1.00 87.56 355 ASP A C 1
ATOM 2642 O O . ASP A 1 355 ? 1.292 14.027 -76.666 1.00 87.56 355 ASP A O 1
ATOM 2646 N N . GLN A 1 356 ? 2.585 13.461 -78.400 1.00 88.19 356 GLN A N 1
ATOM 2647 C CA . GLN A 1 356 ? 3.446 12.552 -77.634 1.00 88.19 356 GLN A CA 1
ATOM 2648 C C . GLN A 1 356 ? 4.275 13.266 -76.555 1.00 88.19 356 GLN A C 1
ATOM 2650 O O . GLN A 1 356 ? 4.424 12.729 -75.456 1.00 88.19 356 GLN A O 1
ATOM 2655 N N . LYS A 1 357 ? 4.802 14.469 -76.827 1.00 90.88 357 LYS A N 1
ATOM 2656 C CA . LYS A 1 357 ? 5.529 15.275 -75.826 1.00 90.88 357 LYS A CA 1
ATOM 2657 C C . LYS A 1 357 ? 4.595 15.780 -74.738 1.00 90.88 357 LYS A C 1
ATOM 2659 O O . LYS A 1 357 ? 4.920 15.648 -73.562 1.00 90.88 357 LYS A O 1
ATOM 2664 N N . ASP A 1 358 ? 3.439 16.309 -75.116 1.00 88.44 358 ASP A N 1
ATOM 2665 C CA . ASP A 1 358 ? 2.469 16.858 -74.171 1.00 88.44 358 ASP A CA 1
ATOM 2666 C C . ASP A 1 358 ? 1.869 15.740 -73.299 1.00 88.44 358 ASP A C 1
ATOM 2668 O O . ASP A 1 358 ? 1.733 15.904 -72.086 1.00 88.44 358 ASP A O 1
ATOM 2672 N N . THR A 1 359 ? 1.654 14.547 -73.867 1.00 88.06 359 THR A N 1
ATOM 2673 C CA . THR A 1 359 ? 1.308 13.322 -73.123 1.00 88.06 359 THR A CA 1
ATOM 2674 C C . THR A 1 359 ? 2.428 12.878 -72.177 1.00 88.06 359 THR A C 1
ATOM 2676 O O . THR A 1 359 ? 2.150 12.500 -71.035 1.00 88.06 359 THR A O 1
ATOM 2679 N N . ALA A 1 360 ? 3.697 12.937 -72.597 1.00 88.19 360 ALA A N 1
ATOM 2680 C CA . ALA A 1 360 ? 4.833 12.598 -71.739 1.00 88.19 360 ALA A CA 1
ATOM 2681 C C . ALA A 1 360 ? 4.964 13.574 -70.555 1.00 88.19 360 ALA A C 1
ATOM 2683 O O . ALA A 1 360 ? 5.053 13.130 -69.412 1.00 88.19 360 ALA A O 1
ATOM 2684 N N . VAL A 1 361 ? 4.867 14.886 -70.802 1.00 90.75 361 VAL A N 1
ATOM 2685 C CA . VAL A 1 361 ? 4.889 15.933 -69.764 1.00 90.75 361 VAL A CA 1
ATOM 2686 C C . VAL A 1 361 ? 3.688 15.810 -68.820 1.00 90.75 361 VAL A C 1
ATOM 2688 O O . VAL A 1 361 ? 3.842 15.924 -67.604 1.00 90.75 361 VAL A O 1
ATOM 2691 N N . ALA A 1 362 ? 2.493 15.511 -69.339 1.00 85.88 362 ALA A N 1
ATOM 2692 C CA . ALA A 1 362 ? 1.315 15.246 -68.514 1.00 85.88 362 ALA A CA 1
ATOM 2693 C C . ALA A 1 362 ? 1.494 13.998 -67.628 1.00 85.88 362 ALA A C 1
ATOM 2695 O O . ALA A 1 362 ? 1.087 14.008 -66.465 1.00 85.88 362 ALA A O 1
ATOM 2696 N N . THR A 1 363 ? 2.145 12.953 -68.149 1.00 87.75 363 THR A N 1
ATOM 2697 C CA . THR A 1 363 ? 2.459 11.719 -67.410 1.00 87.75 363 THR A CA 1
ATOM 2698 C C . THR A 1 363 ? 3.507 11.971 -66.324 1.00 87.75 363 THR A C 1
ATOM 2700 O O . THR A 1 363 ? 3.306 11.572 -65.178 1.00 87.75 363 THR A O 1
ATOM 2703 N N . GLU A 1 364 ? 4.582 12.700 -66.634 1.00 90.44 364 GLU A N 1
ATOM 2704 C CA . GLU A 1 364 ? 5.608 13.104 -65.666 1.00 90.44 364 GLU A CA 1
ATOM 2705 C C . GLU A 1 364 ? 5.014 13.981 -64.551 1.00 90.44 364 GLU A C 1
ATOM 2707 O O . GLU A 1 364 ? 5.282 13.769 -63.367 1.00 90.44 364 GLU A O 1
ATOM 2712 N N . HIS A 1 365 ? 4.153 14.940 -64.897 1.00 88.50 365 HIS A N 1
ATOM 2713 C CA . HIS A 1 365 ? 3.465 15.779 -63.918 1.00 88.50 365 HIS A CA 1
ATOM 2714 C C . HIS A 1 365 ? 2.485 14.968 -63.047 1.00 88.50 365 HIS A C 1
ATOM 2716 O O . HIS A 1 365 ? 2.417 15.187 -61.835 1.00 88.50 365 HIS A O 1
ATOM 2722 N N . ALA A 1 366 ? 1.771 13.992 -63.621 1.00 83.75 366 ALA A N 1
ATOM 2723 C CA . ALA A 1 366 ? 0.907 13.082 -62.869 1.00 83.75 366 ALA A CA 1
ATOM 2724 C C . ALA A 1 366 ? 1.703 12.192 -61.896 1.00 83.75 366 ALA A C 1
ATOM 2726 O O . ALA A 1 366 ? 1.303 12.056 -60.737 1.00 83.75 366 ALA A O 1
ATOM 2727 N N . GLN A 1 367 ? 2.850 11.657 -62.327 1.00 87.75 367 GLN A N 1
ATOM 2728 C CA . GLN A 1 367 ? 3.758 10.873 -61.486 1.00 87.75 367 GLN A CA 1
ATOM 2729 C C . GLN A 1 367 ? 4.314 11.720 -60.331 1.00 87.75 367 GLN A C 1
ATOM 2731 O O . GLN A 1 367 ? 4.155 11.359 -59.167 1.00 87.75 367 GLN A O 1
ATOM 2736 N N . ASN A 1 368 ? 4.828 12.920 -60.621 1.00 90.12 368 ASN A N 1
ATOM 2737 C CA . ASN A 1 368 ? 5.286 13.866 -59.599 1.00 90.12 368 ASN A CA 1
ATOM 2738 C C . ASN A 1 368 ? 4.181 14.228 -58.583 1.00 90.12 368 ASN A C 1
ATOM 2740 O O . ASN A 1 368 ? 4.451 14.352 -57.385 1.00 90.12 368 ASN A O 1
ATOM 2744 N N . GLN A 1 369 ? 2.921 14.371 -59.014 1.00 87.94 369 GLN A N 1
ATOM 2745 C CA . GLN A 1 369 ? 1.799 14.565 -58.088 1.00 87.94 369 GLN A CA 1
ATOM 2746 C C . GLN A 1 369 ? 1.473 13.314 -57.261 1.00 87.94 369 GLN A C 1
ATOM 2748 O O . GLN A 1 369 ? 1.056 13.448 -56.108 1.00 87.94 369 GLN A O 1
ATOM 2753 N N . PHE A 1 370 ? 1.626 12.115 -57.821 1.00 84.38 370 PHE A N 1
ATOM 2754 C CA . PHE A 1 370 ? 1.414 10.851 -57.116 1.00 84.38 370 PHE A CA 1
ATOM 2755 C C . PHE A 1 370 ? 2.469 10.644 -56.019 1.00 84.38 370 PHE A C 1
ATOM 2757 O O . PHE A 1 370 ? 2.114 10.419 -54.859 1.00 84.38 370 PHE A O 1
ATOM 2764 N N . ASP A 1 371 ? 3.743 10.868 -56.336 1.00 85.25 371 ASP A N 1
ATOM 2765 C CA . ASP A 1 371 ? 4.851 10.738 -55.386 1.00 85.25 371 ASP A CA 1
ATOM 2766 C C . ASP A 1 371 ? 4.769 11.794 -54.268 1.00 85.25 371 ASP A C 1
ATOM 2768 O O . ASP A 1 371 ? 4.944 11.479 -53.087 1.00 85.25 371 ASP A O 1
ATOM 2772 N N . GLN A 1 372 ? 4.354 13.029 -54.587 1.00 88.81 372 GLN A N 1
ATOM 2773 C CA . GLN A 1 372 ? 4.025 14.035 -53.569 1.00 88.81 372 GLN A CA 1
ATOM 2774 C C . GLN A 1 372 ? 2.864 13.615 -52.652 1.00 88.81 372 GLN A C 1
ATOM 2776 O O . GLN A 1 372 ? 2.872 13.957 -51.465 1.00 88.81 372 GLN A O 1
ATOM 2781 N N . ARG A 1 373 ? 1.854 12.891 -53.157 1.00 83.62 373 ARG A N 1
ATOM 2782 C CA . ARG A 1 373 ? 0.754 12.365 -52.326 1.00 83.62 373 ARG A CA 1
ATOM 2783 C C . ARG A 1 373 ? 1.245 11.244 -51.410 1.00 83.62 373 ARG A C 1
ATOM 2785 O O . ARG A 1 373 ? 0.886 11.259 -50.233 1.00 83.62 373 ARG A O 1
ATOM 2792 N N . ILE A 1 374 ? 2.105 10.345 -51.897 1.00 81.19 374 ILE A N 1
ATOM 2793 C CA . ILE A 1 374 ? 2.743 9.299 -51.079 1.00 81.19 374 ILE A CA 1
ATOM 2794 C C . ILE A 1 374 ? 3.585 9.925 -49.962 1.00 81.19 374 ILE A C 1
ATOM 2796 O O . ILE A 1 374 ? 3.384 9.593 -48.793 1.00 81.19 374 ILE A O 1
ATOM 2800 N N . ALA A 1 375 ? 4.451 10.892 -50.279 1.00 80.88 375 ALA A N 1
ATOM 2801 C CA . ALA A 1 375 ? 5.278 11.575 -49.284 1.00 80.88 375 ALA A CA 1
ATOM 2802 C C . ALA A 1 375 ? 4.432 12.278 -48.201 1.00 80.88 375 ALA A C 1
ATOM 2804 O O . ALA A 1 375 ? 4.720 12.169 -47.007 1.00 80.88 375 ALA A O 1
ATOM 2805 N N . ARG A 1 376 ? 3.333 12.947 -48.588 1.00 81.56 376 ARG A N 1
ATOM 2806 C CA . ARG A 1 376 ? 2.384 13.560 -47.635 1.00 81.56 376 ARG A CA 1
ATOM 2807 C C . ARG A 1 376 ? 1.653 12.514 -46.784 1.00 81.56 376 ARG A C 1
ATOM 2809 O O . ARG A 1 376 ? 1.466 12.743 -45.590 1.00 81.56 376 ARG A O 1
ATOM 2816 N N . ALA A 1 377 ? 1.270 11.372 -47.358 1.00 69.00 377 ALA A N 1
ATOM 2817 C CA . ALA A 1 377 ? 0.625 10.280 -46.627 1.00 69.00 377 ALA A CA 1
ATOM 2818 C C . ALA A 1 377 ? 1.572 9.641 -45.595 1.00 69.00 377 ALA A C 1
ATOM 2820 O O . ALA A 1 377 ? 1.175 9.442 -44.447 1.00 69.00 377 ALA A O 1
ATOM 2821 N N . GLN A 1 378 ? 2.837 9.409 -45.958 1.00 76.69 378 GLN A N 1
ATOM 2822 C CA . GLN A 1 378 ? 3.874 8.923 -45.041 1.00 76.69 378 GLN A CA 1
ATOM 2823 C C . GLN A 1 378 ? 4.132 9.919 -43.899 1.00 76.69 378 GLN A C 1
ATOM 2825 O O . GLN A 1 378 ? 4.140 9.527 -42.732 1.00 76.69 378 GLN A O 1
ATOM 2830 N N . GLN A 1 379 ? 4.251 11.220 -44.196 1.00 75.56 379 GLN A N 1
ATOM 2831 C CA . GLN A 1 379 ? 4.366 12.258 -43.161 1.00 75.56 379 GLN A CA 1
ATOM 2832 C C . GLN A 1 379 ? 3.141 12.301 -42.233 1.00 75.56 379 GLN A C 1
ATOM 2834 O O . GLN A 1 379 ? 3.291 12.508 -41.027 1.00 75.56 379 GLN A O 1
ATOM 2839 N N . LEU A 1 380 ? 1.928 12.095 -42.757 1.00 70.56 380 LEU A N 1
ATOM 2840 C CA . LEU A 1 380 ? 0.715 12.037 -41.940 1.00 70.56 380 LEU A CA 1
ATOM 2841 C C . LEU A 1 380 ? 0.699 10.793 -41.038 1.00 70.56 380 LEU A C 1
ATOM 2843 O O . LEU A 1 380 ? 0.424 10.922 -39.846 1.00 70.56 380 LEU A O 1
ATOM 2847 N N . GLN A 1 381 ? 1.064 9.618 -41.559 1.00 68.38 381 GLN A N 1
ATOM 2848 C CA . GLN A 1 381 ? 1.205 8.392 -40.763 1.00 68.38 381 GLN A CA 1
ATOM 2849 C C . GLN A 1 381 ? 2.243 8.554 -39.643 1.00 68.38 381 GLN A C 1
ATOM 2851 O O . GLN A 1 381 ? 1.955 8.210 -38.499 1.00 68.38 381 GLN A O 1
ATOM 2856 N N . GLN A 1 382 ? 3.404 9.156 -39.928 1.00 68.88 382 GLN A N 1
ATOM 2857 C CA . GLN A 1 382 ? 4.422 9.466 -38.916 1.00 68.88 382 GLN A CA 1
ATOM 2858 C C . GLN A 1 382 ? 3.894 10.425 -37.835 1.00 68.88 382 GLN A C 1
ATOM 2860 O O . GLN A 1 382 ? 4.122 10.198 -36.646 1.00 68.88 382 GLN A O 1
ATOM 2865 N N . ARG A 1 383 ? 3.134 11.464 -38.215 1.00 63.62 383 ARG A N 1
ATOM 2866 C CA . ARG A 1 383 ? 2.490 12.388 -37.259 1.00 63.62 383 ARG A CA 1
ATOM 2867 C C . ARG A 1 383 ? 1.451 11.684 -36.381 1.00 63.62 383 ARG A C 1
ATOM 2869 O O . ARG A 1 383 ? 1.439 11.915 -35.174 1.00 63.62 383 ARG A O 1
ATOM 2876 N N . VAL A 1 384 ? 0.618 10.812 -36.953 1.00 61.59 384 VAL A N 1
ATOM 2877 C CA . VAL A 1 384 ? -0.387 10.033 -36.205 1.00 61.59 384 VAL A CA 1
ATOM 2878 C C . VAL A 1 384 ? 0.284 9.031 -35.262 1.00 61.59 384 VAL A C 1
ATOM 2880 O O . VAL A 1 384 ? -0.067 8.985 -34.085 1.00 61.59 384 VAL A O 1
ATOM 2883 N N . ALA A 1 385 ? 1.299 8.295 -35.720 1.00 62.28 385 ALA A N 1
ATOM 2884 C CA . ALA A 1 385 ? 2.075 7.385 -34.876 1.00 62.28 385 ALA A CA 1
ATOM 2885 C C . ALA A 1 385 ? 2.753 8.129 -33.710 1.00 62.28 385 ALA A C 1
ATOM 2887 O O . ALA A 1 385 ? 2.665 7.694 -32.561 1.00 62.28 385 ALA A O 1
ATOM 2888 N N . GLY A 1 386 ? 3.348 9.298 -33.978 1.00 64.38 386 GLY A N 1
ATOM 2889 C CA . GLY A 1 386 ? 3.923 10.172 -32.954 1.00 64.38 386 GLY A CA 1
ATOM 2890 C C . GLY A 1 386 ? 2.893 10.712 -31.953 1.00 64.38 386 GLY A C 1
ATOM 2891 O O . GLY A 1 386 ? 3.200 10.825 -30.768 1.00 64.38 386 GLY A O 1
ATOM 2892 N N . ALA A 1 387 ? 1.662 10.998 -32.390 1.00 60.09 387 ALA A N 1
ATOM 2893 C CA . ALA A 1 387 ? 0.567 11.419 -31.514 1.00 60.09 387 ALA A CA 1
ATOM 2894 C C . ALA A 1 387 ? 0.040 10.270 -30.633 1.00 60.09 387 ALA A C 1
ATOM 2896 O O . ALA A 1 387 ? -0.181 10.465 -29.439 1.00 60.09 387 ALA A O 1
ATOM 2897 N N . VAL A 1 388 ? -0.097 9.057 -31.181 1.00 65.69 388 VAL A N 1
ATOM 2898 C CA . VAL A 1 388 ? -0.481 7.856 -30.413 1.00 65.69 388 VAL A CA 1
ATOM 2899 C C . VAL A 1 388 ? 0.601 7.487 -29.394 1.00 65.69 388 VAL A C 1
ATOM 2901 O O . VAL A 1 388 ? 0.281 7.154 -28.252 1.00 65.69 388 VAL A O 1
ATOM 2904 N N . ALA A 1 389 ? 1.882 7.600 -29.762 1.00 65.88 389 ALA A N 1
ATOM 2905 C CA . ALA A 1 389 ? 2.991 7.448 -28.824 1.00 65.88 389 ALA A CA 1
ATOM 2906 C C . ALA A 1 389 ? 2.932 8.511 -27.711 1.00 65.88 389 ALA A C 1
ATOM 2908 O O . ALA A 1 389 ? 2.967 8.150 -26.537 1.00 65.88 389 ALA A O 1
ATOM 2909 N N . ALA A 1 390 ? 2.749 9.793 -28.063 1.00 64.25 390 ALA A N 1
ATOM 2910 C CA . ALA A 1 390 ? 2.575 10.889 -27.104 1.00 64.25 390 ALA A CA 1
ATOM 2911 C C . ALA A 1 390 ? 1.448 10.615 -26.093 1.00 64.25 390 ALA A C 1
ATOM 2913 O O . ALA A 1 390 ? 1.670 10.732 -24.888 1.00 64.25 390 ALA A O 1
ATOM 2914 N N . GLY A 1 391 ? 0.273 10.187 -26.568 1.00 68.94 391 GLY A N 1
ATOM 2915 C CA . GLY A 1 391 ? -0.870 9.854 -25.714 1.00 68.94 391 GLY A CA 1
ATOM 2916 C C . GLY A 1 391 ? -0.570 8.736 -24.713 1.00 68.94 391 GLY A C 1
ATOM 2917 O O . GLY A 1 391 ? -0.854 8.890 -23.527 1.00 68.94 391 GLY A O 1
ATOM 2918 N N . LYS A 1 392 ? 0.079 7.647 -25.156 1.00 73.44 392 LYS A N 1
ATOM 2919 C CA . LYS A 1 392 ? 0.473 6.538 -24.266 1.00 73.44 392 LYS A CA 1
ATOM 2920 C C . LYS A 1 392 ? 1.420 6.992 -23.152 1.00 73.44 392 LYS A C 1
ATOM 2922 O O . LYS A 1 392 ? 1.237 6.590 -22.011 1.00 73.44 392 LYS A O 1
ATOM 2927 N N . ILE A 1 393 ? 2.389 7.858 -23.453 1.00 71.81 393 ILE A N 1
ATOM 2928 C CA . ILE A 1 393 ? 3.349 8.358 -22.453 1.00 71.81 393 ILE A CA 1
ATOM 2929 C C . ILE A 1 393 ? 2.670 9.268 -21.432 1.00 71.81 393 ILE A C 1
ATOM 2931 O O . ILE A 1 393 ? 2.921 9.142 -20.236 1.00 71.81 393 ILE A O 1
ATOM 2935 N N . VAL A 1 394 ? 1.807 10.182 -21.892 1.00 72.75 394 VAL A N 1
ATOM 2936 C CA . VAL A 1 394 ? 1.046 11.068 -21.000 1.00 72.75 394 VAL A CA 1
ATOM 2937 C C . VAL A 1 394 ? 0.158 10.242 -20.070 1.00 72.75 394 VAL A C 1
ATOM 2939 O O . VAL A 1 394 ? 0.098 10.546 -18.882 1.00 72.75 394 VAL A O 1
ATOM 2942 N N . ASN A 1 395 ? -0.445 9.161 -20.572 1.00 75.88 395 ASN A N 1
ATOM 2943 C CA . ASN A 1 395 ? -1.201 8.217 -19.755 1.00 75.88 395 ASN A CA 1
ATOM 2944 C C . ASN A 1 395 ? -0.313 7.498 -18.719 1.00 75.88 395 ASN A C 1
ATOM 2946 O O . ASN A 1 395 ? -0.612 7.568 -17.534 1.00 75.88 395 ASN A O 1
ATOM 2950 N N . SER A 1 396 ? 0.823 6.908 -19.107 1.00 75.88 396 SER A N 1
ATOM 2951 C CA . SER A 1 396 ? 1.722 6.220 -18.159 1.00 75.88 396 SER A CA 1
ATOM 2952 C C . SER A 1 396 ? 2.376 7.157 -17.128 1.00 75.88 396 SER A C 1
ATOM 2954 O O . SER A 1 396 ? 2.571 6.779 -15.973 1.00 75.88 396 SER A O 1
ATOM 2956 N N . LEU A 1 397 ? 2.674 8.412 -17.491 1.00 76.56 397 LEU A N 1
ATOM 2957 C CA . LEU A 1 397 ? 3.066 9.440 -16.518 1.00 76.56 397 LEU A CA 1
ATOM 2958 C C . LEU A 1 397 ? 1.912 9.818 -15.584 1.00 76.56 397 LEU A C 1
ATOM 2960 O O . LEU A 1 397 ? 2.142 10.067 -14.400 1.00 76.56 397 LEU A O 1
ATOM 2964 N N . TRP A 1 398 ? 0.682 9.879 -16.096 1.00 80.19 398 TRP A N 1
ATOM 2965 C CA . TRP A 1 398 ? -0.505 10.147 -15.291 1.00 80.19 398 TRP A CA 1
ATOM 2966 C C . TRP A 1 398 ? -0.811 8.989 -14.331 1.00 80.19 398 TRP A C 1
ATOM 2968 O O . TRP A 1 398 ? -1.161 9.258 -13.190 1.00 80.19 398 TRP A O 1
ATOM 2978 N N . GLU A 1 399 ? -0.574 7.736 -14.725 1.00 79.50 399 GLU A N 1
ATOM 2979 C CA . GLU A 1 399 ? -0.663 6.537 -13.874 1.00 79.50 399 GLU A CA 1
ATOM 2980 C C . GLU A 1 399 ? 0.405 6.519 -12.767 1.00 79.50 399 GLU A C 1
ATOM 2982 O O . GLU A 1 399 ? 0.099 6.243 -11.607 1.00 79.50 399 GLU A O 1
ATOM 2987 N N . ILE A 1 400 ? 1.655 6.889 -13.073 1.00 80.31 400 ILE A N 1
ATOM 2988 C CA . ILE A 1 400 ? 2.691 7.074 -12.039 1.00 80.31 400 ILE A CA 1
ATOM 2989 C C . ILE A 1 400 ? 2.307 8.211 -11.090 1.00 80.31 400 ILE A C 1
ATOM 2991 O O . ILE A 1 400 ? 2.421 8.073 -9.870 1.00 80.31 400 ILE A O 1
ATOM 2995 N N . LYS A 1 401 ? 1.836 9.341 -11.631 1.00 82.25 401 LYS A N 1
ATOM 2996 C CA . LYS A 1 401 ? 1.396 10.489 -10.833 1.00 82.25 401 LYS A CA 1
ATOM 2997 C C . LYS A 1 401 ? 0.191 10.131 -9.965 1.00 82.25 401 LYS A C 1
ATOM 2999 O O . LYS A 1 401 ? 0.171 10.531 -8.804 1.00 82.25 401 LYS A O 1
ATOM 3004 N N . SER A 1 402 ? -0.778 9.378 -10.483 1.00 77.94 402 SER A N 1
ATOM 3005 C CA . SER A 1 402 ? -1.953 8.950 -9.728 1.00 77.94 402 SER A CA 1
ATOM 3006 C C . SER A 1 402 ? -1.542 7.975 -8.629 1.00 77.94 402 SER A C 1
ATOM 3008 O O . SER A 1 402 ? -1.853 8.257 -7.481 1.00 77.94 402 SER A O 1
ATOM 3010 N N . CYS A 1 403 ? -0.710 6.962 -8.899 1.00 81.19 403 CYS A N 1
ATOM 3011 C CA . CYS A 1 403 ? -0.118 6.089 -7.873 1.00 81.19 403 CYS A CA 1
ATOM 3012 C C . CYS A 1 403 ? 0.670 6.874 -6.800 1.00 81.19 403 CYS A C 1
ATOM 3014 O O . CYS A 1 403 ? 0.590 6.572 -5.606 1.00 81.19 403 CYS A O 1
ATOM 3016 N N . TYR A 1 404 ? 1.401 7.923 -7.193 1.00 83.62 404 TYR A N 1
ATOM 3017 C CA . TYR A 1 404 ? 2.128 8.790 -6.262 1.00 83.62 404 TYR A CA 1
ATOM 3018 C C . TYR A 1 404 ? 1.207 9.732 -5.457 1.00 83.62 404 TYR A C 1
ATOM 3020 O O . TYR A 1 404 ? 1.528 10.099 -4.322 1.00 83.62 404 TYR A O 1
ATOM 3028 N N . GLN A 1 405 ? 0.052 10.119 -5.993 1.00 85.06 405 GLN A N 1
ATOM 3029 C CA . GLN A 1 405 ? -0.938 10.961 -5.307 1.00 85.06 405 GLN A CA 1
ATOM 3030 C C . GLN A 1 405 ? -2.044 10.147 -4.608 1.00 85.06 405 GLN A C 1
ATOM 3032 O O . GLN A 1 405 ? -2.801 10.703 -3.812 1.00 85.06 405 GLN A O 1
ATOM 3037 N N . GLN A 1 406 ? -2.096 8.834 -4.845 1.00 83.38 406 GLN A N 1
ATOM 3038 C CA . GLN A 1 406 ? -3.060 7.899 -4.280 1.00 83.38 406 GLN A CA 1
ATOM 3039 C C . GLN A 1 406 ? -2.945 7.874 -2.756 1.00 83.38 406 GLN A C 1
ATOM 3041 O O . GLN A 1 406 ? -1.896 7.551 -2.187 1.00 83.38 406 GLN A O 1
ATOM 3046 N N . LYS A 1 407 ? -4.060 8.209 -2.109 1.00 88.50 407 LYS A N 1
ATOM 3047 C CA . LYS A 1 407 ? -4.310 7.917 -0.699 1.00 88.50 407 LYS A CA 1
ATOM 3048 C C . LYS A 1 407 ? -4.796 6.465 -0.590 1.00 88.50 407 LYS A C 1
ATOM 3050 O O . LYS A 1 407 ? -5.480 6.019 -1.514 1.00 88.50 407 LYS A O 1
ATOM 3055 N N . PRO A 1 408 ? -4.482 5.742 0.498 1.00 92.00 408 PRO A N 1
ATOM 3056 C CA . PRO A 1 408 ? -5.095 4.442 0.742 1.00 92.00 408 PRO A CA 1
ATOM 3057 C C . PRO A 1 408 ? -6.616 4.568 0.864 1.00 92.00 408 PRO A C 1
ATOM 3059 O O . PRO A 1 408 ? -7.133 5.633 1.216 1.00 92.00 408 PRO A O 1
ATOM 3062 N N . TRP A 1 409 ? -7.319 3.459 0.652 1.00 89.56 409 TRP A N 1
ATOM 3063 C CA . TRP A 1 409 ? -8.664 3.299 1.200 1.00 89.56 409 TRP A CA 1
ATOM 3064 C C . TRP A 1 409 ? -8.526 3.067 2.710 1.00 89.56 409 TRP A C 1
ATOM 3066 O O . TRP A 1 409 ? -7.834 2.142 3.136 1.00 89.56 409 TRP A O 1
ATOM 3076 N N . GLU A 1 410 ? -9.145 3.923 3.519 1.00 93.12 410 GLU A N 1
ATOM 3077 C CA . GLU A 1 410 ? -9.203 3.792 4.975 1.00 93.12 410 GLU A CA 1
ATOM 3078 C C . GLU A 1 410 ? -10.505 3.098 5.375 1.00 93.12 410 GLU A C 1
ATOM 3080 O O . GLU A 1 410 ? -11.607 3.603 5.162 1.00 93.12 410 GLU A O 1
ATOM 3085 N N . VAL A 1 411 ? -10.350 1.911 5.953 1.00 92.00 411 VAL A N 1
ATOM 3086 C CA . VAL A 1 411 ? -11.421 0.993 6.324 1.00 92.00 411 VAL A CA 1
ATOM 3087 C C . VAL A 1 411 ? -11.450 0.930 7.842 1.00 92.00 411 VAL A C 1
ATOM 3089 O O . VAL A 1 411 ? -10.561 0.370 8.487 1.00 92.00 411 VAL A O 1
ATOM 3092 N N . ILE A 1 412 ? -12.460 1.560 8.424 1.00 94.12 412 ILE A N 1
ATOM 3093 C CA . ILE A 1 412 ? -12.610 1.673 9.870 1.00 94.12 412 ILE A CA 1
ATOM 3094 C C . ILE A 1 412 ? -13.402 0.458 10.345 1.00 94.12 412 ILE A C 1
ATOM 3096 O O . ILE A 1 412 ? -14.587 0.328 10.037 1.00 94.12 412 ILE A O 1
ATOM 3100 N N . VAL A 1 413 ? -12.732 -0.424 11.089 1.00 94.50 413 VAL A N 1
ATOM 3101 C CA . VAL A 1 413 ? -13.313 -1.628 11.689 1.00 94.50 413 VAL A CA 1
ATOM 3102 C C . VAL A 1 413 ? -13.610 -1.336 13.153 1.00 94.50 413 VAL A C 1
ATOM 3104 O O . VAL A 1 413 ? -12.703 -1.208 13.976 1.00 94.50 413 VAL A O 1
ATOM 3107 N N . GLU A 1 414 ? -14.890 -1.214 13.475 1.00 95.25 414 GLU A N 1
ATOM 3108 C CA . GLU A 1 414 ? -15.391 -0.933 14.817 1.00 95.25 414 GLU A CA 1
ATOM 3109 C C . GLU A 1 414 ? -16.097 -2.179 15.357 1.00 95.25 414 GLU A C 1
ATOM 3111 O O . GLU A 1 414 ? -17.148 -2.570 14.846 1.00 95.25 414 GLU A O 1
ATOM 3116 N N . ALA A 1 415 ? -15.516 -2.823 16.372 1.00 93.62 415 ALA A N 1
ATOM 3117 C CA . ALA A 1 415 ? -16.151 -3.941 17.062 1.00 93.62 415 ALA A CA 1
ATOM 3118 C C . ALA A 1 415 ? -16.897 -3.414 18.290 1.00 93.62 415 ALA A C 1
ATOM 3120 O O . ALA A 1 415 ? -16.286 -2.920 19.243 1.00 93.62 415 ALA A O 1
ATOM 3121 N N . GLN A 1 416 ? -18.221 -3.519 18.254 1.00 90.38 416 GLN A N 1
ATOM 3122 C CA . GLN A 1 416 ? -19.104 -3.136 19.347 1.00 90.38 416 GLN A CA 1
ATOM 3123 C C . GLN A 1 416 ? -19.394 -4.357 20.224 1.00 90.38 416 GLN A C 1
ATOM 3125 O O . GLN A 1 416 ? -19.773 -5.426 19.729 1.00 90.38 416 GLN A O 1
ATOM 3130 N N . GLY A 1 417 ? -19.191 -4.189 21.531 1.00 84.75 417 GLY A N 1
ATOM 3131 C CA . GLY A 1 417 ? -19.622 -5.137 22.548 1.00 84.75 417 GLY A CA 1
ATOM 3132 C C . GLY A 1 417 ? -21.032 -4.830 23.043 1.00 84.75 417 GLY A C 1
ATOM 3133 O O . GLY A 1 417 ? -21.739 -3.976 22.514 1.00 84.75 417 GLY A O 1
ATOM 3134 N N . CYS A 1 418 ? -21.422 -5.515 24.112 1.00 78.62 418 CYS A N 1
ATOM 3135 C CA . CYS A 1 418 ? -22.623 -5.187 24.877 1.00 78.62 418 CYS A CA 1
ATOM 3136 C C . CYS A 1 418 ? -22.427 -3.867 25.652 1.00 78.62 418 CYS A C 1
ATOM 3138 O O . CYS A 1 418 ? -23.301 -3.004 25.640 1.00 78.62 418 CYS A O 1
ATOM 3140 N N . ALA A 1 419 ? -21.232 -3.685 26.221 1.00 77.69 419 ALA A N 1
ATOM 3141 C CA . ALA A 1 419 ? -20.689 -2.396 26.622 1.00 77.69 419 ALA A CA 1
ATOM 3142 C C . ALA A 1 419 ? -19.434 -2.081 25.790 1.00 77.69 419 ALA A C 1
ATOM 3144 O O . ALA A 1 419 ? -18.650 -2.978 25.476 1.00 77.69 419 ALA A O 1
ATOM 3145 N N . GLY A 1 420 ? -19.227 -0.799 25.478 1.00 83.94 420 GLY A N 1
ATOM 3146 C CA . GLY A 1 420 ? -18.033 -0.307 24.787 1.00 83.94 420 GLY A CA 1
ATOM 3147 C C . GLY A 1 420 ? -17.924 -0.676 23.300 1.00 83.94 420 GLY A C 1
ATOM 3148 O O . GLY A 1 420 ? -18.570 -1.591 22.789 1.00 83.94 420 GLY A O 1
ATOM 3149 N N . ALA A 1 421 ? -17.061 0.059 22.604 1.00 91.94 421 ALA A N 1
ATOM 3150 C CA . ALA A 1 421 ? -16.659 -0.212 21.231 1.00 91.94 421 ALA A CA 1
ATOM 3151 C C . ALA A 1 421 ? -15.159 0.060 21.092 1.00 91.94 421 ALA A C 1
ATOM 3153 O O . ALA A 1 421 ? -14.646 1.010 21.691 1.00 91.94 421 ALA A O 1
ATOM 3154 N N . ILE A 1 422 ? -14.457 -0.757 20.308 1.00 94.88 422 ILE A N 1
ATOM 3155 C CA . ILE A 1 422 ? -13.046 -0.533 19.976 1.00 94.88 422 ILE A CA 1
ATOM 3156 C C . ILE A 1 422 ? -12.878 -0.497 18.464 1.00 94.88 422 ILE A C 1
ATOM 3158 O O . ILE A 1 422 ? -13.369 -1.358 17.735 1.00 94.88 422 ILE A O 1
ATOM 3162 N N . THR A 1 423 ? -12.128 0.507 18.020 1.00 96.19 423 THR A N 1
ATOM 3163 C CA . THR A 1 423 ? -11.898 0.802 16.610 1.00 96.19 423 THR A CA 1
ATOM 3164 C C . THR A 1 423 ? -10.455 0.500 16.212 1.00 96.19 423 THR A C 1
ATOM 3166 O O . THR A 1 423 ? -9.507 0.739 16.974 1.00 96.19 423 THR A O 1
ATOM 3169 N N . ARG A 1 424 ? -10.285 -0.012 14.994 1.00 96.62 424 ARG A N 1
ATOM 3170 C CA . ARG A 1 424 ? -9.008 -0.156 14.288 1.00 96.62 424 ARG A CA 1
ATOM 3171 C C . ARG A 1 424 ? -9.144 0.376 12.868 1.00 96.62 424 ARG A C 1
ATOM 3173 O O . ARG A 1 424 ? -10.229 0.328 12.291 1.00 96.62 424 ARG A O 1
ATOM 3180 N N . THR A 1 425 ? -8.038 0.849 12.309 1.00 96.06 425 THR A N 1
ATOM 3181 C CA . THR A 1 425 ? -7.995 1.357 10.933 1.00 96.06 425 THR A CA 1
ATOM 3182 C C . THR A 1 425 ? -7.181 0.406 10.073 1.00 96.06 425 THR A C 1
ATOM 3184 O O . THR A 1 425 ? -6.017 0.139 10.364 1.00 96.06 425 THR A O 1
ATOM 3187 N N . LEU A 1 426 ? -7.778 -0.089 8.998 1.00 95.44 426 LEU A N 1
ATOM 3188 C CA . LEU A 1 426 ? -7.076 -0.798 7.940 1.00 95.44 426 LEU A CA 1
ATOM 3189 C C . LEU A 1 426 ? -6.845 0.171 6.773 1.00 95.44 426 LEU A C 1
ATOM 3191 O O . LEU A 1 426 ? -7.779 0.832 6.326 1.00 95.44 426 LEU A O 1
ATOM 3195 N N . ARG A 1 427 ? -5.607 0.277 6.291 1.00 95.31 427 ARG A N 1
ATOM 3196 C CA . ARG A 1 427 ? -5.232 1.066 5.112 1.00 95.31 427 ARG A CA 1
ATOM 3197 C C . ARG A 1 427 ? -4.901 0.136 3.964 1.00 95.31 427 ARG A C 1
ATOM 3199 O O . ARG A 1 427 ? -3.897 -0.565 4.010 1.00 95.31 427 ARG A O 1
ATOM 3206 N N . VAL A 1 428 ? -5.731 0.147 2.932 1.00 93.56 428 VAL A N 1
ATOM 3207 C CA . VAL A 1 428 ? -5.517 -0.663 1.732 1.00 93.56 428 VAL A CA 1
ATOM 3208 C C . VAL A 1 428 ? -4.831 0.189 0.671 1.00 93.56 428 VAL A C 1
ATOM 3210 O O . VAL A 1 428 ? -5.263 1.309 0.394 1.00 93.56 428 VAL A O 1
ATOM 3213 N N . TYR A 1 429 ? -3.779 -0.348 0.066 1.00 93.12 429 TYR A N 1
ATOM 3214 C CA . TYR A 1 429 ? -3.022 0.265 -1.026 1.00 93.12 429 TYR A CA 1
ATOM 3215 C C . TYR A 1 429 ? -3.145 -0.577 -2.300 1.00 93.12 429 TYR A C 1
ATOM 3217 O O . TYR A 1 429 ? -3.329 -1.789 -2.222 1.00 93.12 429 TYR A O 1
ATOM 3225 N N . ASP A 1 430 ? -3.045 0.032 -3.483 1.00 89.88 430 ASP A N 1
ATOM 3226 C CA . ASP A 1 430 ? -3.028 -0.741 -4.731 1.00 89.88 430 ASP A CA 1
ATOM 3227 C C . ASP A 1 430 ? -1.709 -1.524 -4.856 1.00 89.88 430 ASP A C 1
ATOM 3229 O O . ASP A 1 430 ? -0.630 -0.936 -4.814 1.00 89.88 430 ASP A O 1
ATOM 3233 N N . GLY A 1 431 ? -1.792 -2.850 -4.970 1.00 87.50 431 GLY A N 1
ATOM 3234 C CA . GLY A 1 431 ? -0.621 -3.722 -5.089 1.00 87.50 431 GLY A CA 1
ATOM 3235 C C . GLY A 1 431 ? -0.022 -3.766 -6.498 1.00 87.50 431 GLY A C 1
ATOM 3236 O O . GLY A 1 431 ? 1.087 -4.271 -6.670 1.00 87.50 431 GLY A O 1
ATOM 3237 N N . GLU A 1 432 ? -0.727 -3.256 -7.513 1.00 90.12 432 GLU A N 1
ATOM 3238 C CA . GLU A 1 432 ? -0.255 -3.311 -8.896 1.00 90.12 432 GLU A CA 1
ATOM 3239 C C . GLU A 1 432 ? 0.891 -2.315 -9.155 1.00 90.12 432 GLU A C 1
ATOM 3241 O O . GLU A 1 432 ? 0.757 -1.102 -8.976 1.00 90.12 432 GLU A O 1
ATOM 3246 N N . ALA A 1 433 ? 2.023 -2.832 -9.638 1.00 90.88 433 ALA A N 1
ATOM 3247 C CA . ALA A 1 433 ? 3.172 -2.024 -10.029 1.00 90.88 433 ALA A CA 1
ATOM 3248 C C . ALA A 1 433 ? 2.889 -1.259 -11.334 1.00 90.88 433 ALA A C 1
ATOM 3250 O O . ALA A 1 433 ? 2.795 -1.857 -12.406 1.00 90.88 433 ALA A O 1
ATOM 3251 N N . LYS A 1 434 ? 2.808 0.074 -11.266 1.00 90.62 434 LYS A N 1
ATOM 3252 C CA . LYS A 1 434 ? 2.644 0.930 -12.452 1.00 90.62 434 LYS A CA 1
ATOM 3253 C C . LYS A 1 434 ? 4.016 1.210 -13.072 1.00 90.62 434 LYS A C 1
ATOM 3255 O O . LYS A 1 434 ? 5.014 1.327 -12.354 1.00 90.62 434 LYS A O 1
ATOM 3260 N N . SER A 1 435 ? 4.091 1.325 -14.399 1.00 89.25 435 SER A N 1
ATOM 3261 C CA . SER A 1 435 ? 5.365 1.508 -15.110 1.00 89.25 435 SER A CA 1
ATOM 3262 C C . SER A 1 435 ? 5.269 2.487 -16.281 1.00 89.25 435 SER A C 1
ATOM 3264 O O . SER A 1 435 ? 4.224 2.619 -16.911 1.00 89.25 435 SER A O 1
ATOM 3266 N N . CYS A 1 436 ? 6.372 3.177 -16.578 1.00 86.69 436 CYS A N 1
ATOM 3267 C CA . CYS A 1 436 ? 6.510 4.027 -17.759 1.00 86.69 436 CYS A CA 1
ATOM 3268 C C . CYS A 1 436 ? 7.912 3.886 -18.350 1.00 86.69 436 CYS A C 1
ATOM 3270 O O . CYS A 1 436 ? 8.914 3.966 -17.637 1.00 86.69 436 CYS A O 1
ATOM 3272 N N . ASP A 1 437 ? 7.970 3.730 -19.669 1.00 84.94 437 ASP A N 1
ATOM 3273 C CA . ASP A 1 437 ? 9.213 3.805 -20.426 1.00 84.94 437 ASP A CA 1
ATOM 3274 C C . ASP A 1 437 ? 9.581 5.274 -20.672 1.00 84.94 437 ASP A C 1
ATOM 3276 O O . ASP A 1 437 ? 9.020 5.945 -21.548 1.00 84.94 437 ASP A O 1
ATOM 3280 N N . LEU A 1 438 ? 10.544 5.766 -19.896 1.00 79.12 438 LEU A N 1
ATOM 3281 C CA . LEU A 1 438 ? 11.054 7.130 -19.968 1.00 79.12 438 LEU A CA 1
ATOM 3282 C C . LEU A 1 438 ? 11.736 7.428 -21.310 1.00 79.12 438 LEU A C 1
ATOM 3284 O O . LEU A 1 438 ? 11.780 8.592 -21.702 1.00 79.12 438 LEU A O 1
ATOM 3288 N N . MET A 1 439 ? 12.204 6.419 -22.060 1.00 76.75 439 MET A N 1
ATOM 3289 C CA . MET A 1 439 ? 12.821 6.640 -23.380 1.00 76.75 439 MET A CA 1
ATOM 3290 C C . MET A 1 439 ? 11.849 7.145 -24.433 1.00 76.75 439 MET A C 1
ATOM 3292 O O . MET A 1 439 ? 12.272 7.642 -25.473 1.00 76.75 439 MET A O 1
ATOM 3296 N N . LYS A 1 440 ? 10.546 7.055 -24.169 1.00 75.25 440 LYS A N 1
ATOM 3297 C CA . LYS A 1 440 ? 9.521 7.618 -25.039 1.00 75.25 440 LYS A CA 1
ATOM 3298 C C . LYS A 1 440 ? 9.314 9.128 -24.800 1.00 75.25 440 LYS A C 1
ATOM 3300 O O . LYS A 1 440 ? 8.732 9.798 -25.652 1.00 75.25 440 LYS A O 1
ATOM 3305 N N . LEU A 1 441 ? 9.791 9.695 -23.682 1.00 70.62 441 LEU A N 1
ATOM 3306 C CA . LEU A 1 441 ? 9.642 11.122 -23.357 1.00 70.62 441 LEU A CA 1
ATOM 3307 C C . LEU A 1 441 ? 10.459 12.005 -24.307 1.00 70.62 441 LEU A C 1
ATOM 3309 O O . LEU A 1 441 ? 11.672 11.853 -24.418 1.00 70.62 441 LEU A O 1
ATOM 3313 N N . LYS A 1 442 ? 9.813 13.001 -24.929 1.00 68.44 442 LYS A N 1
ATOM 3314 C CA . LYS A 1 442 ? 10.461 13.916 -25.889 1.00 68.44 442 LYS A CA 1
ATOM 3315 C C . LYS A 1 442 ? 11.695 14.628 -25.330 1.00 68.44 442 LYS A C 1
ATOM 3317 O O . LYS A 1 442 ? 12.647 14.830 -26.069 1.00 68.44 442 LYS A O 1
ATOM 3322 N N . GLU A 1 443 ? 11.683 14.995 -24.053 1.00 64.69 443 GLU A N 1
ATOM 3323 C CA . GLU A 1 443 ? 12.802 15.678 -23.389 1.00 64.69 443 GLU A CA 1
ATOM 3324 C C . GLU A 1 443 ? 13.995 14.735 -23.183 1.00 64.69 443 GLU A C 1
ATOM 3326 O O . GLU A 1 443 ? 15.126 15.094 -23.499 1.00 64.69 443 GLU A O 1
ATOM 3331 N N . VAL A 1 444 ? 13.740 13.491 -22.766 1.00 65.12 444 VAL A N 1
ATOM 3332 C CA . VAL A 1 444 ? 14.761 12.435 -22.642 1.00 65.12 444 VAL A CA 1
ATOM 3333 C C . VAL A 1 444 ? 15.356 12.104 -24.017 1.00 65.12 444 VAL A C 1
ATOM 3335 O O . VAL A 1 444 ? 16.576 12.061 -24.173 1.00 65.12 444 VAL A O 1
ATOM 3338 N N . ILE A 1 445 ? 14.506 11.975 -25.044 1.00 70.50 445 ILE A N 1
ATOM 3339 C CA . ILE A 1 445 ? 14.925 11.817 -26.446 1.00 70.50 445 ILE A CA 1
ATOM 3340 C C . ILE A 1 445 ? 15.754 13.021 -26.916 1.00 70.50 445 ILE A C 1
ATOM 3342 O O . ILE A 1 445 ? 16.736 12.827 -27.624 1.00 70.50 445 ILE A O 1
ATOM 3346 N N . ALA A 1 446 ? 15.407 14.253 -26.531 1.00 64.75 446 ALA A N 1
ATOM 3347 C CA . ALA A 1 446 ? 16.147 15.452 -26.925 1.00 64.75 446 ALA A CA 1
ATOM 3348 C C . ALA A 1 446 ? 17.540 15.519 -26.277 1.00 64.75 446 ALA A C 1
ATOM 3350 O O . ALA A 1 446 ? 18.507 15.832 -26.968 1.00 64.75 446 ALA A O 1
ATOM 3351 N N . VAL A 1 447 ? 17.670 15.159 -24.994 1.00 61.53 447 VAL A N 1
ATOM 3352 C CA . VAL A 1 447 ? 18.971 15.055 -24.307 1.00 61.53 447 VAL A CA 1
ATOM 3353 C C . VAL A 1 447 ? 19.856 14.002 -24.983 1.00 61.53 447 VAL A C 1
ATOM 3355 O O . VAL A 1 447 ? 20.983 14.304 -25.373 1.00 61.53 447 VAL A O 1
ATOM 3358 N N . PHE A 1 448 ? 19.348 12.786 -25.211 1.00 66.31 448 PHE A N 1
ATOM 3359 C CA . PHE A 1 448 ? 20.117 11.744 -25.904 1.00 66.31 448 PHE A CA 1
ATOM 3360 C C . PHE A 1 448 ? 20.355 12.052 -27.394 1.00 66.31 448 PHE A C 1
ATOM 3362 O O . PHE A 1 448 ? 21.389 11.676 -27.944 1.00 66.31 448 PHE A O 1
ATOM 3369 N N . GLY A 1 449 ? 19.457 12.798 -28.038 1.00 67.75 449 GLY A N 1
ATOM 3370 C CA . GLY A 1 449 ? 19.627 13.325 -29.392 1.00 67.75 449 GLY A CA 1
ATOM 3371 C C . GLY A 1 449 ? 20.740 14.373 -29.484 1.00 67.75 449 GLY A C 1
ATOM 3372 O O . GLY A 1 449 ? 21.513 14.352 -30.440 1.00 67.75 449 GLY A O 1
ATOM 3373 N N . ALA A 1 450 ? 20.891 15.227 -28.466 1.00 64.75 450 ALA A N 1
ATOM 3374 C CA . ALA A 1 450 ? 22.018 16.152 -28.361 1.00 64.75 450 ALA A CA 1
ATOM 3375 C C . ALA A 1 450 ? 23.351 15.390 -28.246 1.00 64.75 450 ALA A C 1
ATOM 3377 O O . ALA A 1 450 ? 24.283 15.698 -28.990 1.00 64.75 450 ALA A O 1
ATOM 3378 N N . PHE A 1 451 ? 23.421 14.329 -27.430 1.00 63.34 451 PHE A N 1
ATOM 3379 C CA . PHE A 1 451 ? 24.587 13.434 -27.410 1.00 63.34 451 PHE A CA 1
ATOM 3380 C C . PHE A 1 451 ? 24.851 12.780 -28.779 1.00 63.34 451 PHE A C 1
ATOM 3382 O O . PHE A 1 451 ? 25.965 12.900 -29.287 1.00 63.34 451 PHE A O 1
ATOM 3389 N N . LYS A 1 452 ? 23.844 12.183 -29.438 1.00 71.25 452 LYS A N 1
ATOM 3390 C CA . LYS A 1 452 ? 23.992 11.633 -30.805 1.00 71.25 452 LYS A CA 1
ATOM 3391 C C . LYS A 1 452 ? 24.512 12.682 -31.802 1.00 71.25 452 LYS A C 1
ATOM 3393 O O . LYS A 1 452 ? 25.344 12.360 -32.645 1.00 71.25 452 LYS A O 1
ATOM 3398 N N . SER A 1 453 ? 24.095 13.945 -31.681 1.00 67.88 453 SER A N 1
ATOM 3399 C CA . SER A 1 453 ? 24.546 15.017 -32.579 1.00 67.88 453 SER A CA 1
ATOM 3400 C C . SER A 1 453 ? 26.036 15.370 -32.437 1.00 67.88 453 SER A C 1
ATOM 3402 O O . SER A 1 453 ? 26.693 15.599 -33.451 1.00 67.88 453 SER A O 1
ATOM 3404 N N . VAL A 1 454 ? 26.600 15.342 -31.220 1.00 64.81 454 VAL A N 1
ATOM 3405 C CA . VAL A 1 454 ? 28.034 15.611 -30.977 1.00 64.81 454 VAL A CA 1
ATOM 3406 C C . VAL A 1 454 ? 28.913 14.567 -31.667 1.00 64.81 454 VAL A C 1
ATOM 3408 O O . VAL A 1 454 ? 29.886 14.907 -32.339 1.00 64.81 454 VAL A O 1
ATOM 3411 N N . PHE A 1 455 ? 28.548 13.291 -31.572 1.00 66.94 455 PHE A N 1
ATOM 3412 C CA . PHE A 1 455 ? 29.329 12.217 -32.182 1.00 66.94 455 PHE A CA 1
ATOM 3413 C C . PHE A 1 455 ? 29.061 12.060 -33.684 1.00 66.94 455 PHE A C 1
ATOM 3415 O O . PHE A 1 455 ? 29.970 11.671 -34.408 1.00 66.94 455 PHE A O 1
ATOM 3422 N N . ALA A 1 456 ? 27.905 12.495 -34.196 1.00 73.81 456 ALA A N 1
ATOM 3423 C CA . ALA A 1 456 ? 27.701 12.671 -35.637 1.00 73.81 456 ALA A CA 1
ATOM 3424 C C . ALA A 1 456 ? 28.604 13.770 -36.248 1.00 73.81 456 ALA A C 1
ATOM 3426 O O . ALA A 1 456 ? 28.831 13.775 -37.459 1.00 73.81 456 ALA A O 1
ATOM 3427 N N . VAL A 1 457 ? 29.144 14.700 -35.444 1.00 68.38 457 VAL A N 1
ATOM 3428 C CA . VAL A 1 457 ? 30.232 15.597 -35.881 1.00 68.38 457 VAL A CA 1
ATOM 3429 C C . VAL A 1 457 ? 31.573 14.861 -35.873 1.00 68.38 457 VAL A C 1
ATOM 3431 O O . VAL A 1 457 ? 32.310 14.969 -36.850 1.00 68.38 457 VAL A O 1
ATOM 3434 N N . ALA A 1 458 ? 31.873 14.068 -34.839 1.00 62.72 458 ALA A N 1
ATOM 3435 C CA . ALA A 1 458 ? 33.092 13.253 -34.793 1.00 62.72 458 ALA A CA 1
ATOM 3436 C C . ALA A 1 458 ? 33.174 12.259 -35.970 1.00 62.72 458 ALA A C 1
ATOM 3438 O O . ALA A 1 458 ? 34.205 12.177 -36.628 1.00 62.72 458 ALA A O 1
ATOM 3439 N N . GLU A 1 459 ? 32.071 11.584 -36.303 1.00 72.12 459 GLU A N 1
ATOM 3440 C CA . GLU A 1 459 ? 31.950 10.690 -37.463 1.00 72.12 459 GLU A CA 1
ATOM 3441 C C . GLU A 1 459 ? 32.261 11.423 -38.779 1.00 72.12 459 GLU A C 1
ATOM 3443 O O . GLU A 1 459 ? 33.078 10.963 -39.577 1.00 72.12 459 GLU A O 1
ATOM 3448 N N . LYS A 1 460 ? 31.696 12.624 -38.975 1.00 75.75 460 LYS A N 1
ATOM 3449 C CA . LYS A 1 460 ? 31.995 13.475 -40.140 1.00 75.75 460 LYS A CA 1
ATOM 3450 C C . LYS A 1 460 ? 33.458 13.904 -40.200 1.00 75.75 460 LYS A C 1
ATOM 3452 O O . LYS A 1 460 ? 34.012 13.931 -41.294 1.00 75.75 460 LYS A O 1
ATOM 3457 N N . VAL A 1 461 ? 34.081 14.227 -39.065 1.00 64.69 461 VAL A N 1
ATOM 3458 C CA . VAL A 1 461 ? 35.507 14.585 -39.008 1.00 64.69 461 VAL A CA 1
ATOM 3459 C C . VAL A 1 461 ? 36.377 13.381 -39.374 1.00 64.69 461 VAL A C 1
ATOM 3461 O O . VAL A 1 461 ? 37.214 13.513 -40.261 1.00 64.69 461 VAL A O 1
ATOM 3464 N N . SER A 1 462 ? 36.140 12.207 -38.779 1.00 63.25 462 SER A N 1
ATOM 3465 C CA . SER A 1 462 ? 36.896 10.974 -39.060 1.00 63.25 462 SER A CA 1
ATOM 3466 C C . SER A 1 462 ? 36.768 10.511 -40.517 1.00 63.25 462 SER A C 1
ATOM 3468 O O . SER A 1 462 ? 37.765 10.123 -41.130 1.00 63.25 462 SER A O 1
ATOM 3470 N N . ASN A 1 463 ? 35.569 10.623 -41.099 1.00 71.19 463 ASN A N 1
ATOM 3471 C CA . ASN A 1 463 ? 35.335 10.348 -42.517 1.00 71.19 463 ASN A CA 1
ATOM 3472 C C . ASN A 1 463 ? 36.037 11.395 -43.416 1.00 71.19 463 ASN A C 1
ATOM 3474 O O . ASN A 1 463 ? 36.627 11.037 -44.433 1.00 71.19 463 ASN A O 1
ATOM 3478 N N . ALA A 1 464 ? 36.036 12.682 -43.037 1.00 66.44 464 ALA A N 1
ATOM 3479 C CA . ALA A 1 464 ? 36.676 13.758 -43.807 1.00 66.44 464 ALA A CA 1
ATOM 3480 C C . ALA A 1 464 ? 38.216 13.701 -43.810 1.00 66.44 464 ALA A C 1
ATOM 3482 O O . ALA A 1 464 ? 38.831 14.139 -44.780 1.00 66.44 464 ALA A O 1
ATOM 3483 N N . ILE A 1 465 ? 38.841 13.138 -42.769 1.00 63.22 465 ILE A N 1
ATOM 3484 C CA . ILE A 1 465 ? 40.294 12.874 -42.730 1.00 63.22 465 ILE A CA 1
ATOM 3485 C C . ILE A 1 465 ? 40.685 11.522 -43.356 1.00 63.22 465 ILE A C 1
ATOM 3487 O O . ILE A 1 465 ? 41.847 11.128 -43.288 1.00 63.22 465 ILE A O 1
ATOM 3491 N N . GLY A 1 466 ? 39.740 10.816 -43.990 1.00 60.25 466 GLY A N 1
ATOM 3492 C CA . GLY A 1 466 ? 40.017 9.658 -44.847 1.00 60.25 466 GLY A CA 1
ATOM 3493 C C . GLY A 1 466 ? 40.434 8.374 -44.124 1.00 60.25 466 GLY A C 1
ATOM 3494 O O . GLY A 1 466 ? 40.976 7.478 -44.764 1.00 60.25 466 GLY A O 1
ATOM 3495 N N . LEU A 1 467 ? 40.188 8.251 -42.814 1.00 56.28 467 LEU A N 1
ATOM 3496 C CA . LEU A 1 467 ? 40.622 7.093 -42.014 1.00 56.28 467 LEU A CA 1
ATOM 3497 C C . LEU A 1 467 ? 39.744 5.829 -42.176 1.00 56.28 467 LEU A C 1
ATOM 3499 O O . LEU A 1 467 ? 39.987 4.827 -41.506 1.00 56.28 467 LEU A O 1
ATOM 3503 N N . GLY A 1 468 ? 38.732 5.862 -43.049 1.00 65.75 468 GLY A N 1
ATOM 3504 C CA . GLY A 1 468 ? 37.773 4.777 -43.288 1.00 65.75 468 GLY A CA 1
ATOM 3505 C C . GLY A 1 468 ? 36.322 5.245 -43.177 1.00 65.75 468 GLY A C 1
ATOM 3506 O O . GLY A 1 468 ? 36.062 6.434 -42.995 1.00 65.75 468 GLY A O 1
ATOM 3507 N N . ASN A 1 469 ? 35.380 4.304 -43.273 1.00 71.62 469 ASN A N 1
ATOM 3508 C CA . ASN A 1 469 ? 33.981 4.547 -42.927 1.00 71.62 469 ASN A CA 1
ATOM 3509 C C . ASN A 1 469 ? 33.800 4.298 -41.427 1.00 71.62 469 ASN A C 1
ATOM 3511 O O . ASN A 1 469 ? 33.902 3.160 -40.964 1.00 71.62 469 ASN A O 1
ATOM 3515 N N . PHE A 1 470 ? 33.504 5.350 -40.673 1.00 67.81 470 PHE A N 1
ATOM 3516 C CA . PHE A 1 470 ? 33.128 5.246 -39.266 1.00 67.81 470 PHE A CA 1
ATOM 3517 C C . PHE A 1 470 ? 31.609 5.297 -39.123 1.00 67.81 470 PHE A C 1
ATOM 3519 O O . PHE A 1 470 ? 30.942 6.062 -39.820 1.00 67.81 470 PHE A O 1
ATOM 3526 N N . LYS A 1 471 ? 31.074 4.520 -38.178 1.00 73.88 471 LYS A N 1
ATOM 3527 C CA . LYS A 1 471 ? 29.709 4.677 -37.665 1.00 73.88 471 LYS A CA 1
ATOM 3528 C C . LYS A 1 471 ? 29.736 4.613 -36.142 1.00 73.88 471 LYS A C 1
ATOM 3530 O O . LYS A 1 471 ? 30.220 3.629 -35.578 1.00 73.88 471 LYS A O 1
ATOM 3535 N N . PHE A 1 472 ? 29.214 5.640 -35.475 1.00 65.56 472 PHE A N 1
ATOM 3536 C CA . PHE A 1 472 ? 29.208 5.719 -34.011 1.00 65.56 472 PHE A CA 1
ATOM 3537 C C . PHE A 1 472 ? 27.777 5.679 -33.452 1.00 65.56 472 PHE A C 1
ATOM 3539 O O . PHE A 1 472 ? 27.113 6.705 -33.284 1.00 65.56 472 PHE A O 1
ATOM 3546 N N . THR A 1 473 ? 27.282 4.475 -33.156 1.00 69.12 473 THR A N 1
ATOM 3547 C CA . THR A 1 473 ? 25.914 4.249 -32.671 1.00 69.12 473 THR A CA 1
ATOM 3548 C C . THR A 1 473 ? 25.880 4.276 -31.139 1.00 69.12 473 THR A C 1
ATOM 3550 O O . THR A 1 473 ? 26.049 3.268 -30.461 1.00 69.12 473 THR A O 1
ATOM 3553 N N . ILE A 1 474 ? 25.664 5.455 -30.562 1.00 62.62 474 ILE A N 1
ATOM 3554 C CA . ILE A 1 474 ? 25.476 5.631 -29.111 1.00 62.62 474 ILE A CA 1
ATOM 3555 C C . ILE A 1 474 ? 24.034 5.314 -28.739 1.00 62.62 474 ILE A C 1
ATOM 3557 O O . ILE A 1 474 ? 23.136 5.815 -29.409 1.00 62.62 474 ILE A O 1
ATOM 3561 N N . LEU A 1 475 ? 23.793 4.622 -27.621 1.00 65.50 475 LEU A N 1
ATOM 3562 C CA . LEU A 1 475 ? 22.475 4.595 -26.969 1.00 65.50 475 LEU A CA 1
ATOM 3563 C C . LEU A 1 475 ? 21.336 4.209 -27.930 1.00 65.50 475 LEU A C 1
ATOM 3565 O O . LEU A 1 475 ? 20.378 4.962 -28.153 1.00 65.50 475 LEU A O 1
ATOM 3569 N N . ASP A 1 476 ? 21.485 3.035 -28.545 1.00 70.38 476 ASP A N 1
ATOM 3570 C CA . ASP A 1 476 ? 20.521 2.479 -29.495 1.00 70.38 476 ASP A CA 1
ATOM 3571 C C . ASP A 1 476 ? 20.473 0.934 -29.442 1.00 70.38 476 ASP A C 1
ATOM 3573 O O . ASP A 1 476 ? 21.472 0.285 -29.756 1.00 70.38 476 ASP A O 1
ATOM 3577 N N . PRO A 1 477 ? 19.341 0.322 -29.046 1.00 74.19 477 PRO A N 1
ATOM 3578 C CA . PRO A 1 477 ? 18.265 0.930 -28.264 1.00 74.19 477 PRO A CA 1
ATOM 3579 C C . PRO A 1 477 ? 18.727 1.194 -26.817 1.00 74.19 477 PRO A C 1
ATOM 3581 O O . PRO A 1 477 ? 19.452 0.378 -26.249 1.00 74.19 477 PRO A O 1
ATOM 3584 N N . ILE A 1 478 ? 18.243 2.271 -26.180 1.00 76.00 478 ILE A N 1
ATOM 3585 C CA . ILE A 1 478 ? 18.045 2.259 -24.717 1.00 76.00 478 ILE A CA 1
ATOM 3586 C C . ILE A 1 478 ? 16.589 1.880 -24.428 1.00 76.00 478 ILE A C 1
ATOM 3588 O O . ILE A 1 478 ? 15.672 2.318 -25.121 1.00 76.00 478 ILE A O 1
ATOM 3592 N N . THR A 1 479 ? 16.382 1.158 -23.335 1.00 83.06 479 THR A N 1
ATOM 3593 C CA . THR A 1 479 ? 15.128 1.076 -22.582 1.00 83.06 479 THR A CA 1
ATOM 3594 C C . THR A 1 479 ? 15.349 1.690 -21.196 1.00 83.06 479 THR A C 1
ATOM 3596 O O . THR A 1 479 ? 16.403 1.490 -20.589 1.00 83.06 479 THR A O 1
ATOM 3599 N N . CYS A 1 480 ? 14.391 2.472 -20.692 1.00 82.94 480 CYS A N 1
ATOM 3600 C CA . CYS A 1 480 ? 14.514 3.140 -19.392 1.00 82.94 480 CYS A CA 1
ATOM 3601 C C . CYS A 1 480 ? 13.166 3.085 -18.673 1.00 82.94 480 CYS A C 1
ATOM 3603 O O . CYS A 1 480 ? 12.371 4.020 -18.723 1.00 82.94 480 CYS A O 1
ATOM 3605 N N . ASN A 1 481 ? 12.876 1.944 -18.053 1.00 86.56 481 ASN A N 1
ATOM 3606 C CA . ASN A 1 481 ? 11.588 1.680 -17.426 1.00 86.56 481 ASN A CA 1
ATOM 3607 C C . ASN A 1 481 ? 11.617 2.121 -15.960 1.00 86.56 481 ASN A C 1
ATOM 3609 O O . ASN A 1 481 ? 12.268 1.495 -15.121 1.00 86.56 481 ASN A O 1
ATOM 3613 N N . PHE A 1 482 ? 10.883 3.188 -15.652 1.00 87.94 482 PHE A N 1
ATOM 3614 C CA . PHE A 1 482 ? 10.588 3.580 -14.280 1.00 87.94 482 PHE A CA 1
ATOM 3615 C C . PHE A 1 482 ? 9.368 2.806 -13.784 1.00 87.94 482 PHE A C 1
ATOM 3617 O O . PHE A 1 482 ? 8.345 2.747 -14.470 1.00 87.94 482 PHE A O 1
ATOM 3624 N N . THR A 1 483 ? 9.460 2.234 -12.588 1.00 89.62 483 THR A N 1
ATOM 3625 C CA . THR A 1 483 ? 8.382 1.490 -11.936 1.00 89.62 483 THR A CA 1
ATOM 3626 C C . THR A 1 483 ? 8.099 2.057 -10.550 1.00 89.62 483 THR A C 1
ATOM 3628 O O . THR A 1 483 ? 9.005 2.466 -9.824 1.00 89.62 483 THR A O 1
ATOM 3631 N N . ILE A 1 484 ? 6.824 2.080 -10.173 1.00 90.56 484 ILE A N 1
ATOM 3632 C CA . ILE A 1 484 ? 6.363 2.460 -8.838 1.00 90.56 484 ILE A CA 1
ATOM 3633 C C . ILE A 1 484 ? 5.395 1.389 -8.339 1.00 90.56 484 ILE A C 1
ATOM 3635 O O . ILE A 1 484 ? 4.462 1.007 -9.044 1.00 90.56 484 ILE A O 1
ATOM 3639 N N . ALA A 1 485 ? 5.634 0.885 -7.132 1.00 90.56 485 ALA A N 1
ATOM 3640 C CA . ALA A 1 485 ? 4.788 -0.121 -6.504 1.00 90.56 485 ALA A CA 1
ATOM 3641 C C . ALA A 1 485 ? 4.674 0.143 -5.004 1.00 90.56 485 ALA A C 1
ATOM 3643 O O . ALA A 1 485 ? 5.650 0.530 -4.356 1.00 90.56 485 ALA A O 1
ATOM 3644 N N . TRP A 1 486 ? 3.501 -0.110 -4.432 1.00 92.62 486 TRP A N 1
ATOM 3645 C CA . TRP A 1 486 ? 3.363 -0.239 -2.987 1.00 92.62 486 TRP A CA 1
ATOM 3646 C C . TRP A 1 486 ? 3.815 -1.640 -2.566 1.00 92.62 486 TRP A C 1
ATOM 3648 O O . TRP A 1 486 ? 3.420 -2.632 -3.174 1.00 92.62 486 TRP A O 1
ATOM 3658 N N . LYS A 1 487 ? 4.649 -1.731 -1.528 1.00 91.44 487 LYS A N 1
ATOM 3659 C CA . LYS A 1 487 ? 5.082 -3.001 -0.941 1.00 91.44 487 LYS A CA 1
ATOM 3660 C C . LYS A 1 487 ? 5.066 -2.966 0.575 1.00 91.44 487 LYS A C 1
ATOM 3662 O O . LYS A 1 487 ? 5.301 -1.945 1.222 1.00 91.44 487 LYS A O 1
ATOM 3667 N N . GLU A 1 488 ? 4.819 -4.139 1.125 1.00 90.12 488 GLU A N 1
ATOM 3668 C CA . GLU A 1 488 ? 4.743 -4.380 2.558 1.00 90.12 488 GLU A CA 1
ATOM 3669 C C . GLU A 1 488 ? 6.140 -4.371 3.184 1.00 90.12 488 GLU A C 1
ATOM 3671 O O . GLU A 1 488 ? 7.135 -4.669 2.517 1.00 90.12 488 GLU A O 1
ATOM 3676 N N . LEU A 1 489 ? 6.234 -4.048 4.471 1.00 88.12 489 LEU A N 1
ATOM 3677 C CA . LEU A 1 489 ? 7.491 -4.094 5.213 1.00 88.12 489 LEU A CA 1
ATOM 3678 C C . LEU A 1 489 ? 7.648 -5.447 5.917 1.00 88.12 489 LEU A C 1
ATOM 3680 O O . LEU A 1 489 ? 6.957 -5.744 6.884 1.00 88.12 489 LEU A O 1
ATOM 3684 N N . GLU A 1 490 ? 8.606 -6.259 5.469 1.00 87.56 490 GLU A N 1
ATOM 3685 C CA . GLU A 1 490 ? 8.934 -7.555 6.093 1.00 87.56 490 GLU A CA 1
ATOM 3686 C C . GLU A 1 490 ? 9.549 -7.403 7.498 1.00 87.56 490 GLU A C 1
ATOM 3688 O O . GLU A 1 490 ? 9.490 -8.316 8.322 1.00 87.56 490 GLU A O 1
ATOM 3693 N N . LYS A 1 491 ? 10.205 -6.265 7.753 1.00 88.19 491 LYS A N 1
ATOM 3694 C CA . LYS A 1 491 ? 11.038 -5.993 8.937 1.00 88.19 491 LYS A CA 1
ATOM 3695 C C . LYS A 1 491 ? 10.831 -4.555 9.417 1.00 88.19 491 LYS A C 1
ATOM 3697 O O . LYS A 1 491 ? 10.584 -3.662 8.607 1.00 88.19 491 LYS A O 1
ATOM 3702 N N . ASP A 1 492 ? 10.984 -4.310 10.713 1.00 86.31 492 ASP A N 1
ATOM 3703 C CA . ASP A 1 492 ? 10.917 -2.956 11.272 1.00 86.31 492 ASP A CA 1
ATOM 3704 C C . ASP A 1 492 ? 12.166 -2.135 10.897 1.00 86.31 492 ASP A C 1
ATOM 3706 O O . ASP A 1 492 ? 13.305 -2.582 11.067 1.00 86.31 492 ASP A O 1
ATOM 3710 N N . SER A 1 493 ? 11.968 -0.909 10.407 1.00 82.50 493 SER A N 1
ATOM 3711 C CA . SER A 1 493 ? 13.062 0.010 10.088 1.00 82.50 493 SER A CA 1
ATOM 3712 C C . SER A 1 493 ? 13.637 0.638 11.355 1.00 82.50 493 SER A C 1
ATOM 3714 O O . SER A 1 493 ? 12.972 1.418 12.038 1.00 82.50 493 SER A O 1
ATOM 3716 N N . LYS A 1 494 ? 14.917 0.368 11.629 1.00 82.44 494 LYS A N 1
ATOM 3717 C CA . LYS A 1 494 ? 15.670 1.011 12.721 1.00 82.44 494 LYS A CA 1
ATOM 3718 C C . LYS A 1 494 ? 16.213 2.406 12.362 1.00 82.44 494 LYS A C 1
ATOM 3720 O O . LYS A 1 494 ? 16.822 3.042 13.216 1.00 82.44 494 LYS A O 1
ATOM 3725 N N . LYS A 1 495 ? 16.035 2.879 11.121 1.00 75.44 495 LYS A N 1
ATOM 3726 C CA . LYS A 1 495 ? 16.620 4.140 10.631 1.00 75.44 495 LYS A CA 1
ATOM 3727 C C . LYS A 1 495 ? 15.714 5.347 10.915 1.00 75.44 495 LYS A C 1
ATOM 3729 O O . LYS A 1 495 ? 14.579 5.421 10.448 1.00 75.44 495 LYS A O 1
ATOM 3734 N N . GLU A 1 496 ? 16.253 6.318 11.649 1.00 62.62 496 GLU A N 1
ATOM 3735 C CA . GLU A 1 496 ? 15.696 7.672 11.786 1.00 62.62 496 GLU A CA 1
ATOM 3736 C C . GLU A 1 496 ? 15.605 8.383 10.411 1.00 62.62 496 GLU A C 1
ATOM 3738 O O . GLU A 1 496 ? 16.323 8.006 9.480 1.00 62.62 496 GLU A O 1
ATOM 3743 N N . PRO A 1 497 ? 14.735 9.398 10.215 1.00 62.84 497 PRO A N 1
ATOM 3744 C CA . PRO A 1 497 ? 13.842 10.048 11.184 1.00 62.84 497 PRO A CA 1
ATOM 3745 C C . PRO A 1 497 ? 12.429 9.434 11.251 1.00 62.84 497 PRO A C 1
ATOM 3747 O O . PRO A 1 497 ? 11.498 10.064 11.749 1.00 62.84 497 PRO A O 1
ATOM 3750 N N . LYS A 1 498 ? 12.209 8.248 10.664 1.00 66.00 498 LYS A N 1
ATOM 3751 C CA . LYS A 1 498 ? 10.920 7.540 10.724 1.00 66.00 498 LYS A CA 1
ATOM 3752 C C . LYS A 1 498 ? 11.141 6.044 10.912 1.00 66.00 498 LYS A C 1
ATOM 3754 O O . LYS A 1 498 ? 11.377 5.323 9.945 1.00 66.00 498 LYS A O 1
ATOM 3759 N N . LYS A 1 499 ? 10.977 5.591 12.156 1.00 77.31 499 LYS A N 1
ATOM 3760 C CA . LYS A 1 499 ? 10.837 4.176 12.518 1.00 77.31 499 LYS A CA 1
ATOM 3761 C C . LYS A 1 499 ? 9.565 3.620 11.868 1.00 77.31 499 LYS A C 1
ATOM 3763 O O . LYS A 1 499 ? 8.467 3.806 12.382 1.00 77.31 499 LYS A O 1
ATOM 3768 N N . LEU A 1 500 ? 9.712 3.014 10.692 1.00 82.31 500 LEU A N 1
ATOM 3769 C CA . LEU A 1 500 ? 8.625 2.337 9.986 1.00 82.31 500 LEU A CA 1
ATOM 3770 C C . LEU A 1 500 ? 8.432 0.945 10.595 1.00 82.31 500 LEU A C 1
ATOM 3772 O O . LEU A 1 500 ? 9.351 0.128 10.543 1.00 82.31 500 LEU A O 1
ATOM 3776 N N . THR A 1 501 ? 7.258 0.677 11.162 1.00 86.69 501 THR A N 1
ATOM 3777 C CA . THR A 1 501 ? 6.886 -0.658 11.644 1.00 86.69 501 THR A CA 1
ATOM 3778 C C . THR A 1 501 ? 6.544 -1.578 10.471 1.00 86.69 501 THR A C 1
ATOM 3780 O O . THR A 1 501 ? 6.040 -1.127 9.442 1.00 86.69 501 THR A O 1
ATOM 3783 N N . LYS A 1 502 ? 6.740 -2.890 10.632 1.00 89.50 502 LYS A N 1
ATOM 3784 C CA . LYS A 1 502 ? 6.318 -3.921 9.660 1.00 89.50 502 LYS A CA 1
ATOM 3785 C C . LYS A 1 502 ? 4.808 -3.911 9.361 1.00 89.50 502 LYS A C 1
ATOM 3787 O O . LYS A 1 502 ? 4.349 -4.456 8.366 1.00 89.50 502 LYS A O 1
ATOM 3792 N N . GLN A 1 503 ? 4.024 -3.261 10.221 1.00 88.19 503 GLN A N 1
ATOM 3793 C CA . GLN A 1 503 ? 2.590 -3.005 10.051 1.00 88.19 503 GLN A CA 1
ATOM 3794 C C . GLN A 1 503 ? 2.284 -1.956 8.966 1.00 88.19 503 GLN A C 1
ATOM 3796 O O . GLN A 1 503 ? 1.110 -1.690 8.718 1.00 88.19 503 GLN A O 1
ATOM 3801 N N . ARG A 1 504 ? 3.304 -1.330 8.358 1.00 90.31 504 ARG A N 1
ATOM 3802 C CA . ARG A 1 504 ? 3.153 -0.317 7.308 1.00 90.31 504 ARG A CA 1
ATOM 3803 C C . ARG A 1 504 ? 3.467 -0.848 5.909 1.00 90.31 504 ARG A C 1
ATOM 3805 O O . ARG A 1 504 ? 4.263 -1.772 5.729 1.00 90.31 504 ARG A O 1
ATOM 3812 N N . VAL A 1 505 ? 2.868 -0.199 4.918 1.00 90.62 505 VAL A N 1
ATOM 3813 C CA . VAL A 1 505 ? 3.158 -0.355 3.488 1.00 90.62 505 VAL A CA 1
ATOM 3814 C C . VAL A 1 505 ? 3.865 0.918 3.023 1.00 90.62 505 VAL A C 1
ATOM 3816 O O . VAL A 1 505 ? 3.545 2.024 3.457 1.00 90.62 505 VAL A O 1
ATOM 3819 N N . ASN A 1 506 ? 4.870 0.785 2.160 1.00 90.62 506 ASN A N 1
ATOM 3820 C CA . ASN A 1 506 ? 5.613 1.922 1.623 1.00 90.62 506 ASN A CA 1
ATOM 3821 C C . ASN A 1 506 ? 5.896 1.726 0.127 1.00 90.62 506 ASN A C 1
ATOM 3823 O O . ASN A 1 506 ? 5.762 0.628 -0.409 1.00 90.62 506 ASN A O 1
ATOM 3827 N N . ARG A 1 507 ? 6.263 2.802 -0.566 1.00 89.00 507 ARG A N 1
ATOM 3828 C CA . ARG A 1 507 ? 6.563 2.773 -1.999 1.00 89.00 507 ARG A CA 1
ATOM 3829 C C . ARG A 1 507 ? 7.991 2.298 -2.236 1.00 89.00 507 ARG A C 1
ATOM 3831 O O . ARG A 1 507 ? 8.923 2.829 -1.635 1.00 89.00 507 ARG A O 1
ATOM 3838 N N . GLU A 1 508 ? 8.142 1.342 -3.142 1.00 87.88 508 GLU A N 1
ATOM 3839 C CA . GLU A 1 508 ? 9.404 1.026 -3.808 1.00 87.88 508 GLU A CA 1
ATOM 3840 C C . GLU A 1 508 ? 9.393 1.706 -5.183 1.00 87.88 508 GLU A C 1
ATOM 3842 O O . GLU A 1 508 ? 8.384 1.662 -5.896 1.00 87.88 508 GLU A O 1
ATOM 3847 N N . PHE A 1 509 ? 10.511 2.330 -5.554 1.00 87.81 509 PHE A N 1
ATOM 3848 C CA . PHE A 1 509 ? 10.703 2.889 -6.892 1.00 87.81 509 PHE A CA 1
ATOM 3849 C C . PHE A 1 509 ? 11.823 2.128 -7.596 1.00 87.81 509 PHE A C 1
ATOM 3851 O O . PHE A 1 509 ? 12.936 2.043 -7.074 1.00 87.81 509 PHE A O 1
ATOM 3858 N N . GLY A 1 510 ? 11.541 1.593 -8.780 1.00 86.56 510 GLY A N 1
ATOM 3859 C CA . GLY A 1 510 ? 12.534 0.983 -9.655 1.00 86.56 510 GLY A CA 1
ATOM 3860 C C . GLY A 1 510 ? 12.871 1.894 -10.831 1.00 86.56 510 GLY A C 1
ATOM 3861 O O . GLY A 1 510 ? 12.002 2.554 -11.393 1.00 86.56 510 GLY A O 1
ATOM 3862 N N . LEU A 1 511 ? 14.135 1.897 -11.236 1.00 85.00 511 LEU A N 1
ATOM 3863 C CA . LEU A 1 511 ? 14.596 2.443 -12.504 1.00 85.00 511 LEU A CA 1
ATOM 3864 C C . LEU A 1 511 ? 15.461 1.379 -13.181 1.00 85.00 511 LEU A C 1
ATOM 3866 O O . LEU A 1 511 ? 16.623 1.186 -12.820 1.00 85.00 511 LEU A O 1
ATOM 3870 N N . ALA A 1 512 ? 14.863 0.659 -14.128 1.00 85.00 512 ALA A N 1
ATOM 3871 C CA . ALA A 1 512 ? 15.545 -0.323 -14.957 1.00 85.00 512 ALA A CA 1
ATOM 3872 C C . ALA A 1 512 ? 16.044 0.355 -16.237 1.00 85.00 512 ALA A C 1
ATOM 3874 O O . ALA A 1 512 ? 15.247 0.703 -17.111 1.00 85.00 512 ALA A O 1
ATOM 3875 N N . VAL A 1 513 ? 17.359 0.536 -16.339 1.00 79.38 513 VAL A N 1
ATOM 3876 C CA . VAL A 1 513 ? 18.038 1.044 -17.535 1.00 79.38 513 VAL A CA 1
ATOM 3877 C C . VAL A 1 513 ? 18.693 -0.139 -18.238 1.00 79.38 513 VAL A C 1
ATOM 3879 O O . VAL A 1 513 ? 19.344 -0.955 -17.589 1.00 79.38 513 VAL A O 1
ATOM 3882 N N . GLY A 1 514 ? 18.539 -0.253 -19.554 1.00 80.69 514 GLY A N 1
ATOM 3883 C CA . GLY A 1 514 ? 19.192 -1.307 -20.330 1.00 80.69 514 GLY A CA 1
ATOM 3884 C C . GLY A 1 514 ? 19.295 -0.964 -21.807 1.00 80.69 514 GLY A C 1
ATOM 3885 O O . GLY A 1 514 ? 18.283 -0.633 -22.423 1.00 80.69 514 GLY A O 1
ATOM 3886 N N . GLY A 1 515 ? 20.496 -1.041 -22.380 1.00 79.88 515 GLY A N 1
ATOM 3887 C CA . GLY A 1 515 ? 20.719 -0.736 -23.793 1.00 79.88 515 GLY A CA 1
ATOM 3888 C C . GLY A 1 515 ? 22.169 -0.857 -24.254 1.00 79.88 515 GLY A C 1
ATOM 3889 O O . GLY A 1 515 ? 23.069 -1.079 -23.445 1.00 79.88 515 GLY A O 1
ATOM 3890 N N . SER A 1 516 ? 22.403 -0.671 -25.556 1.00 73.75 516 SER A N 1
ATOM 3891 C CA . SER A 1 516 ? 23.764 -0.480 -26.078 1.00 73.75 516 SER A CA 1
ATOM 3892 C C . SER A 1 516 ? 24.251 0.913 -25.690 1.00 73.75 516 SER A C 1
ATOM 3894 O O . SER A 1 516 ? 23.677 1.899 -26.141 1.00 73.75 516 SER A O 1
ATOM 3896 N N . LEU A 1 517 ? 25.262 1.022 -24.828 1.00 70.00 517 LEU A N 1
ATOM 3897 C CA . LEU A 1 517 ? 25.781 2.309 -24.355 1.00 70.00 517 LEU A CA 1
ATOM 3898 C C . LEU A 1 517 ? 26.677 2.942 -25.431 1.00 70.00 517 LEU A C 1
ATOM 3900 O O . LEU A 1 517 ? 26.518 4.120 -25.755 1.00 70.00 517 LEU A O 1
ATOM 3904 N N . VAL A 1 518 ? 27.533 2.125 -26.050 1.00 70.88 518 VAL A N 1
ATOM 3905 C CA . VAL A 1 518 ? 28.317 2.449 -27.251 1.00 70.88 518 VAL A CA 1
ATOM 3906 C C . VAL A 1 518 ? 28.302 1.241 -28.187 1.00 70.88 518 VAL A C 1
ATOM 3908 O O . VAL A 1 518 ? 28.611 0.139 -27.752 1.00 70.88 518 VAL A O 1
ATOM 3911 N N . ASP A 1 519 ? 27.997 1.443 -29.466 1.00 72.56 519 ASP A N 1
ATOM 3912 C CA . ASP A 1 519 ? 28.301 0.516 -30.560 1.00 72.56 519 ASP A CA 1
ATOM 3913 C C . ASP A 1 519 ? 29.137 1.261 -31.612 1.00 72.56 519 ASP A C 1
ATOM 3915 O O . ASP A 1 519 ? 28.651 2.142 -32.330 1.00 72.56 519 ASP A O 1
ATOM 3919 N N . PHE A 1 520 ? 30.434 0.960 -31.632 1.00 68.75 520 PHE A N 1
ATOM 3920 C CA . PHE A 1 520 ? 31.429 1.596 -32.487 1.00 68.75 520 PHE A CA 1
ATOM 3921 C C . PHE A 1 520 ? 31.826 0.662 -33.623 1.00 68.75 520 PHE A C 1
ATOM 3923 O O . PHE A 1 520 ? 32.321 -0.434 -33.372 1.00 68.75 520 PHE A O 1
ATOM 3930 N N . TRP A 1 521 ? 31.677 1.123 -34.864 1.00 75.88 521 TRP A N 1
ATOM 3931 C CA . TRP A 1 521 ? 32.094 0.393 -36.057 1.00 75.88 521 TRP A CA 1
ATOM 3932 C C . TRP A 1 521 ? 33.096 1.203 -36.877 1.00 75.88 521 TRP A C 1
ATOM 3934 O O . TRP A 1 521 ? 32.827 2.346 -37.259 1.00 75.88 521 TRP A O 1
ATOM 3944 N N . ILE A 1 522 ? 34.234 0.576 -37.175 1.00 70.19 522 ILE A N 1
ATOM 3945 C CA . ILE A 1 522 ? 35.168 0.999 -38.218 1.00 70.19 522 ILE A CA 1
ATOM 3946 C C . ILE A 1 522 ? 35.085 -0.016 -39.357 1.00 70.19 522 ILE A C 1
ATOM 3948 O O . ILE A 1 522 ? 35.286 -1.212 -39.134 1.00 70.19 522 ILE A O 1
ATOM 3952 N N . GLU A 1 523 ? 34.879 0.465 -40.580 1.00 73.44 523 GLU A N 1
ATOM 3953 C CA . GLU A 1 523 ? 35.235 -0.253 -41.801 1.00 73.44 523 GLU A CA 1
ATOM 3954 C C . GLU A 1 523 ? 36.389 0.484 -42.495 1.00 73.44 523 GLU A C 1
ATOM 3956 O O . GLU A 1 523 ? 36.204 1.489 -43.188 1.00 73.44 523 GLU A O 1
ATOM 3961 N N . GLY A 1 524 ? 37.604 -0.023 -42.294 1.00 69.00 524 GLY A N 1
ATOM 3962 C CA . GLY A 1 524 ? 38.792 0.416 -43.016 1.00 69.00 524 GLY A CA 1
ATOM 3963 C C . GLY A 1 524 ? 38.971 -0.402 -44.292 1.00 69.00 524 GLY A C 1
ATOM 3964 O O . GLY A 1 524 ? 38.978 -1.631 -44.245 1.00 69.00 524 GLY A O 1
ATOM 3965 N N . ARG A 1 525 ? 39.164 0.263 -45.435 1.00 68.94 525 ARG A N 1
ATOM 3966 C CA . ARG A 1 525 ? 39.598 -0.382 -46.683 1.00 68.94 525 ARG A CA 1
ATOM 3967 C C . ARG A 1 525 ? 41.002 0.085 -47.020 1.00 68.94 525 ARG A C 1
ATOM 3969 O O . ARG A 1 525 ? 41.212 1.262 -47.294 1.00 68.94 525 ARG A O 1
ATOM 3976 N N . VAL A 1 526 ? 41.955 -0.840 -46.999 1.00 68.00 526 VAL A N 1
ATOM 3977 C CA . VAL A 1 526 ? 43.334 -0.592 -47.424 1.00 68.00 526 VAL A CA 1
ATOM 3978 C C . VAL A 1 526 ? 43.525 -1.273 -48.778 1.00 68.00 526 VAL A C 1
ATOM 3980 O O . VAL A 1 526 ? 43.521 -2.506 -48.824 1.00 68.00 526 VAL A O 1
ATOM 3983 N N . PRO A 1 527 ? 43.706 -0.528 -49.883 1.00 67.69 527 PRO A N 1
ATOM 3984 C CA . PRO A 1 527 ? 44.016 -1.132 -51.172 1.00 67.69 527 PRO A CA 1
ATOM 3985 C C . PRO A 1 527 ? 45.248 -2.024 -51.034 1.00 67.69 527 PRO A C 1
ATOM 3987 O O . PRO A 1 527 ? 46.284 -1.573 -50.541 1.00 67.69 527 PRO A O 1
ATOM 3990 N N . VAL A 1 528 ? 45.178 -3.289 -51.464 1.00 63.06 528 VAL A N 1
ATOM 3991 C CA . VAL A 1 528 ? 46.280 -4.246 -51.222 1.00 63.06 528 VAL A CA 1
ATOM 3992 C C . VAL A 1 528 ? 47.582 -3.779 -51.904 1.00 63.06 528 VAL A C 1
ATOM 3994 O O . VAL A 1 528 ? 48.682 -4.063 -51.432 1.00 63.06 528 VAL A O 1
ATOM 3997 N N . ALA A 1 529 ? 47.465 -2.949 -52.947 1.00 58.53 529 ALA A N 1
ATOM 3998 C CA . ALA A 1 529 ? 48.565 -2.247 -53.610 1.00 58.53 529 ALA A CA 1
ATOM 3999 C C . ALA A 1 529 ? 49.329 -1.221 -52.736 1.00 58.53 529 ALA A C 1
ATOM 4001 O O . ALA A 1 529 ? 50.396 -0.774 -53.150 1.00 58.53 529 ALA A O 1
ATOM 4002 N N . MET A 1 530 ? 48.840 -0.856 -51.544 1.00 59.28 530 MET A N 1
ATOM 4003 C CA . MET A 1 530 ? 49.568 -0.017 -50.576 1.00 59.28 530 MET A CA 1
ATOM 4004 C C . MET A 1 530 ? 50.408 -0.831 -49.574 1.00 59.28 530 MET A C 1
ATOM 4006 O O . MET A 1 530 ? 51.326 -0.292 -48.963 1.00 59.28 530 MET A O 1
ATOM 4010 N N . LEU A 1 531 ? 50.174 -2.143 -49.437 1.00 57.81 531 LEU A N 1
ATOM 4011 C CA . LEU A 1 531 ? 50.858 -3.017 -48.463 1.00 57.81 531 LEU A CA 1
ATOM 4012 C C . LEU A 1 531 ? 52.227 -3.545 -48.953 1.00 57.81 531 LEU A C 1
ATOM 4014 O O . LEU A 1 531 ? 52.762 -4.524 -48.430 1.00 57.81 531 LEU A O 1
ATOM 4018 N N . VAL A 1 532 ? 52.809 -2.905 -49.970 1.00 49.56 532 VAL A N 1
ATOM 4019 C CA . VAL A 1 532 ? 53.947 -3.417 -50.762 1.00 49.56 532 VAL A CA 1
ATOM 4020 C C . VAL A 1 532 ? 55.268 -3.497 -49.975 1.00 49.56 532 VAL A C 1
ATOM 4022 O O . VAL A 1 532 ? 56.176 -4.215 -50.385 1.00 49.56 532 VAL A O 1
ATOM 4025 N N . GLY A 1 533 ? 55.364 -2.856 -48.805 1.00 48.88 533 GLY A N 1
ATOM 4026 C CA . GLY A 1 533 ? 56.520 -2.984 -47.905 1.00 48.88 533 GLY A CA 1
ATOM 4027 C C . GLY A 1 533 ? 56.675 -4.361 -47.236 1.00 48.88 533 GLY A C 1
ATOM 4028 O O . GLY A 1 533 ? 57.770 -4.698 -46.790 1.00 48.88 533 GLY A O 1
ATOM 4029 N N . ALA A 1 534 ? 55.619 -5.183 -47.174 1.00 53.88 534 ALA A N 1
ATOM 4030 C CA . ALA A 1 534 ? 55.679 -6.514 -46.569 1.00 53.88 534 ALA A CA 1
ATOM 4031 C C . ALA A 1 534 ? 55.929 -7.605 -47.629 1.00 53.88 534 ALA A C 1
ATOM 4033 O O . ALA A 1 534 ? 55.086 -7.864 -48.491 1.00 53.88 534 ALA A O 1
ATOM 4034 N N . ALA A 1 535 ? 57.067 -8.304 -47.530 1.00 54.59 535 ALA A N 1
ATOM 4035 C CA . ALA A 1 535 ? 57.558 -9.241 -48.553 1.00 54.59 535 ALA A CA 1
ATOM 4036 C C . ALA A 1 535 ? 56.605 -10.410 -48.901 1.00 54.59 535 ALA A C 1
ATOM 4038 O O . ALA A 1 535 ? 56.675 -10.957 -50.004 1.00 54.59 535 ALA A O 1
ATOM 4039 N N . GLY A 1 536 ? 55.704 -10.792 -47.987 1.00 57.81 536 GLY A N 1
ATOM 4040 C CA . GLY A 1 536 ? 54.625 -11.750 -48.261 1.00 57.81 536 GLY A CA 1
ATOM 4041 C C . GLY A 1 536 ? 53.410 -11.121 -48.955 1.00 57.81 536 GLY A C 1
ATOM 4042 O O . GLY A 1 536 ? 52.881 -11.691 -49.910 1.00 57.81 536 GLY A O 1
ATOM 4043 N N . ALA A 1 537 ? 53.000 -9.924 -48.522 1.00 54.53 537 ALA A N 1
ATOM 4044 C CA . ALA A 1 537 ? 51.812 -9.239 -49.031 1.00 54.53 537 ALA A CA 1
ATOM 4045 C C . ALA A 1 537 ? 51.961 -8.857 -50.510 1.00 54.53 537 ALA A C 1
ATOM 4047 O O . ALA A 1 537 ? 51.053 -9.115 -51.295 1.00 54.53 537 ALA A O 1
ATOM 4048 N N . ALA A 1 538 ? 53.125 -8.340 -50.920 1.00 58.78 538 ALA A N 1
ATOM 4049 C CA . ALA A 1 538 ? 53.383 -7.970 -52.315 1.00 58.78 538 ALA A CA 1
ATOM 4050 C C . ALA A 1 538 ? 53.256 -9.160 -53.293 1.00 58.78 538 ALA A C 1
ATOM 4052 O O . ALA A 1 538 ? 52.763 -8.996 -54.410 1.00 58.78 538 ALA A O 1
ATOM 4053 N N . LYS A 1 539 ? 53.637 -10.379 -52.876 1.00 67.56 539 LYS A N 1
ATOM 4054 C CA . LYS A 1 539 ? 53.459 -11.593 -53.695 1.00 67.56 539 LYS A CA 1
ATOM 4055 C C . LYS A 1 539 ? 51.987 -11.970 -53.851 1.00 67.56 539 LYS A C 1
ATOM 4057 O O . LYS A 1 539 ? 51.571 -12.291 -54.961 1.00 67.56 539 LYS A O 1
ATOM 4062 N N . LEU A 1 540 ? 51.203 -11.899 -52.773 1.00 58.84 540 LEU A N 1
ATOM 4063 C CA . LEU A 1 540 ? 49.761 -12.158 -52.816 1.00 58.84 540 LEU A CA 1
ATOM 4064 C C . LEU A 1 540 ? 49.026 -11.093 -53.649 1.00 58.84 540 LEU A C 1
ATOM 4066 O O . LEU A 1 540 ? 48.206 -11.441 -54.494 1.00 58.84 540 LEU A O 1
ATOM 4070 N N . ALA A 1 541 ? 49.382 -9.817 -53.475 1.00 59.88 541 ALA A N 1
ATOM 4071 C CA . ALA A 1 541 ? 48.858 -8.683 -54.235 1.00 59.88 541 ALA A CA 1
ATOM 4072 C C . ALA A 1 541 ? 49.037 -8.870 -55.748 1.00 59.88 541 ALA A C 1
ATOM 4074 O O . ALA A 1 541 ? 48.084 -8.731 -56.516 1.00 59.88 541 ALA A O 1
ATOM 4075 N N . ASN A 1 542 ? 50.256 -9.223 -56.168 1.00 66.62 542 ASN A N 1
ATOM 4076 C CA . ASN A 1 542 ? 50.568 -9.486 -57.569 1.00 66.62 542 ASN A CA 1
ATOM 4077 C C . ASN A 1 542 ? 49.820 -10.723 -58.069 1.00 66.62 542 ASN A C 1
ATOM 4079 O O . ASN A 1 542 ? 49.120 -10.633 -59.068 1.00 66.62 542 ASN A O 1
ATOM 4083 N N . TRP A 1 543 ? 49.860 -11.841 -57.337 1.00 72.06 543 TRP A N 1
ATOM 4084 C CA . TRP A 1 543 ? 49.181 -13.070 -57.751 1.00 72.06 543 TRP A CA 1
ATOM 4085 C C . TRP A 1 543 ? 47.668 -12.885 -57.954 1.00 72.06 543 TRP A C 1
ATOM 4087 O O . TRP A 1 543 ? 47.142 -13.339 -58.970 1.00 72.06 543 TRP A O 1
ATOM 4097 N N . ILE A 1 544 ? 46.973 -12.178 -57.050 1.00 62.84 544 ILE A N 1
ATOM 4098 C CA . ILE A 1 544 ? 45.536 -11.879 -57.200 1.00 62.84 544 ILE A CA 1
ATOM 4099 C C . ILE A 1 544 ? 45.301 -10.993 -58.434 1.00 62.84 544 ILE A C 1
ATOM 4101 O O . ILE A 1 544 ? 44.475 -11.325 -59.288 1.00 62.84 544 ILE A O 1
ATOM 4105 N N . ARG A 1 545 ? 46.051 -9.891 -58.558 1.00 66.25 545 ARG A N 1
ATOM 4106 C CA . ARG A 1 545 ? 45.951 -8.946 -59.681 1.00 66.25 545 ARG A CA 1
ATOM 4107 C C . ARG A 1 545 ? 46.193 -9.625 -61.032 1.00 66.25 545 ARG A C 1
ATOM 4109 O O . ARG A 1 545 ? 45.392 -9.457 -61.949 1.00 66.25 545 ARG A O 1
ATOM 4116 N N . ASP A 1 546 ? 47.247 -10.425 -61.135 1.00 71.44 546 ASP A N 1
ATOM 4117 C CA . ASP A 1 546 ? 47.690 -11.051 -62.380 1.00 71.44 546 ASP A CA 1
ATOM 4118 C C . ASP A 1 546 ? 46.783 -12.224 -62.792 1.00 71.44 546 ASP A C 1
ATOM 4120 O O . ASP A 1 546 ? 46.574 -12.454 -63.986 1.00 71.44 546 ASP A O 1
ATOM 4124 N N . LYS A 1 547 ? 46.202 -12.957 -61.825 1.00 68.38 547 LYS A N 1
ATOM 4125 C CA . LYS A 1 547 ? 45.269 -14.064 -62.104 1.00 68.38 547 LYS A CA 1
ATOM 4126 C C . LYS A 1 547 ? 43.843 -13.616 -62.398 1.00 68.38 547 LYS A C 1
ATOM 4128 O O . LYS A 1 547 ? 43.218 -14.202 -63.279 1.00 68.38 547 LYS A O 1
ATOM 4133 N N . PHE A 1 548 ? 43.329 -12.621 -61.677 1.00 59.31 548 PHE A N 1
ATOM 4134 C CA . PHE A 1 548 ? 41.904 -12.270 -61.717 1.00 59.31 548 PHE A CA 1
ATOM 4135 C C . PHE A 1 548 ? 41.608 -10.926 -62.399 1.00 59.31 548 PHE A C 1
ATOM 4137 O O . PHE A 1 548 ? 40.462 -10.690 -62.769 1.00 59.31 548 PHE A O 1
ATOM 4144 N N . LYS A 1 549 ? 42.613 -10.061 -62.617 1.00 67.12 549 LYS A N 1
ATOM 4145 C CA . LYS A 1 549 ? 42.468 -8.718 -63.225 1.00 67.12 549 LYS A CA 1
ATOM 4146 C C . LYS A 1 549 ? 41.465 -7.795 -62.506 1.00 67.12 549 LYS A C 1
ATOM 4148 O O . LYS A 1 549 ? 40.892 -6.902 -63.127 1.00 67.12 549 LYS A O 1
ATOM 4153 N N . VAL A 1 550 ? 41.263 -8.003 -61.205 1.00 62.38 550 VAL A N 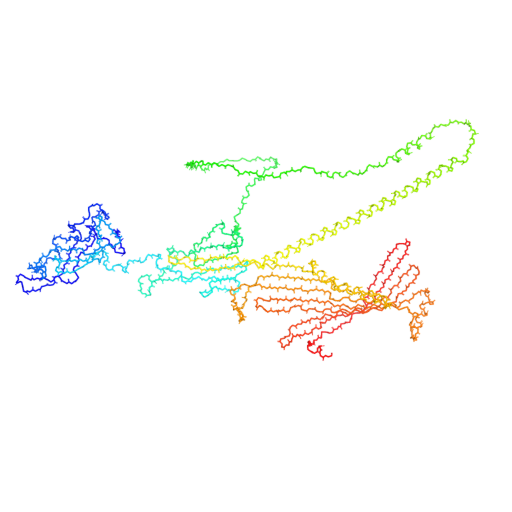1
ATOM 4154 C CA . VAL A 1 550 ? 40.356 -7.217 -60.348 1.00 62.38 550 VAL A CA 1
ATOM 4155 C C . VAL A 1 550 ? 41.118 -6.279 -59.416 1.00 62.38 550 VAL A C 1
ATOM 4157 O O . VAL A 1 550 ? 42.285 -6.515 -59.096 1.00 62.38 550 VAL A O 1
ATOM 4160 N N . GLY A 1 551 ? 40.426 -5.244 -58.935 1.00 62.81 551 GLY A N 1
ATOM 4161 C CA . GLY A 1 551 ? 40.833 -4.546 -57.719 1.00 62.81 551 GLY A CA 1
ATOM 4162 C C . GLY A 1 551 ? 40.665 -5.468 -56.509 1.00 62.81 551 GLY A C 1
ATOM 4163 O O . GLY A 1 551 ? 39.671 -6.193 -56.416 1.00 62.81 551 GLY A O 1
ATOM 4164 N N . ALA A 1 552 ? 41.648 -5.448 -55.611 1.00 62.25 552 ALA A N 1
ATOM 4165 C CA . ALA A 1 552 ? 41.636 -6.195 -54.362 1.00 62.25 552 ALA A CA 1
ATOM 4166 C C . ALA A 1 552 ? 41.931 -5.240 -53.201 1.00 62.25 552 ALA A C 1
ATOM 4168 O O . ALA A 1 552 ? 43.030 -4.679 -53.124 1.00 62.25 552 ALA A O 1
ATOM 4169 N N . ASP A 1 553 ? 40.961 -5.093 -52.302 1.00 69.25 553 ASP A N 1
ATOM 4170 C CA . ASP A 1 553 ? 41.075 -4.284 -51.088 1.00 69.25 553 ASP A CA 1
ATOM 4171 C C . ASP A 1 553 ? 41.104 -5.194 -49.859 1.00 69.25 553 ASP A C 1
ATOM 4173 O O . ASP A 1 553 ? 40.299 -6.124 -49.740 1.00 69.25 553 ASP A O 1
ATOM 4177 N N . LEU A 1 554 ? 42.013 -4.909 -48.924 1.00 65.88 554 LEU A N 1
ATOM 4178 C CA . LEU A 1 554 ? 41.985 -5.492 -47.591 1.00 65.88 554 LEU A CA 1
ATOM 4179 C C . LEU A 1 554 ? 40.928 -4.742 -46.778 1.00 65.88 554 LEU A C 1
ATOM 4181 O O . LEU A 1 554 ? 41.063 -3.549 -46.503 1.00 65.88 554 LEU A O 1
ATOM 4185 N N . LEU A 1 555 ? 39.881 -5.463 -46.406 1.00 67.44 555 LEU A N 1
ATOM 4186 C CA . LEU A 1 555 ? 38.776 -4.989 -45.593 1.00 67.44 555 LEU A CA 1
ATOM 4187 C C . LEU A 1 555 ? 39.087 -5.299 -44.125 1.00 67.44 555 LEU A C 1
ATOM 4189 O O . LEU A 1 555 ? 39.216 -6.463 -43.754 1.00 67.44 555 LEU A O 1
ATOM 4193 N N . VAL A 1 556 ? 39.202 -4.275 -43.285 1.00 66.88 556 VAL A N 1
ATOM 4194 C CA . VAL A 1 556 ? 39.360 -4.424 -41.834 1.00 66.88 556 VAL A CA 1
ATOM 4195 C C . VAL A 1 556 ? 38.107 -3.880 -41.167 1.00 66.88 556 VAL A C 1
ATOM 4197 O O . VAL A 1 556 ? 37.851 -2.676 -41.191 1.00 66.88 556 VAL A O 1
ATOM 4200 N N . ILE A 1 557 ? 37.323 -4.779 -40.580 1.00 71.06 557 ILE A N 1
ATOM 4201 C CA . ILE A 1 557 ? 36.136 -4.450 -39.800 1.00 71.06 557 ILE A CA 1
ATOM 4202 C C . ILE A 1 557 ? 36.483 -4.605 -38.324 1.00 71.06 557 ILE A C 1
ATOM 4204 O O . ILE A 1 557 ? 36.900 -5.679 -37.889 1.00 71.06 557 ILE A O 1
ATOM 4208 N N . LEU A 1 558 ? 36.257 -3.547 -37.552 1.00 70.31 558 LEU A N 1
ATOM 4209 C CA . LEU A 1 558 ? 36.305 -3.580 -36.096 1.00 70.31 558 LEU A CA 1
ATOM 4210 C C . LEU A 1 558 ? 34.963 -3.094 -35.554 1.00 70.31 558 LEU A C 1
ATOM 4212 O O . LEU A 1 558 ? 34.583 -1.949 -35.797 1.00 70.31 558 LEU A O 1
ATOM 4216 N N . LYS A 1 559 ? 34.260 -3.950 -34.807 1.00 72.12 559 LYS A N 1
ATOM 4217 C CA . LYS A 1 559 ? 33.117 -3.554 -33.975 1.00 72.12 559 LYS A CA 1
ATOM 4218 C C . LYS A 1 559 ? 33.511 -3.654 -32.510 1.00 72.12 559 LYS A C 1
ATOM 4220 O O . LYS A 1 559 ? 33.951 -4.719 -32.076 1.00 72.12 559 LYS A O 1
ATOM 4225 N N . LEU A 1 560 ? 33.320 -2.569 -31.767 1.00 70.50 560 LEU A N 1
ATOM 4226 C CA . LEU A 1 560 ? 33.427 -2.520 -30.311 1.00 70.50 560 LEU A CA 1
ATOM 4227 C C . LEU A 1 560 ? 32.072 -2.080 -29.748 1.00 70.50 560 LEU A C 1
ATOM 4229 O O . LEU A 1 560 ? 31.732 -0.896 -29.771 1.00 70.50 560 LEU A O 1
ATOM 4233 N N . GLY A 1 561 ? 31.294 -3.047 -29.271 1.00 72.12 561 GLY A N 1
ATOM 4234 C CA . GLY A 1 561 ? 30.040 -2.808 -28.569 1.00 72.12 561 GLY A CA 1
ATOM 4235 C C . GLY A 1 561 ? 30.226 -2.845 -27.054 1.00 72.12 561 GLY A C 1
ATOM 4236 O O . GLY A 1 561 ? 31.090 -3.548 -26.532 1.00 72.12 561 GLY A O 1
ATOM 4237 N N . LEU A 1 562 ? 29.391 -2.102 -26.338 1.00 73.31 562 LEU A N 1
ATOM 4238 C CA . LEU A 1 562 ? 29.291 -2.106 -24.885 1.00 73.31 562 LEU A CA 1
ATOM 4239 C C . LEU A 1 562 ? 27.820 -1.956 -24.499 1.00 73.31 562 LEU A C 1
ATOM 4241 O O . LEU A 1 562 ? 27.315 -0.840 -24.357 1.00 73.31 562 LEU A O 1
ATOM 4245 N N . ALA A 1 563 ? 27.123 -3.077 -24.328 1.00 73.31 563 ALA A N 1
ATOM 4246 C CA . ALA A 1 563 ? 25.785 -3.066 -23.754 1.00 73.31 563 ALA A CA 1
ATOM 4247 C C . ALA A 1 563 ? 25.863 -3.003 -22.225 1.00 73.31 563 ALA A C 1
ATOM 4249 O O . ALA A 1 563 ? 26.708 -3.649 -21.608 1.00 73.31 563 ALA A O 1
ATOM 4250 N N . VAL A 1 564 ? 24.978 -2.221 -21.612 1.00 73.50 564 VAL A N 1
ATOM 4251 C CA . VAL A 1 564 ? 24.890 -2.067 -20.158 1.00 73.50 564 VAL A CA 1
ATOM 4252 C C . VAL A 1 564 ? 23.431 -2.152 -19.737 1.00 73.50 564 VAL A C 1
ATOM 4254 O O . VAL A 1 564 ? 22.574 -1.469 -20.303 1.00 73.50 564 VAL A O 1
ATOM 4257 N N . SER A 1 565 ? 23.152 -2.956 -18.715 1.00 78.06 565 SER A N 1
ATOM 4258 C CA . SER A 1 565 ? 21.880 -2.950 -17.998 1.00 78.06 565 SER A CA 1
ATOM 4259 C C . SER A 1 565 ? 22.102 -2.885 -16.489 1.00 78.06 565 SER A C 1
ATOM 4261 O O . SER A 1 565 ? 23.085 -3.401 -15.961 1.00 78.06 565 SER A O 1
ATOM 4263 N N . PHE A 1 566 ? 21.206 -2.191 -15.792 1.00 74.88 566 PHE A N 1
ATOM 4264 C CA . PHE A 1 566 ? 21.153 -2.140 -14.335 1.00 74.88 566 PHE A CA 1
ATOM 4265 C C . PHE A 1 566 ? 19.754 -1.741 -13.862 1.00 74.88 566 PHE A C 1
ATOM 4267 O O . PHE A 1 566 ? 19.036 -0.981 -14.515 1.00 74.88 566 PHE A O 1
ATOM 4274 N N . VAL A 1 567 ? 19.372 -2.219 -12.681 1.00 78.81 567 VAL A N 1
ATOM 4275 C CA . VAL A 1 567 ? 18.122 -1.850 -12.015 1.00 78.81 567 VAL A CA 1
ATOM 4276 C C . VAL A 1 567 ? 18.454 -1.171 -10.692 1.00 78.81 567 VAL A C 1
ATOM 4278 O O . VAL A 1 567 ? 18.825 -1.828 -9.715 1.00 78.81 567 VAL A O 1
ATOM 4281 N N . VAL A 1 568 ? 18.305 0.155 -10.657 1.00 77.62 568 VAL A N 1
ATOM 4282 C CA . VAL A 1 568 ? 18.343 0.929 -9.411 1.00 77.62 568 VAL A CA 1
ATOM 4283 C C . VAL A 1 568 ? 17.002 0.745 -8.713 1.00 77.62 568 VAL A C 1
ATOM 4285 O O . VAL A 1 568 ? 15.964 1.062 -9.289 1.00 77.62 568 VAL A O 1
ATOM 4288 N N . LYS A 1 569 ? 16.999 0.260 -7.473 1.00 82.50 569 LYS A N 1
ATOM 4289 C CA . LYS A 1 569 ? 15.803 0.227 -6.627 1.00 82.50 569 LYS A CA 1
ATOM 4290 C C . LYS A 1 569 ? 16.008 1.134 -5.427 1.00 82.50 569 LYS A C 1
ATOM 4292 O O . LYS A 1 569 ? 16.916 0.919 -4.623 1.00 82.50 569 LYS A O 1
ATOM 4297 N N . PHE A 1 570 ? 15.145 2.131 -5.301 1.00 81.44 570 PHE A N 1
ATOM 4298 C CA . PHE A 1 570 ? 14.982 2.912 -4.084 1.00 81.44 570 PHE A CA 1
ATOM 4299 C C . PHE A 1 570 ? 14.019 2.129 -3.196 1.00 81.44 570 PHE A C 1
ATOM 4301 O O . PHE A 1 570 ? 12.799 2.188 -3.367 1.00 81.44 570 PHE A O 1
ATOM 4308 N N . ASP A 1 571 ? 14.598 1.318 -2.316 1.00 73.81 571 ASP A N 1
ATOM 4309 C CA . ASP A 1 571 ? 13.871 0.365 -1.489 1.00 73.81 571 ASP A CA 1
ATOM 4310 C C . ASP A 1 571 ? 13.011 1.077 -0.431 1.00 73.81 571 ASP A C 1
ATOM 4312 O O . ASP A 1 571 ? 13.296 2.197 0.004 1.00 73.81 571 ASP A O 1
ATOM 4316 N N . ARG A 1 572 ? 11.980 0.381 0.050 1.00 71.88 572 ARG A N 1
ATOM 4317 C CA . ARG A 1 572 ? 11.032 0.814 1.095 1.00 71.88 572 ARG A CA 1
ATOM 4318 C C . ARG A 1 572 ? 11.692 1.250 2.417 1.00 71.88 572 ARG A C 1
ATOM 4320 O O . ARG A 1 572 ? 11.047 1.928 3.216 1.00 71.88 572 ARG A O 1
ATOM 4327 N N . TYR A 1 573 ? 12.972 0.927 2.629 1.00 73.56 573 TYR A N 1
ATOM 4328 C CA . TYR A 1 573 ? 13.809 1.376 3.753 1.00 73.56 573 TYR A CA 1
ATOM 4329 C C . TYR A 1 573 ? 14.648 2.644 3.466 1.00 73.56 573 TYR A C 1
ATOM 4331 O O . TYR A 1 573 ? 15.459 3.044 4.302 1.00 73.56 573 TYR A O 1
ATOM 4339 N N . LYS A 1 574 ? 14.435 3.303 2.315 1.00 67.44 574 LYS A N 1
ATOM 4340 C CA . LYS A 1 574 ? 15.263 4.390 1.745 1.00 67.44 574 LYS A CA 1
ATOM 4341 C C . LYS A 1 574 ? 16.698 3.975 1.402 1.00 67.44 574 LYS A C 1
ATOM 4343 O O . LYS A 1 574 ? 17.601 4.810 1.389 1.00 67.44 574 LYS A O 1
ATOM 4348 N N . GLU A 1 575 ? 16.920 2.695 1.129 1.00 73.62 575 GLU A N 1
ATOM 4349 C CA . GLU A 1 575 ? 18.220 2.198 0.680 1.00 73.62 575 GLU A CA 1
ATOM 4350 C C . GLU A 1 575 ? 18.257 2.180 -0.848 1.00 73.62 575 GLU A C 1
ATOM 4352 O O . GLU A 1 575 ? 17.350 1.655 -1.492 1.00 73.62 575 GLU A O 1
ATOM 4357 N N . ILE A 1 576 ? 19.297 2.775 -1.437 1.00 74.94 576 ILE A N 1
ATOM 4358 C CA . ILE A 1 576 ? 19.543 2.662 -2.875 1.00 74.94 576 ILE A CA 1
ATOM 4359 C C . ILE A 1 576 ? 20.253 1.329 -3.089 1.00 74.94 576 ILE A C 1
ATOM 4361 O O . ILE A 1 576 ? 21.405 1.161 -2.691 1.00 74.94 576 ILE A O 1
ATOM 4365 N N . THR A 1 577 ? 19.557 0.377 -3.699 1.00 76.56 577 THR A N 1
ATOM 4366 C CA . THR A 1 577 ? 20.113 -0.930 -4.049 1.00 76.56 577 THR A CA 1
ATOM 4367 C C . THR A 1 577 ? 20.283 -1.009 -5.559 1.00 76.56 577 THR A C 1
ATOM 4369 O O . THR A 1 577 ? 19.328 -0.878 -6.323 1.00 76.56 577 THR A O 1
ATOM 4372 N N . LEU A 1 578 ? 21.527 -1.181 -5.999 1.00 75.06 578 LEU A N 1
ATOM 4373 C CA . LEU A 1 578 ? 21.845 -1.444 -7.395 1.00 75.06 578 LEU A CA 1
ATOM 4374 C C . LEU A 1 578 ? 21.781 -2.961 -7.610 1.00 75.06 578 LEU A C 1
ATOM 4376 O O . LEU A 1 578 ? 22.426 -3.718 -6.885 1.00 75.06 578 LEU A O 1
ATOM 4380 N N . THR A 1 579 ? 20.957 -3.404 -8.555 1.00 78.81 579 THR A N 1
ATOM 4381 C CA . THR A 1 579 ? 20.691 -4.825 -8.823 1.00 78.81 579 THR A CA 1
ATOM 4382 C C . THR A 1 579 ? 20.785 -5.118 -10.316 1.00 78.81 579 THR A C 1
ATOM 4384 O O . THR A 1 579 ? 20.599 -4.216 -11.130 1.00 78.81 579 THR A O 1
ATOM 4387 N N . ASN A 1 580 ? 21.071 -6.372 -10.675 1.00 77.31 580 ASN A N 1
ATOM 4388 C CA . ASN A 1 580 ? 21.164 -6.850 -12.060 1.00 77.31 580 ASN A CA 1
ATOM 4389 C C . ASN A 1 580 ? 22.100 -5.992 -12.938 1.00 77.31 580 ASN A C 1
ATOM 4391 O O . ASN A 1 580 ? 21.708 -5.584 -14.027 1.00 77.31 580 ASN A O 1
ATOM 4395 N N . VAL A 1 581 ? 23.306 -5.680 -12.446 1.00 75.44 581 VAL A N 1
ATOM 4396 C CA . VAL A 1 581 ? 24.310 -4.932 -13.220 1.00 75.44 581 VAL A CA 1
ATOM 4397 C C . VAL A 1 581 ? 25.006 -5.884 -14.184 1.00 75.44 581 VAL A C 1
ATOM 4399 O O . VAL A 1 581 ? 25.834 -6.698 -13.771 1.00 75.44 581 VAL A O 1
ATOM 4402 N N . GLN A 1 582 ? 24.670 -5.770 -15.464 1.00 71.25 582 GLN A N 1
ATOM 4403 C CA . GLN A 1 582 ? 25.296 -6.528 -16.541 1.00 71.25 582 GLN A CA 1
ATOM 4404 C C . GLN A 1 582 ? 26.002 -5.563 -17.486 1.00 71.25 582 GLN A C 1
ATOM 4406 O O . GLN A 1 582 ? 25.436 -4.552 -17.907 1.00 71.25 582 GLN A O 1
ATOM 4411 N N . VAL A 1 583 ? 27.242 -5.886 -17.827 1.00 70.81 583 VAL A N 1
ATOM 4412 C CA . VAL A 1 583 ? 28.071 -5.146 -18.772 1.00 70.81 583 VAL A CA 1
ATOM 4413 C C . VAL A 1 583 ? 28.531 -6.162 -19.809 1.00 70.81 583 VAL A C 1
ATOM 4415 O O . VAL A 1 583 ? 29.297 -7.069 -19.508 1.00 70.81 583 VAL A O 1
ATOM 4418 N N . VAL A 1 584 ? 28.026 -6.059 -21.033 1.00 72.06 584 VAL A N 1
ATOM 4419 C CA . VAL A 1 584 ? 28.335 -6.999 -22.118 1.00 72.06 584 VAL A CA 1
ATOM 4420 C C . VAL A 1 584 ? 29.143 -6.257 -23.182 1.00 72.06 584 VAL A C 1
ATOM 4422 O O . VAL A 1 584 ? 28.562 -5.701 -24.122 1.00 72.06 584 VAL A O 1
ATOM 4425 N N . PRO A 1 585 ? 30.478 -6.177 -23.025 1.00 71.69 585 PRO A N 1
ATOM 4426 C CA . PRO A 1 585 ? 31.346 -5.785 -24.116 1.00 71.69 585 PRO A CA 1
ATOM 4427 C C . PRO A 1 585 ? 31.305 -6.831 -25.236 1.00 71.69 585 PRO A C 1
ATOM 4429 O O . PRO A 1 585 ? 31.228 -8.036 -25.003 1.00 71.69 585 PRO A O 1
ATOM 4432 N N . SER A 1 586 ? 31.383 -6.372 -26.478 1.00 72.12 586 SER A N 1
ATOM 4433 C CA . SER A 1 586 ? 31.472 -7.221 -27.661 1.00 72.12 586 SER A CA 1
ATOM 4434 C C . SER A 1 586 ? 32.561 -6.705 -28.592 1.00 72.12 586 SER A C 1
ATOM 4436 O O . SER A 1 586 ? 32.713 -5.503 -28.803 1.00 72.12 586 SER A O 1
ATOM 4438 N N . ILE A 1 587 ? 33.359 -7.630 -29.117 1.00 69.00 587 ILE A N 1
ATOM 4439 C CA . ILE A 1 587 ? 34.517 -7.353 -29.963 1.00 69.00 587 ILE A CA 1
ATOM 4440 C C . ILE A 1 587 ? 34.431 -8.300 -31.163 1.00 69.00 587 ILE A C 1
ATOM 4442 O O . ILE A 1 587 ? 34.703 -9.492 -31.040 1.00 69.00 587 ILE A O 1
ATOM 4446 N N . ASP A 1 588 ? 34.025 -7.785 -32.321 1.00 70.06 588 ASP A N 1
ATOM 4447 C CA . ASP A 1 588 ? 34.027 -8.521 -33.595 1.00 70.06 588 ASP A CA 1
ATOM 4448 C C . ASP A 1 588 ? 35.102 -7.906 -34.491 1.00 70.06 588 ASP A C 1
ATOM 4450 O O . ASP A 1 588 ? 34.987 -6.754 -34.920 1.00 70.06 588 ASP A O 1
ATOM 4454 N N . VAL A 1 589 ? 36.176 -8.670 -34.706 1.00 66.69 589 VAL A N 1
ATOM 4455 C CA . VAL A 1 589 ? 37.310 -8.283 -35.549 1.00 66.69 589 VAL A CA 1
ATOM 4456 C C . VAL A 1 589 ? 37.300 -9.170 -36.781 1.00 66.69 589 VAL A C 1
ATOM 4458 O O . VAL A 1 589 ? 37.475 -10.388 -36.678 1.00 66.69 589 VAL A O 1
ATOM 4461 N N . ALA A 1 590 ? 37.116 -8.568 -37.952 1.00 67.94 590 ALA A N 1
ATOM 4462 C CA . ALA A 1 590 ? 37.064 -9.297 -39.208 1.00 67.94 590 ALA A CA 1
ATOM 4463 C C . ALA A 1 590 ? 38.026 -8.713 -40.247 1.00 67.94 590 ALA A C 1
ATOM 4465 O O . ALA A 1 590 ? 38.076 -7.508 -40.484 1.00 67.94 590 ALA A O 1
ATOM 4466 N N . PHE A 1 591 ? 38.779 -9.605 -40.881 1.00 65.62 591 PHE A N 1
ATOM 4467 C CA . PHE A 1 591 ? 39.743 -9.336 -41.935 1.00 65.62 591 PHE A CA 1
ATOM 4468 C C . PHE A 1 591 ? 39.239 -9.997 -43.218 1.00 65.62 591 PHE A C 1
ATOM 4470 O O . PHE A 1 591 ? 39.243 -11.222 -43.355 1.00 65.62 591 PHE A O 1
ATOM 4477 N N . GLY A 1 592 ? 38.762 -9.189 -44.156 1.00 63.34 592 GLY A N 1
ATOM 4478 C CA . GLY A 1 592 ? 38.281 -9.644 -45.450 1.00 63.34 592 GLY A CA 1
ATOM 4479 C C . GLY A 1 592 ? 39.155 -9.210 -46.612 1.00 63.34 592 GLY A C 1
ATOM 4480 O O . GLY A 1 592 ? 39.954 -8.282 -46.516 1.00 63.34 592 GLY A O 1
ATOM 4481 N N . ILE A 1 593 ? 38.962 -9.880 -47.739 1.00 62.56 593 ILE A N 1
ATOM 4482 C CA . ILE A 1 593 ? 39.448 -9.450 -49.043 1.00 62.56 593 ILE A CA 1
ATOM 4483 C C . ILE A 1 593 ? 38.210 -9.173 -49.893 1.00 62.56 593 ILE A C 1
ATOM 4485 O O . ILE A 1 593 ? 37.409 -10.070 -50.164 1.00 62.56 593 ILE A O 1
ATOM 4489 N N . SER A 1 594 ? 38.050 -7.914 -50.292 1.00 65.81 594 SER A N 1
ATOM 4490 C CA . SER A 1 594 ? 37.030 -7.484 -51.244 1.00 65.81 594 SER A CA 1
ATOM 4491 C C . SER A 1 594 ? 37.616 -7.569 -52.650 1.00 65.81 594 SER A C 1
ATOM 4493 O O . SER A 1 594 ? 38.588 -6.875 -52.952 1.00 65.81 594 SER A O 1
ATOM 4495 N N . LEU A 1 595 ? 37.042 -8.421 -53.502 1.00 67.56 595 LEU A N 1
ATOM 4496 C CA . LEU A 1 595 ? 37.417 -8.572 -54.907 1.00 67.56 595 LEU A CA 1
ATOM 4497 C C . LEU A 1 595 ? 36.307 -7.995 -55.785 1.00 67.56 595 LEU A C 1
ATOM 4499 O O . LEU A 1 595 ? 35.218 -8.566 -55.882 1.00 67.56 595 LEU A O 1
ATOM 4503 N N . GLN A 1 596 ? 36.578 -6.865 -56.440 1.00 61.66 596 GLN A N 1
ATOM 4504 C CA . GLN A 1 596 ? 35.582 -6.181 -57.265 1.00 61.66 596 GLN A CA 1
ATOM 4505 C C . GLN A 1 596 ? 35.907 -6.332 -58.756 1.00 61.66 596 GLN A C 1
ATOM 4507 O O . GLN A 1 596 ? 36.787 -5.659 -59.299 1.00 61.66 596 GLN A O 1
ATOM 4512 N N . ALA A 1 597 ? 35.173 -7.224 -59.426 1.00 55.03 597 ALA A N 1
ATOM 4513 C CA . ALA A 1 597 ? 35.085 -7.264 -60.881 1.00 55.03 597 ALA A CA 1
ATOM 4514 C C . ALA A 1 597 ? 33.998 -6.292 -61.363 1.00 55.03 597 ALA A C 1
ATOM 4516 O O . ALA A 1 597 ? 33.035 -6.005 -60.655 1.00 55.03 597 ALA A O 1
ATOM 4517 N N . SER A 1 598 ? 34.108 -5.809 -62.602 1.00 54.62 598 SER A N 1
ATOM 4518 C CA . SER A 1 598 ? 33.312 -4.683 -63.124 1.00 54.62 598 SER A CA 1
ATOM 4519 C C . SER A 1 598 ? 31.788 -4.893 -63.221 1.00 54.62 598 SER A C 1
ATOM 4521 O O . SER A 1 598 ? 31.087 -3.949 -63.578 1.00 54.62 598 SER A O 1
ATOM 4523 N N . ARG A 1 599 ? 31.268 -6.092 -62.908 1.00 58.16 599 ARG A N 1
ATOM 4524 C CA . ARG A 1 599 ? 29.826 -6.396 -62.732 1.00 58.16 599 ARG A CA 1
ATOM 4525 C C . ARG A 1 599 ? 29.509 -7.377 -61.585 1.00 58.16 599 ARG A C 1
ATOM 4527 O O . ARG A 1 599 ? 28.348 -7.718 -61.387 1.00 58.16 599 ARG A O 1
ATOM 4534 N N . PHE A 1 600 ? 30.521 -7.833 -60.843 1.00 57.44 600 PHE A N 1
ATOM 4535 C CA . PHE A 1 600 ? 30.385 -8.842 -59.786 1.00 57.44 600 PHE A CA 1
ATOM 4536 C C . PHE A 1 600 ? 31.312 -8.492 -58.617 1.00 57.44 600 PHE A C 1
ATOM 4538 O O . PHE A 1 600 ? 32.532 -8.430 -58.785 1.00 57.44 600 PHE A O 1
ATOM 4545 N N . GLY A 1 601 ? 30.736 -8.259 -57.439 1.00 63.00 601 GLY A N 1
ATOM 4546 C CA . GLY A 1 601 ? 31.472 -8.074 -56.192 1.00 63.00 601 GLY A CA 1
ATOM 4547 C C . GLY A 1 601 ? 31.509 -9.380 -55.408 1.00 63.00 601 GLY A C 1
ATOM 4548 O O . GLY A 1 601 ? 30.459 -9.945 -55.108 1.00 63.00 601 GLY A O 1
ATOM 4549 N N . VAL A 1 602 ? 32.705 -9.859 -55.066 1.00 64.12 602 VAL A N 1
ATOM 4550 C CA . VAL A 1 602 ? 32.887 -11.018 -54.184 1.00 64.12 602 VAL A CA 1
ATOM 4551 C C . VAL A 1 602 ? 33.706 -10.578 -52.979 1.00 64.12 602 VAL A C 1
ATOM 4553 O O . VAL A 1 602 ? 34.911 -10.347 -53.078 1.00 64.12 602 VAL A O 1
ATOM 4556 N N . THR A 1 603 ? 33.048 -10.475 -51.829 1.00 66.69 603 THR A N 1
ATOM 4557 C CA . THR A 1 603 ? 33.684 -10.131 -50.555 1.00 66.69 603 THR A CA 1
ATOM 4558 C C . THR A 1 603 ? 33.819 -11.397 -49.726 1.00 66.69 603 THR A C 1
ATOM 4560 O O . THR A 1 603 ? 32.813 -12.008 -49.369 1.00 66.69 603 THR A O 1
ATOM 4563 N N . ILE A 1 604 ? 35.053 -11.796 -49.410 1.00 65.62 604 ILE A N 1
ATOM 4564 C CA . ILE A 1 604 ? 35.330 -12.941 -48.533 1.00 65.62 604 ILE A CA 1
ATOM 4565 C C . ILE A 1 604 ? 35.948 -12.410 -47.245 1.00 65.62 604 ILE A C 1
ATOM 4567 O O . ILE A 1 604 ? 37.076 -11.925 -47.244 1.00 65.62 604 ILE A O 1
ATOM 4571 N N . THR A 1 605 ? 35.210 -12.525 -46.148 1.00 68.44 605 THR A N 1
ATOM 4572 C CA . THR A 1 605 ? 35.579 -12.039 -44.819 1.00 68.44 605 THR A CA 1
ATOM 4573 C C . THR A 1 605 ? 35.899 -13.210 -43.898 1.00 68.44 605 THR A C 1
ATOM 4575 O O . THR A 1 605 ? 35.079 -14.109 -43.730 1.00 68.44 605 THR A O 1
ATOM 4578 N N . ALA A 1 606 ? 37.078 -13.205 -43.278 1.00 64.31 606 ALA A N 1
ATOM 4579 C CA . ALA A 1 606 ? 37.436 -14.108 -42.188 1.00 64.31 606 ALA A CA 1
ATOM 4580 C C . ALA A 1 606 ? 37.407 -13.322 -40.874 1.00 64.31 606 ALA A C 1
ATOM 4582 O O . ALA A 1 606 ? 37.965 -12.231 -40.813 1.00 64.31 606 ALA A O 1
ATOM 4583 N N . GLY A 1 607 ? 36.780 -13.829 -39.817 1.00 68.31 607 GLY A N 1
ATOM 4584 C CA . GLY A 1 607 ? 36.635 -13.058 -38.583 1.00 68.31 607 GLY A CA 1
ATOM 4585 C C . GLY A 1 607 ? 36.655 -13.878 -37.307 1.00 68.31 607 GLY A C 1
ATOM 4586 O O . GLY A 1 607 ? 36.509 -15.102 -37.313 1.00 68.31 607 GLY A O 1
ATOM 4587 N N . VAL A 1 608 ? 36.844 -13.159 -36.203 1.00 64.69 608 VAL A N 1
ATOM 4588 C CA . VAL A 1 608 ? 36.781 -13.675 -34.839 1.00 64.69 608 VAL A CA 1
ATOM 4589 C C . VAL A 1 608 ? 35.839 -12.783 -34.036 1.00 64.69 608 VAL A C 1
ATOM 4591 O O . VAL A 1 608 ? 36.129 -11.608 -33.808 1.00 64.69 608 VAL A O 1
ATOM 4594 N N . VAL A 1 609 ? 34.714 -13.350 -33.598 1.00 69.44 609 VAL A N 1
ATOM 4595 C CA . VAL A 1 609 ? 33.786 -12.700 -32.663 1.00 69.44 609 VAL A CA 1
ATOM 4596 C C . VAL A 1 609 ? 34.110 -13.140 -31.241 1.00 69.44 609 VAL A C 1
ATOM 4598 O O . VAL A 1 609 ? 34.143 -14.336 -30.951 1.00 69.44 609 VAL A O 1
ATOM 4601 N N . LEU A 1 610 ? 34.269 -12.177 -30.339 1.00 67.12 610 LEU A N 1
ATOM 4602 C CA . LEU A 1 610 ? 34.298 -12.369 -28.895 1.00 67.12 610 LEU A CA 1
ATOM 4603 C C . LEU A 1 610 ? 33.138 -11.584 -28.271 1.00 67.12 610 LEU A C 1
ATOM 4605 O O . LEU A 1 610 ? 33.028 -10.372 -28.445 1.00 67.12 610 LEU A O 1
ATOM 4609 N N . GLN A 1 611 ? 32.272 -12.272 -27.529 1.00 69.31 611 GLN A N 1
ATOM 4610 C CA . GLN A 1 611 ? 31.176 -11.665 -26.764 1.00 69.31 611 GLN A CA 1
ATOM 4611 C C . GLN A 1 611 ? 31.318 -12.041 -25.278 1.00 69.31 611 GLN A C 1
ATOM 4613 O O . GLN A 1 611 ? 30.649 -12.965 -24.818 1.00 69.31 611 GLN A O 1
ATOM 4618 N N . PRO A 1 612 ? 32.259 -11.408 -24.548 1.00 71.81 612 PRO A N 1
ATOM 4619 C CA . PRO A 1 612 ? 32.398 -11.545 -23.098 1.00 71.81 612 PRO A CA 1
ATOM 4620 C C . PRO A 1 612 ? 31.208 -10.947 -22.332 1.00 71.81 612 PRO A C 1
ATOM 4622 O O . PRO A 1 612 ? 30.982 -9.741 -22.362 1.00 71.81 612 PRO A O 1
ATOM 4625 N N . THR A 1 613 ? 30.488 -11.775 -21.572 1.00 67.38 613 THR A N 1
ATOM 4626 C CA . THR A 1 613 ? 29.507 -11.299 -20.580 1.00 67.38 613 THR A CA 1
ATOM 4627 C C . THR A 1 613 ? 30.217 -10.998 -19.264 1.00 67.38 613 THR A C 1
ATOM 4629 O O . THR A 1 613 ? 30.808 -11.897 -18.664 1.00 67.38 613 THR A O 1
ATOM 4632 N N . ILE A 1 614 ? 30.145 -9.749 -18.796 1.00 70.69 614 ILE A N 1
ATOM 4633 C CA . ILE A 1 614 ? 30.702 -9.323 -17.509 1.00 70.69 614 ILE A CA 1
ATOM 4634 C C . ILE A 1 614 ? 29.554 -8.936 -16.570 1.00 70.69 614 ILE A C 1
ATOM 4636 O O . ILE A 1 614 ? 28.917 -7.893 -16.722 1.00 70.69 614 ILE A O 1
ATOM 4640 N N . ASN A 1 615 ? 29.290 -9.769 -15.569 1.00 70.62 615 ASN A N 1
ATOM 4641 C CA . ASN A 1 615 ? 28.323 -9.470 -14.516 1.00 70.62 615 ASN A CA 1
ATOM 4642 C C . ASN A 1 615 ? 29.039 -8.827 -13.320 1.00 70.62 615 ASN A C 1
ATOM 4644 O O . ASN A 1 615 ? 30.106 -9.281 -12.905 1.00 70.62 615 ASN A O 1
ATOM 4648 N N . ILE A 1 616 ? 28.453 -7.765 -12.758 1.00 69.56 616 ILE A N 1
ATOM 4649 C CA . ILE A 1 616 ? 28.998 -7.068 -11.585 1.00 69.56 616 ILE A CA 1
ATOM 4650 C C . ILE A 1 616 ? 28.087 -7.353 -10.389 1.00 69.56 616 ILE A C 1
ATOM 4652 O O . ILE A 1 616 ? 26.968 -6.841 -10.291 1.00 69.56 616 ILE A O 1
ATOM 4656 N N . SER A 1 617 ? 28.559 -8.201 -9.479 1.00 72.62 617 SER A N 1
ATOM 4657 C CA . SER A 1 617 ? 27.833 -8.635 -8.285 1.00 72.62 617 SER A CA 1
ATOM 4658 C C . SER A 1 617 ? 28.237 -7.816 -7.056 1.00 72.62 617 SER A C 1
ATOM 4660 O O . SER A 1 617 ? 29.368 -7.347 -6.915 1.00 72.62 617 SER A O 1
ATOM 4662 N N . LYS A 1 618 ? 27.306 -7.654 -6.110 1.00 66.50 618 LYS A N 1
ATOM 4663 C CA . LYS A 1 618 ? 27.635 -7.117 -4.786 1.00 66.50 618 LYS A CA 1
ATOM 4664 C C . LYS A 1 618 ? 28.387 -8.191 -3.995 1.00 66.50 618 LYS A C 1
ATOM 4666 O O . LYS A 1 618 ? 27.810 -9.228 -3.681 1.00 66.50 618 LYS A O 1
ATOM 4671 N N . HIS A 1 619 ? 29.636 -7.914 -3.639 1.00 67.06 619 HIS A N 1
ATOM 4672 C CA . HIS A 1 619 ? 30.444 -8.785 -2.786 1.00 67.06 619 HIS A CA 1
ATOM 4673 C C . HIS A 1 619 ? 30.062 -8.599 -1.304 1.00 67.06 619 HIS A C 1
ATOM 4675 O O . HIS A 1 619 ? 29.650 -7.512 -0.899 1.00 67.06 619 HIS A O 1
ATOM 4681 N N . GLU A 1 620 ? 30.206 -9.632 -0.469 1.00 65.12 620 GLU A N 1
ATOM 4682 C CA . GLU A 1 620 ? 29.787 -9.556 0.945 1.00 65.12 620 GLU A CA 1
ATOM 4683 C C . GLU A 1 620 ? 30.670 -8.619 1.785 1.00 65.12 620 GLU A C 1
ATOM 4685 O O . GLU A 1 620 ? 30.176 -7.898 2.650 1.00 65.12 620 GLU A O 1
ATOM 4690 N N . THR A 1 621 ? 31.977 -8.607 1.507 1.00 61.50 621 THR A N 1
ATOM 4691 C CA . THR A 1 621 ? 33.000 -7.873 2.280 1.00 61.50 621 THR A CA 1
ATOM 4692 C C . THR A 1 621 ? 33.719 -6.772 1.490 1.00 61.50 621 THR A C 1
ATOM 4694 O O . THR A 1 621 ? 34.688 -6.196 1.978 1.00 61.50 621 THR A O 1
ATOM 4697 N N . LYS A 1 622 ? 33.283 -6.486 0.254 1.00 69.12 622 LYS A N 1
ATOM 4698 C CA . LYS A 1 622 ? 33.929 -5.538 -0.678 1.00 69.12 622 LYS A CA 1
ATOM 4699 C C . LYS A 1 622 ? 32.878 -4.725 -1.439 1.00 69.12 622 LYS A C 1
ATOM 4701 O O . LYS A 1 622 ? 31.690 -5.009 -1.335 1.00 69.12 622 LYS A O 1
ATOM 4706 N N . ILE A 1 623 ? 33.312 -3.725 -2.208 1.00 64.06 623 ILE A N 1
ATOM 4707 C CA . ILE A 1 623 ? 32.409 -2.824 -2.946 1.00 64.06 623 ILE A CA 1
ATOM 4708 C C . ILE A 1 623 ? 31.618 -3.593 -4.020 1.00 64.06 623 ILE A C 1
ATOM 4710 O O . ILE A 1 623 ? 30.390 -3.527 -4.030 1.00 64.06 623 ILE A O 1
ATOM 4714 N N . ALA A 1 624 ? 32.306 -4.347 -4.884 1.00 69.69 624 ALA A N 1
ATOM 4715 C CA . ALA A 1 624 ? 31.710 -5.254 -5.867 1.00 69.69 624 ALA A CA 1
ATOM 4716 C C . ALA A 1 624 ? 32.746 -6.267 -6.398 1.00 69.69 624 ALA A C 1
ATOM 4718 O O . ALA A 1 624 ? 33.952 -6.029 -6.324 1.00 69.69 624 ALA A O 1
ATOM 4719 N N . GLU A 1 62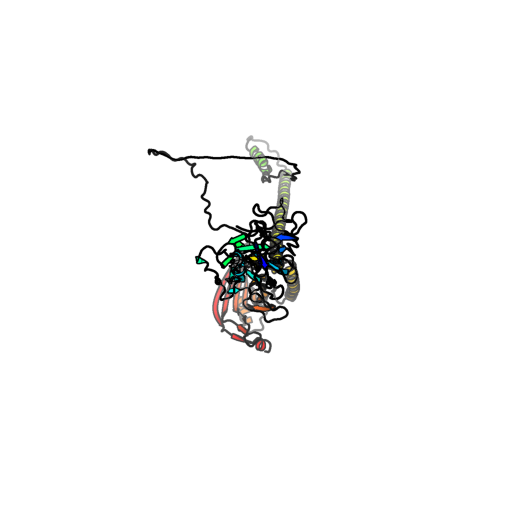5 ? 32.261 -7.382 -6.938 1.00 79.88 625 GLU A N 1
ATOM 4720 C CA . GLU A 1 625 ? 33.031 -8.402 -7.660 1.00 79.88 625 GLU A CA 1
ATOM 4721 C C . GLU A 1 625 ? 32.681 -8.317 -9.155 1.00 79.88 625 GLU A C 1
ATOM 4723 O O . GLU A 1 625 ? 31.520 -8.136 -9.526 1.00 79.88 625 GLU A O 1
ATOM 4728 N N . ILE A 1 626 ? 33.694 -8.420 -10.013 1.00 73.94 626 ILE A N 1
ATOM 4729 C CA . ILE A 1 626 ? 33.557 -8.513 -11.467 1.00 73.94 626 ILE A CA 1
ATOM 4730 C C . ILE A 1 626 ? 33.687 -9.989 -11.844 1.00 73.94 626 ILE A C 1
ATOM 4732 O O . ILE A 1 626 ? 34.738 -10.594 -11.620 1.00 73.94 626 ILE A O 1
ATOM 4736 N N . ILE A 1 627 ? 32.638 -10.552 -12.441 1.00 79.44 627 ILE A N 1
ATOM 4737 C CA . ILE A 1 627 ? 32.599 -11.932 -12.928 1.00 79.44 627 ILE A CA 1
ATOM 4738 C C . ILE A 1 627 ? 32.512 -11.896 -14.455 1.00 79.44 627 ILE A C 1
ATOM 4740 O O . ILE A 1 627 ? 31.473 -11.552 -15.018 1.00 79.44 627 ILE A O 1
ATOM 4744 N N . LEU A 1 628 ? 33.601 -12.265 -15.129 1.00 79.38 628 LEU A N 1
ATOM 4745 C CA . LEU A 1 628 ? 33.570 -12.662 -16.534 1.00 79.38 628 LEU A CA 1
ATOM 4746 C C . LEU A 1 628 ? 33.001 -14.081 -16.589 1.00 79.38 628 LEU A C 1
ATOM 4748 O O . LEU A 1 628 ? 33.633 -15.017 -16.097 1.00 79.38 628 LEU A O 1
ATOM 4752 N N . GLU A 1 629 ? 31.811 -14.244 -17.158 1.00 79.81 629 GLU A N 1
ATOM 4753 C CA . GLU A 1 629 ? 31.169 -15.556 -17.259 1.00 79.81 629 GLU A CA 1
ATOM 4754 C C . GLU A 1 629 ? 31.868 -16.445 -18.293 1.00 79.81 629 GLU A C 1
ATOM 4756 O O . GLU A 1 629 ? 32.451 -15.961 -19.260 1.00 79.81 629 GLU A O 1
ATOM 4761 N N . LYS A 1 630 ? 31.788 -17.768 -18.123 1.00 83.31 630 LYS A N 1
ATOM 4762 C CA . LYS A 1 630 ? 32.288 -18.723 -19.119 1.00 83.31 630 LYS A CA 1
ATOM 4763 C C . LYS A 1 630 ? 31.486 -18.601 -20.422 1.00 83.31 630 LYS A C 1
ATOM 4765 O O . LYS A 1 630 ? 30.273 -18.803 -20.411 1.00 83.31 630 LYS A O 1
ATOM 4770 N N . GLY A 1 631 ? 32.164 -18.411 -21.553 1.00 81.94 631 GLY A N 1
ATOM 4771 C CA . GLY A 1 631 ? 31.520 -18.344 -22.867 1.00 81.94 631 GLY A CA 1
ATOM 4772 C 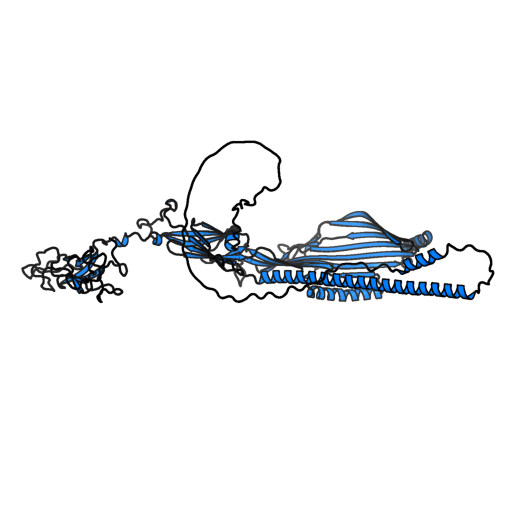C . GLY A 1 631 ? 32.362 -18.917 -24.005 1.00 81.94 631 GLY A C 1
ATOM 4773 O O . GLY A 1 631 ? 33.332 -19.646 -23.787 1.00 81.94 631 GLY A O 1
ATOM 4774 N N . GLU A 1 632 ? 31.968 -18.602 -25.239 1.00 78.69 632 GLU A N 1
ATOM 4775 C CA . GLU A 1 632 ? 32.615 -19.072 -26.467 1.00 78.69 632 GLU A CA 1
ATOM 4776 C C . GLU A 1 632 ? 32.888 -17.899 -27.422 1.00 78.69 632 GLU A C 1
ATOM 4778 O O . GLU A 1 632 ? 32.006 -17.082 -27.678 1.00 78.69 632 GLU A O 1
ATOM 4783 N N . GLY A 1 633 ? 34.100 -17.829 -27.972 1.00 73.31 633 GLY A N 1
ATOM 4784 C CA . GLY A 1 633 ? 34.414 -17.024 -29.152 1.00 73.31 633 GLY A CA 1
ATOM 4785 C C . GLY A 1 633 ? 34.158 -17.807 -30.441 1.00 73.31 633 GLY A C 1
ATOM 4786 O O . GLY A 1 633 ? 34.350 -19.023 -30.466 1.00 73.31 633 GLY A O 1
ATOM 4787 N N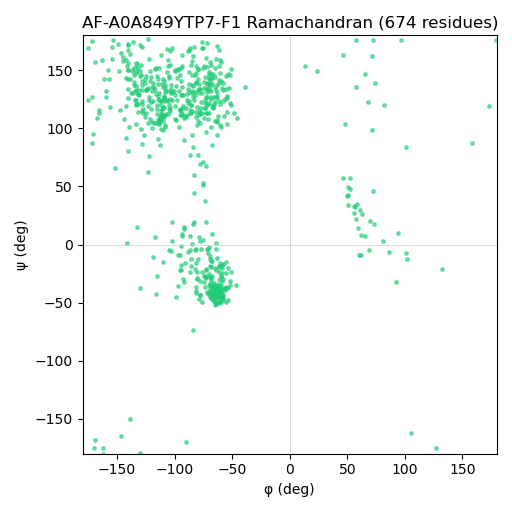 . GLU A 1 634 ? 33.763 -17.136 -31.521 1.00 78.56 634 GLU A N 1
ATOM 4788 C CA . GLU A 1 634 ? 33.492 -17.761 -32.823 1.00 78.56 634 GLU A CA 1
ATOM 4789 C C . GLU A 1 634 ? 34.534 -17.337 -33.864 1.00 78.56 634 GLU A C 1
ATOM 4791 O O . GLU A 1 634 ? 34.626 -16.156 -34.195 1.00 78.56 634 GLU A O 1
ATOM 4796 N N . ILE A 1 635 ? 35.272 -18.296 -34.433 1.00 71.44 635 ILE A N 1
ATOM 4797 C CA . ILE A 1 635 ? 36.021 -18.082 -35.678 1.00 71.44 635 ILE A CA 1
ATOM 4798 C C . ILE A 1 635 ? 35.093 -18.430 -36.844 1.00 71.44 635 ILE A C 1
ATOM 4800 O O . ILE A 1 635 ? 34.583 -19.554 -36.910 1.00 71.44 635 ILE A O 1
ATOM 4804 N N . TYR A 1 636 ? 34.901 -17.497 -37.775 1.00 76.62 636 TYR A N 1
ATOM 4805 C CA . TYR A 1 636 ? 33.971 -17.633 -38.896 1.00 76.62 636 TYR A CA 1
ATOM 4806 C C . TYR A 1 636 ? 34.581 -17.196 -40.231 1.00 76.62 636 TYR A C 1
ATOM 4808 O O . TYR A 1 636 ? 35.448 -16.325 -40.288 1.00 76.62 636 TYR A O 1
ATOM 4816 N N . PHE A 1 637 ? 34.071 -17.772 -41.317 1.00 76.00 637 PHE A N 1
ATOM 4817 C CA . PHE A 1 637 ? 34.109 -17.157 -42.640 1.00 76.00 637 PHE A CA 1
ATOM 4818 C C . PHE A 1 637 ? 32.720 -16.625 -42.990 1.00 76.00 637 PHE A C 1
ATOM 4820 O O . PHE A 1 637 ? 31.709 -17.244 -42.660 1.00 76.00 637 PHE A O 1
ATOM 4827 N N . GLN A 1 638 ? 32.666 -15.510 -43.705 1.00 79.19 638 GLN A N 1
ATOM 4828 C CA . GLN A 1 638 ? 31.471 -14.994 -44.357 1.00 79.19 638 GLN A CA 1
ATOM 4829 C C . GLN A 1 638 ? 31.819 -14.620 -45.798 1.00 79.19 638 GLN A C 1
ATOM 4831 O O . GLN A 1 638 ? 32.788 -13.901 -46.027 1.00 79.19 638 GLN A O 1
ATOM 4836 N N . ALA A 1 639 ? 31.039 -15.094 -46.766 1.00 72.75 639 ALA A N 1
ATOM 4837 C CA . ALA A 1 639 ? 31.150 -14.677 -48.159 1.00 72.75 639 ALA A CA 1
ATOM 4838 C C . ALA A 1 639 ? 29.863 -13.970 -48.584 1.00 72.75 639 ALA A C 1
ATOM 4840 O O . ALA A 1 639 ? 28.772 -14.509 -48.392 1.00 72.75 639 ALA A O 1
ATOM 4841 N N . ALA A 1 640 ? 30.023 -12.787 -49.170 1.00 75.56 640 ALA A N 1
ATOM 4842 C CA . ALA A 1 640 ? 28.966 -12.027 -49.818 1.00 75.56 640 ALA A CA 1
ATOM 4843 C C . ALA A 1 640 ? 29.254 -11.982 -51.323 1.00 75.56 640 ALA A C 1
ATOM 4845 O O . ALA A 1 640 ? 30.331 -11.542 -51.739 1.00 75.56 640 ALA A O 1
ATOM 4846 N N . VAL A 1 641 ? 28.304 -12.440 -52.135 1.00 74.12 641 VAL A N 1
ATOM 4847 C CA . VAL A 1 641 ? 28.356 -12.336 -53.598 1.00 74.12 641 VAL A CA 1
ATOM 4848 C C . VAL A 1 641 ? 27.253 -11.386 -54.038 1.00 74.12 641 VAL A C 1
ATOM 4850 O O . VAL A 1 641 ? 26.077 -11.740 -53.993 1.00 74.12 641 VAL A O 1
ATOM 4853 N N . GLN A 1 642 ? 27.651 -10.186 -54.458 1.00 75.12 642 GLN A N 1
ATOM 4854 C CA . GLN A 1 642 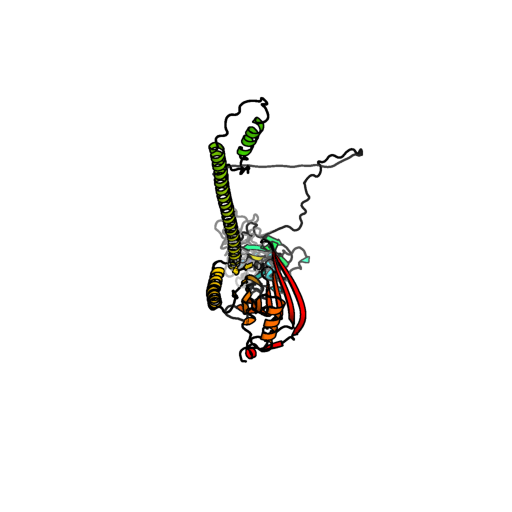? 26.779 -9.160 -55.024 1.00 75.12 642 GLN A CA 1
ATOM 4855 C C . GLN A 1 642 ? 26.897 -9.173 -56.550 1.00 75.12 642 GLN A C 1
ATOM 4857 O O . GLN A 1 642 ? 28.006 -9.129 -57.096 1.00 75.12 642 GLN A O 1
ATOM 4862 N N . TRP A 1 643 ? 25.767 -9.159 -57.252 1.00 72.94 643 TRP A N 1
ATOM 4863 C CA . TRP A 1 643 ? 25.737 -8.950 -58.701 1.00 72.94 643 TRP A CA 1
ATOM 4864 C C . TRP A 1 643 ? 24.749 -7.849 -59.081 1.00 72.94 643 TRP A C 1
ATOM 4866 O O . TRP A 1 643 ? 23.707 -7.690 -58.452 1.00 72.94 643 TRP A O 1
ATOM 4876 N N . ASP A 1 644 ? 25.090 -7.089 -60.123 1.00 62.72 644 ASP A N 1
ATOM 4877 C CA . ASP A 1 644 ? 24.195 -6.118 -60.759 1.00 62.72 644 ASP A CA 1
ATOM 4878 C C . ASP A 1 644 ? 24.017 -6.529 -62.223 1.00 62.72 644 ASP A C 1
ATOM 4880 O O . ASP A 1 644 ? 24.930 -6.408 -63.049 1.00 62.72 644 ASP A O 1
ATOM 4884 N N . VAL A 1 645 ? 22.844 -7.081 -62.530 1.00 59.22 645 VAL A N 1
ATOM 4885 C CA . VAL A 1 645 ? 22.481 -7.516 -63.878 1.00 59.22 645 VAL A CA 1
ATOM 4886 C C . VAL A 1 645 ? 21.302 -6.671 -64.338 1.00 59.22 645 VAL A C 1
ATOM 4888 O O . VAL A 1 645 ? 20.168 -6.868 -63.914 1.00 59.22 645 VAL A O 1
ATOM 4891 N N . LEU A 1 646 ? 21.584 -5.721 -65.233 1.00 59.53 646 LEU A N 1
ATOM 4892 C CA . LEU A 1 646 ? 20.586 -4.823 -65.830 1.00 59.53 646 LEU A CA 1
ATOM 4893 C C . LEU A 1 646 ? 19.807 -3.991 -64.786 1.00 59.53 646 LEU A C 1
ATOM 4895 O O . LEU A 1 646 ? 18.623 -3.716 -64.973 1.00 59.53 646 LEU A O 1
ATOM 4899 N N . GLY A 1 647 ? 20.458 -3.590 -63.687 1.00 59.59 647 GLY A N 1
ATOM 4900 C CA . GLY A 1 647 ? 19.846 -2.815 -62.604 1.00 59.59 647 GLY A CA 1
ATOM 4901 C C . GLY A 1 647 ? 19.138 -3.661 -61.542 1.00 59.59 647 GLY A C 1
ATOM 4902 O O . GLY A 1 647 ? 18.738 -3.119 -60.512 1.00 59.59 647 GLY A O 1
ATOM 4903 N N . TRP A 1 648 ? 19.018 -4.979 -61.744 1.00 44.78 648 TRP A N 1
ATOM 4904 C CA . TRP A 1 648 ? 18.634 -5.906 -60.682 1.00 44.78 648 TRP A CA 1
ATOM 4905 C C . TRP A 1 648 ? 19.865 -6.228 -59.839 1.00 44.78 648 TRP A C 1
ATOM 4907 O O . TRP A 1 648 ? 20.814 -6.853 -60.321 1.00 44.78 648 TRP A O 1
ATOM 4917 N N . LYS A 1 649 ? 19.825 -5.782 -58.581 1.00 66.56 649 LYS A N 1
ATOM 4918 C CA . LYS A 1 649 ? 20.833 -6.056 -57.556 1.00 66.56 649 LYS A CA 1
ATOM 4919 C C . LYS A 1 649 ? 20.314 -7.112 -56.598 1.00 66.56 649 LYS A C 1
ATOM 4921 O O . LYS A 1 649 ? 19.209 -6.965 -56.081 1.00 66.56 649 LYS A O 1
ATOM 4926 N N . ASP A 1 650 ? 21.128 -8.126 -56.352 1.00 65.81 650 ASP A N 1
ATOM 4927 C CA . ASP A 1 650 ? 20.847 -9.201 -55.402 1.00 65.81 650 ASP A CA 1
ATOM 4928 C C . ASP A 1 650 ? 22.158 -9.648 -54.725 1.00 65.81 650 ASP A C 1
ATOM 4930 O O . ASP A 1 650 ? 23.257 -9.363 -55.220 1.00 65.81 650 ASP A O 1
ATOM 4934 N N . GLU A 1 651 ? 22.047 -10.272 -53.552 1.00 77.69 651 GLU A N 1
ATOM 4935 C CA . GLU A 1 651 ? 23.167 -10.539 -52.646 1.00 77.69 651 GLU A CA 1
ATOM 4936 C C . GLU A 1 651 ? 23.017 -11.886 -51.925 1.00 77.69 651 GLU A C 1
ATOM 4938 O O . GLU A 1 651 ? 22.235 -12.035 -50.983 1.00 77.69 651 GLU A O 1
ATOM 4943 N N . ILE A 1 652 ? 23.839 -12.869 -52.308 1.00 73.88 652 ILE A N 1
ATOM 4944 C CA . ILE A 1 652 ? 23.950 -14.132 -51.566 1.00 73.88 652 ILE A CA 1
ATOM 4945 C C . ILE A 1 652 ? 24.985 -13.970 -50.455 1.00 73.88 652 ILE A C 1
ATOM 4947 O O . ILE A 1 652 ? 26.177 -13.809 -50.719 1.00 73.88 652 ILE A O 1
ATOM 4951 N N . ASN A 1 653 ? 24.517 -14.081 -49.211 1.00 79.19 653 ASN A N 1
ATOM 4952 C CA . ASN A 1 653 ? 25.340 -14.130 -48.007 1.00 79.19 653 ASN A CA 1
ATOM 4953 C C . ASN A 1 653 ? 25.371 -15.543 -47.417 1.00 79.19 653 ASN A C 1
ATOM 4955 O O . ASN A 1 653 ? 24.332 -16.095 -47.057 1.00 79.19 653 ASN A O 1
ATOM 4959 N N . GLY A 1 654 ? 26.570 -16.095 -47.237 1.00 76.38 654 GLY A N 1
ATOM 4960 C CA . GLY A 1 654 ? 26.806 -17.298 -46.436 1.00 76.38 654 GLY A CA 1
ATOM 4961 C C . GLY A 1 654 ? 27.764 -17.005 -45.285 1.00 76.38 654 GLY A C 1
ATOM 4962 O O . GLY A 1 654 ? 28.784 -16.353 -45.496 1.00 76.38 654 GLY A O 1
ATOM 4963 N N . ARG A 1 655 ? 27.458 -17.492 -44.075 1.00 82.00 655 ARG A N 1
ATOM 4964 C CA . ARG A 1 655 ? 28.369 -17.509 -42.915 1.00 82.00 655 ARG A CA 1
ATOM 4965 C C . ARG A 1 655 ? 28.589 -18.952 -42.475 1.00 82.00 655 ARG A C 1
ATOM 4967 O O . ARG A 1 655 ? 27.630 -19.695 -42.291 1.00 82.00 655 ARG A O 1
ATOM 4974 N N . TRP A 1 656 ? 29.848 -19.318 -42.266 1.00 81.25 656 TRP A N 1
ATOM 4975 C CA . TRP A 1 656 ? 30.278 -20.642 -41.831 1.00 81.25 656 TRP A CA 1
ATOM 4976 C C . TRP A 1 656 ? 31.181 -20.510 -40.607 1.00 81.25 656 TRP A C 1
ATOM 4978 O O . TRP A 1 656 ? 32.300 -19.999 -40.694 1.00 81.25 656 TRP A O 1
ATOM 4988 N N . THR A 1 657 ? 30.702 -20.988 -39.462 1.00 83.88 657 THR A N 1
ATOM 4989 C CA . THR A 1 657 ? 31.508 -21.132 -38.250 1.00 83.88 657 THR A CA 1
ATOM 4990 C C . THR A 1 657 ? 32.567 -22.213 -38.473 1.00 83.88 657 THR A C 1
ATOM 4992 O O . THR A 1 657 ? 32.228 -23.373 -38.695 1.00 83.88 657 THR A O 1
ATOM 4995 N N . LEU A 1 658 ? 33.849 -21.857 -38.388 1.00 74.88 658 LEU A N 1
ATOM 4996 C CA . LEU A 1 658 ? 34.950 -22.825 -38.444 1.00 74.88 658 LEU A CA 1
ATOM 4997 C C . LEU A 1 658 ? 35.098 -23.578 -37.125 1.00 74.88 658 LEU A C 1
ATOM 4999 O O . LEU A 1 658 ? 35.267 -24.796 -37.094 1.00 74.88 658 LEU A O 1
ATOM 5003 N N . ARG A 1 659 ? 35.133 -22.819 -36.027 1.00 77.81 659 ARG A N 1
ATOM 5004 C CA . ARG A 1 659 ? 35.464 -23.326 -34.699 1.00 77.81 659 ARG A CA 1
ATOM 5005 C C . ARG A 1 659 ? 34.981 -22.359 -33.632 1.00 77.81 659 ARG A C 1
ATOM 5007 O O . ARG A 1 659 ? 35.122 -21.146 -33.776 1.00 77.81 659 ARG A O 1
ATOM 5014 N N . LYS A 1 660 ? 34.505 -22.923 -32.525 1.00 81.69 660 LYS A N 1
ATOM 5015 C CA . LYS A 1 660 ? 34.308 -22.195 -31.275 1.00 81.69 660 LYS A CA 1
ATOM 5016 C C . LYS A 1 660 ? 35.517 -22.345 -30.350 1.00 81.69 660 LYS A C 1
ATOM 5018 O O . LYS A 1 660 ? 36.108 -23.425 -30.263 1.00 81.69 660 LYS A O 1
ATOM 5023 N N . LEU A 1 661 ? 35.881 -21.262 -29.673 1.00 78.19 661 LEU A N 1
ATOM 5024 C CA . LEU A 1 661 ? 36.950 -21.199 -28.679 1.00 78.19 661 LEU A CA 1
ATOM 5025 C C . LEU A 1 661 ? 36.337 -20.909 -27.300 1.00 78.19 661 LEU A C 1
ATOM 5027 O O . LEU A 1 661 ? 35.934 -19.771 -27.061 1.00 78.19 661 LEU A O 1
ATOM 5031 N N . PRO A 1 662 ? 36.235 -21.894 -26.391 1.00 81.88 662 PRO A N 1
ATOM 5032 C CA . PRO A 1 662 ? 35.734 -21.640 -25.047 1.00 81.88 662 PRO A CA 1
ATOM 5033 C C . PRO A 1 662 ? 36.742 -20.809 -24.244 1.00 81.88 662 PRO A C 1
ATOM 5035 O O . PRO A 1 662 ? 37.940 -21.097 -24.272 1.00 81.88 662 PRO A O 1
ATOM 5038 N N . TYR A 1 663 ? 36.253 -19.829 -23.487 1.00 80.38 663 TYR A N 1
ATOM 5039 C CA . TYR A 1 663 ? 37.031 -19.104 -22.481 1.00 80.38 663 TYR A CA 1
ATOM 5040 C C . TYR A 1 663 ? 36.475 -19.392 -21.072 1.00 80.38 663 TYR A C 1
ATOM 5042 O O . TYR A 1 663 ? 35.263 -19.576 -20.921 1.00 80.38 663 TYR A O 1
ATOM 5050 N N . PRO A 1 664 ? 37.337 -19.523 -20.044 1.00 80.81 664 PRO A N 1
ATOM 5051 C CA . PRO A 1 664 ? 36.910 -19.868 -18.689 1.00 80.81 664 PRO A CA 1
ATOM 5052 C C . PRO A 1 664 ? 36.205 -18.698 -17.991 1.00 80.81 664 PRO A C 1
ATOM 5054 O O . PRO A 1 664 ? 36.391 -17.540 -18.360 1.00 80.81 664 PRO A O 1
ATOM 5057 N N . GLU A 1 665 ? 35.443 -19.013 -16.941 1.00 86.38 665 GLU A N 1
ATOM 5058 C CA . GLU A 1 665 ? 34.984 -18.012 -15.972 1.00 86.38 665 GLU A CA 1
ATOM 5059 C C . GLU A 1 665 ? 36.198 -17.399 -15.256 1.00 86.38 665 GLU A C 1
ATOM 5061 O O . GLU A 1 665 ? 37.117 -18.122 -14.859 1.00 86.38 665 GLU A O 1
ATOM 5066 N N . ALA A 1 666 ? 36.202 -16.078 -15.075 1.00 85.56 666 ALA A N 1
ATOM 5067 C CA . ALA A 1 666 ? 37.241 -15.364 -14.339 1.00 85.56 666 ALA A CA 1
ATOM 5068 C C . ALA A 1 666 ? 36.622 -14.330 -13.393 1.00 85.56 666 ALA A C 1
ATOM 5070 O O . ALA A 1 666 ? 35.660 -13.647 -13.739 1.00 85.56 666 ALA A O 1
ATOM 5071 N N . ARG A 1 667 ? 37.189 -14.206 -12.190 1.00 86.62 667 ARG A N 1
ATOM 5072 C CA . ARG A 1 667 ? 36.685 -13.340 -11.116 1.00 86.62 667 ARG A CA 1
ATOM 5073 C C . ARG A 1 667 ? 37.763 -12.365 -10.677 1.00 86.62 667 ARG A C 1
ATOM 5075 O O . ARG A 1 667 ? 38.903 -12.772 -10.466 1.00 86.62 667 ARG A O 1
ATOM 5082 N N . THR A 1 668 ? 37.407 -11.095 -10.520 1.00 82.81 668 THR A N 1
ATOM 5083 C CA . THR A 1 668 ? 38.308 -10.068 -9.985 1.00 82.81 668 THR A CA 1
ATOM 5084 C C . THR A 1 668 ? 37.558 -9.039 -9.138 1.00 82.81 668 THR A C 1
ATOM 5086 O O . THR A 1 668 ? 36.339 -8.910 -9.198 1.00 82.81 668 THR A O 1
ATOM 5089 N N . ASP A 1 669 ? 38.296 -8.313 -8.309 1.00 79.88 669 ASP A N 1
ATOM 5090 C CA . ASP A 1 669 ? 37.789 -7.217 -7.487 1.00 79.88 669 ASP A CA 1
ATOM 5091 C C . ASP A 1 669 ? 37.775 -5.922 -8.310 1.00 79.88 669 ASP A C 1
ATOM 5093 O O . ASP A 1 669 ? 38.760 -5.617 -8.983 1.00 79.88 669 ASP A O 1
ATOM 5097 N N . VAL A 1 670 ? 36.709 -5.120 -8.216 1.00 65.81 670 VAL A N 1
ATOM 5098 C CA . VAL A 1 670 ? 36.668 -3.780 -8.833 1.00 65.81 670 VAL A CA 1
ATOM 5099 C C . VAL A 1 670 ? 37.864 -2.925 -8.390 1.00 65.81 670 VAL A C 1
ATOM 5101 O O . VAL A 1 670 ? 38.440 -2.210 -9.207 1.00 65.81 670 VAL A O 1
ATOM 5104 N N . ALA A 1 671 ? 38.293 -3.033 -7.128 1.00 64.00 671 ALA A N 1
ATOM 5105 C CA . ALA A 1 671 ? 39.454 -2.302 -6.620 1.00 64.00 671 ALA A CA 1
ATOM 5106 C C . ALA A 1 671 ? 40.786 -2.778 -7.234 1.00 64.00 671 ALA A C 1
ATOM 5108 O O . ALA A 1 671 ? 41.691 -1.970 -7.419 1.00 64.00 671 ALA A O 1
ATOM 5109 N N . ALA A 1 672 ? 40.899 -4.065 -7.583 1.00 66.75 672 ALA A N 1
ATOM 5110 C CA . ALA A 1 672 ? 42.079 -4.614 -8.256 1.00 66.75 672 ALA A CA 1
ATOM 5111 C C . ALA A 1 672 ? 42.073 -4.329 -9.767 1.00 66.75 672 ALA A C 1
ATOM 5113 O O . ALA A 1 672 ? 43.134 -4.186 -10.362 1.00 66.75 672 ALA A O 1
ATOM 5114 N N . TRP A 1 673 ? 40.891 -4.223 -10.382 1.00 58.38 673 TRP A N 1
ATOM 5115 C CA . TRP A 1 673 ? 40.737 -3.926 -11.809 1.00 58.38 673 TRP A CA 1
ATOM 5116 C C . TRP A 1 673 ? 40.939 -2.441 -12.154 1.00 58.38 673 TRP A C 1
ATOM 5118 O O . TRP A 1 673 ? 41.418 -2.130 -13.236 1.00 58.38 673 TRP A O 1
ATOM 5128 N N . ILE A 1 674 ? 40.604 -1.523 -11.239 1.00 48.44 674 ILE A N 1
ATOM 5129 C CA . ILE A 1 674 ? 40.824 -0.072 -11.418 1.00 48.44 674 ILE A CA 1
ATOM 5130 C C . ILE A 1 674 ? 42.267 0.347 -11.064 1.00 48.44 674 ILE A C 1
ATOM 5132 O O . ILE A 1 674 ? 42.725 1.403 -11.494 1.00 48.44 674 ILE A O 1
ATOM 5136 N N . GLY A 1 675 ? 42.982 -0.457 -10.269 1.00 44.06 675 GLY A N 1
ATOM 5137 C CA . GLY A 1 675 ? 44.332 -0.160 -9.772 1.00 44.06 675 GLY A CA 1
ATOM 5138 C C . GLY A 1 675 ? 45.481 -0.878 -10.492 1.00 44.06 675 GLY A C 1
ATOM 5139 O O . GLY A 1 675 ? 46.543 -1.009 -9.883 1.00 44.06 675 GLY A O 1
ATOM 5140 N N . GLY A 1 676 ? 45.265 -1.383 -11.713 1.00 38.84 676 GLY A N 1
ATOM 5141 C CA . GLY A 1 676 ? 46.232 -2.171 -12.499 1.00 38.84 676 GLY A CA 1
ATOM 5142 C C . GLY A 1 676 ? 46.509 -1.602 -13.886 1.00 38.84 676 GLY A C 1
ATOM 5143 O O . GLY A 1 676 ? 45.612 -0.922 -14.427 1.00 38.84 676 GLY A O 1
#

Secondary structure (DSSP, 8-state):
-PPPEETTEEBPBTTS-EEEEESS---EE-TTSS-EE----EEEGGGB-SS--SSSEETTEEBPBTT-EE-SSPBS--S-TTEETTT--SSPPEEE----SS--BTTB-B-BTT-EEEEGGGTEEEEEEETTTTTGGGTS---GGGTEEEEEEEEEESSTT-B--SS--EEEEETT--EEEEEEEEESSPTTSTT-S---GGGS-SPPEEEEEEEE-SS-GGGG--EEEEESSEEEE-HHHHH-----TT-----------S-----------------------------------------------PPPPPPTHHHHHHHHHTTSS------------THHHHHHHHHHHHHHHHHHHHHHHHHHHHHHHHHHHHHHHHHHHHHHHHHHHHHHHHHHHHHHHPPPEEEEEEEE-SB-EEEEEEEEE--S-EEEEGGGSHHHHHHHHHHHHHHHHHHHHHHHTTS-EEEEEESTTEEEEEEEEEEE-SS----TT----TT-EEEEEEEEEEEEEEEEEEEEEEEGGG-TTSTTHHHHHHHHHHHH-SEEEEEEEEEEEEEEEEEEEE-TTS-EEEEEEEEEEEEEEEEEEEEEETTEEEEEEEEEEE---EEEEPPSSSS-EEEE--EEEEEEEEEEEEEEETTEEEEEEEEEEEEEEEE--EEEEHHHHH--

Sequence (676 aa):
MAGASNEEKSIATKGSAHIARSGPPDVCLLPDKKTPIAPSNEVPTTRATTHTTDKTLVAAKQIVQKGDNIGPPSDPAHPGTAGGVVSGTYRKEAVAQAGAPTVRTEGGLPARHQDPTTQNHGNTTGTLNDAAMNPNAASQPRKPEERCTVTEVVLICTHFGRQTTPGDPTLDVLRGDTVTATATRRDLLKPGEPLAVCPPAFTGRHPKTKFTIKRTGPEKSDEKGPVYQEGKDVYTLTPGDWTGDTEQPGLEAKSLIPKDKLPDVGGRGTQRTPSSHDKASVNTSTIEKAKPQLGDYKPGQSNRSDYGFTPPPRSTANEDRVKAESYVENRGKPGNTYGQTPGREAERNMAVLQDQKDTAVATEHAQNQFDQRIARAQQLQQRVAGAVAAGKIVNSLWEIKSCYQQKPWEVIVEAQGCAGAITRTLRVYDGEAKSCDLMKLKEVIAVFGAFKSVFAVAEKVSNAIGLGNFKFTILDPITCNFTIAWKELEKDSKKEPKKLTKQRVNREFGLAVGGSLVDFWIEGRVPVAMLVGAAGAAKLANWIRDKFKVGADLLVILKLGLAVSFVVKFDRYKEITLTNVQVVPSIDVAFGISLQASRFGVTITAGVVLQPTINISKHETKIAEIILEKGEGEIYFQAAVQWDVLGWKDEINGRWTLRKLPYPEARTDVAAWIGG

Solvent-accessible surface area (backbone atoms only — not comparable to full-atom values): 37892 Å² total; per-residue (Å²): 132,90,73,61,64,58,94,90,25,40,57,35,20,43,75,42,63,27,27,42,32,45,67,56,56,41,45,11,16,23,80,84,71,71,52,75,42,66,48,72,44,35,28,50,31,60,39,53,70,42,80,49,39,87,83,58,56,60,94,87,20,36,29,34,22,42,67,16,32,22,33,69,63,35,38,70,89,67,77,31,66,51,4,18,77,76,44,60,38,58,48,33,29,26,32,32,72,33,40,44,91,90,48,68,56,99,81,42,24,42,17,26,46,69,28,41,22,34,26,28,67,60,40,27,42,25,28,26,42,40,67,82,50,64,83,40,76,83,62,57,73,70,52,80,44,67,39,37,30,39,77,44,66,33,46,32,30,69,71,89,67,39,56,32,44,96,91,42,48,50,34,41,47,47,64,72,52,42,36,37,40,36,49,44,69,44,59,74,47,54,92,85,46,92,80,38,59,77,74,60,69,88,72,73,74,60,85,50,36,33,40,35,40,41,43,52,47,93,57,77,42,44,81,78,53,67,51,76,48,77,46,58,55,54,49,76,44,46,54,39,74,67,61,56,58,71,75,69,89,75,77,76,77,75,73,87,64,84,86,84,89,77,92,80,87,85,83,92,84,88,88,80,89,81,89,86,80,90,79,92,83,91,81,89,89,79,92,79,90,84,84,89,89,87,81,94,85,79,87,73,92,80,81,86,81,84,84,75,85,72,77,81,80,79,74,61,72,61,60,57,49,54,57,57,64,71,69,67,90,77,78,94,76,88,88,78,98,71,81,87,62,78,62,64,57,56,54,50,52,52,51,53,58,44,52,52,49,55,50,47,53,51,49,52,53,51,49,56,53,50,54,52,49,51,55,51,50,52,54,47,51,52,52,51,52,52,49,55,52,51,51,53,50,54,48,30,51,47,49,48,48,45,64,72,66,56,68,49,38,38,35,39,43,34,40,32,38,64,29,62,66,40,72,37,38,39,32,38,36,67,48,70,66,41,59,36,60,49,59,73,37,68,66,55,41,47,55,54,46,52,55,52,53,58,48,56,47,50,36,52,49,47,40,72,72,65,74,33,52,57,46,76,48,55,54,61,62,58,46,33,38,38,35,43,28,50,43,74,35,94,57,65,42,86,52,79,99,58,70,44,52,39,38,37,58,37,61,32,38,37,39,38,39,38,28,25,57,38,36,38,36,40,42,33,72,46,51,40,85,74,48,56,88,39,84,66,48,38,54,52,44,48,51,50,35,74,74,68,75,36,56,51,29,39,32,41,36,42,36,47,35,33,31,41,32,34,32,43,29,41,36,69,85,76,44,82,44,82,40,75,37,36,38,37,43,31,40,38,44,31,52,22,44,37,37,45,45,101,56,39,38,42,33,44,31,40,34,41,39,40,62,56,45,33,38,51,44,80,38,97,91,52,87,37,32,39,34,38,51,62,45,60,27,41,34,33,40,36,40,40,42,38,40,55,61,95,82,48,71,53,72,54,74,49,76,46,77,76,46,76,46,79,46,74,63,45,78,47,43,52,74,60,64,74,72,106

Foldseek 3Di:
DDADDDPNWGFAFLPFQWKWWFDFFQFFAAPVNPDTDGHIWIFGSVQFDPPFDPPDDIVNTTFAFQFTWGDPAIDDDDRRCCAAPPQSADRGTKGFHDARPPDDDVRTHTFTFQRKIAGRRNSGIGTTHRPVVVPCVLVPPDPLLQFKFFPDKWKFKPVLRDIADPVRLEFEDALFIKIKIATDMATPDDPPPVVSDDPPCVVVPFFFWKKWKAKDFPDPLCVVPIDIDGHHSMDMDGSCNHSVPPPPPDPPPPDPPDPDPDDDDDDDDDDDDDDDDDDDDDDDDDDDDDDDDDDDDDDDDDDDDDPPDDDDDDDCVVVVVVVVVVPPPDDDDDDDPDDDDPVVVVVVVVVVVVVVVVVVVVVVVVVVVVVVVVVVVVVVVVVVVLVVLVVVQVVLVVVVVCLVVGFFIWMWIWTGHSDDIDIGIYGYHHQDKRKHWCCSDPVVVVVVVVVVVVVVVVQVVCVVVPQARKDKDAPVPKTWMKIKGKAAAPQFAPDPPDGRHSSDIAIKIKIKIWDWRIKIKGWGKAFLVVVCVDPVSVVVNCVCCVVPVWGKIWIWIWIWIWIWIWMFMCDRNSDTDIPFTKIKIKIKIKIWIWTDDPFKIKIKIWIKIDTWIWTWACDPPARIKIKGAKDKIWTKIKIWIWGQDPNDIDIDIDMDTPDIDIDHIDMDGPVVVVVD